Protein AF-A0A5E4KD57-F1 (afdb_monomer_lite)

Sequence (395 aa):
MTILGFFVAEGSLSQRGGVRFAIGSSNQCMKDEISTAMHRVFGITPLFYPGEDGRAGDLKVINNVVSAVFRFIFGFDSLESHTKRIPDLVFNVDWQMQLDFMRGYFMGDGTLDESGISMVTSSKDLASQLIYLFSSHGVLASLSVREPDGKSSGTIRGKPVITRHTVHSLSIKAKEDIEKLRSVWKDHHLAHKLERKMNAENKTGINRSFIPITGDLAAFPVRSVHRVEPTTNMVYDFSVEADENFICGMGGICCHNTDADVDGSHIRTLLLTLFYRYMRQLIDMGFIYIAQPPLFKVKKGKAEFYVYNEDELNKKLAEIGRDGIAMQRYKGLGEMNPQQLWDTTMNPQTRTMLKVSLEDAIKADEIFTILMGDKVEPRREFIERHAKDVKNLDV

Radius of gyration: 28.41 Å; chains: 1; bounding box: 65×50×83 Å

pLDDT: mean 83.38, std 11.2, range [31.33, 98.06]

Structure (mmCIF, N/CA/C/O backbone):
data_AF-A0A5E4KD57-F1
#
_entry.id   AF-A0A5E4KD57-F1
#
loop_
_atom_site.group_PDB
_atom_site.id
_atom_site.type_symbol
_atom_site.label_atom_id
_atom_site.label_alt_id
_atom_site.label_comp_id
_atom_site.label_asym_id
_atom_site.label_entity_id
_atom_site.label_seq_id
_atom_site.pdbx_PDB_ins_code
_atom_site.Cartn_x
_atom_site.Cartn_y
_atom_site.Cartn_z
_atom_site.occupancy
_atom_site.B_iso_or_equiv
_atom_site.auth_seq_id
_atom_site.auth_comp_id
_atom_site.auth_asym_id
_atom_site.auth_atom_id
_atom_site.pdbx_PDB_model_num
ATOM 1 N N . MET A 1 1 ? 14.893 -9.430 -9.750 1.00 94.12 1 MET A N 1
ATOM 2 C CA . MET A 1 1 ? 13.578 -8.777 -9.575 1.00 94.12 1 MET A CA 1
ATOM 3 C C . MET A 1 1 ? 13.333 -7.608 -10.525 1.00 94.12 1 MET A C 1
ATOM 5 O O . MET A 1 1 ? 12.187 -7.402 -10.910 1.00 94.12 1 MET A O 1
ATOM 9 N N . THR A 1 2 ? 14.374 -6.913 -10.997 1.00 94.69 2 THR A N 1
ATOM 10 C CA . THR A 1 2 ? 14.260 -5.781 -11.933 1.00 94.69 2 THR A CA 1
ATOM 11 C C . THR A 1 2 ? 13.353 -6.018 -13.141 1.00 94.69 2 THR A C 1
ATOM 13 O O . THR A 1 2 ? 12.503 -5.182 -13.427 1.00 94.69 2 THR A O 1
ATOM 16 N N . ILE A 1 3 ? 13.463 -7.165 -13.829 1.00 94.94 3 ILE A N 1
ATOM 17 C CA . ILE A 1 3 ? 12.603 -7.456 -14.993 1.00 94.94 3 ILE A CA 1
ATOM 18 C C . ILE A 1 3 ? 11.121 -7.442 -14.609 1.00 94.94 3 ILE A C 1
ATOM 20 O O . ILE A 1 3 ? 10.307 -6.943 -15.375 1.00 94.94 3 ILE A O 1
ATOM 24 N N . LEU A 1 4 ? 10.763 -7.982 -13.439 1.00 95.25 4 LEU A N 1
ATOM 25 C CA . LEU A 1 4 ? 9.367 -8.025 -13.003 1.00 95.25 4 LEU A CA 1
ATOM 26 C C . LEU A 1 4 ? 8.846 -6.617 -12.717 1.00 95.25 4 LEU A C 1
ATOM 28 O O . LEU A 1 4 ? 7.743 -6.295 -13.142 1.00 95.25 4 LEU A O 1
ATOM 32 N N . GLY A 1 5 ? 9.652 -5.763 -12.082 1.00 96.50 5 GLY A N 1
ATOM 33 C CA . GLY A 1 5 ? 9.303 -4.356 -11.882 1.00 96.50 5 GLY A CA 1
ATOM 34 C C . GLY A 1 5 ? 9.108 -3.623 -13.206 1.00 96.50 5 GLY A C 1
ATOM 35 O O . GLY A 1 5 ? 8.077 -2.990 -13.426 1.00 96.50 5 GLY A O 1
ATOM 36 N N . PHE A 1 6 ? 10.059 -3.781 -14.130 1.00 96.50 6 PHE A N 1
ATOM 37 C CA . PHE A 1 6 ? 9.975 -3.161 -15.452 1.00 96.50 6 PHE A CA 1
ATOM 38 C C . PHE A 1 6 ? 8.788 -3.700 -16.257 1.00 96.50 6 PHE A C 1
ATOM 40 O O . PHE A 1 6 ? 8.144 -2.954 -16.984 1.00 96.50 6 PHE A O 1
ATOM 47 N N . PHE A 1 7 ? 8.439 -4.977 -16.090 1.00 94.81 7 PHE A N 1
ATOM 48 C CA . PHE A 1 7 ? 7.245 -5.559 -16.691 1.00 94.81 7 PHE A CA 1
ATOM 49 C C . PHE A 1 7 ? 5.953 -4.940 -16.143 1.00 94.81 7 PHE A C 1
ATOM 51 O O . PHE A 1 7 ? 5.018 -4.708 -16.905 1.00 94.81 7 PHE A O 1
ATOM 58 N N . VAL A 1 8 ? 5.882 -4.637 -14.843 1.00 94.62 8 VAL A N 1
ATOM 59 C CA . VAL A 1 8 ? 4.722 -3.917 -14.294 1.00 94.62 8 VAL A CA 1
ATOM 60 C C . VAL A 1 8 ? 4.593 -2.538 -14.934 1.00 94.62 8 VAL A C 1
ATOM 62 O O . VAL A 1 8 ? 3.481 -2.148 -15.270 1.00 94.62 8 VAL A O 1
ATOM 65 N N . ALA A 1 9 ? 5.694 -1.829 -15.177 1.00 94.25 9 ALA A N 1
ATOM 66 C CA . ALA A 1 9 ? 5.658 -0.516 -15.819 1.00 94.25 9 ALA A CA 1
ATOM 67 C C . ALA A 1 9 ? 5.340 -0.605 -17.325 1.00 94.25 9 ALA A C 1
ATOM 69 O O . ALA A 1 9 ? 4.268 -0.214 -17.782 1.00 94.25 9 ALA A O 1
ATOM 70 N N . GLU A 1 10 ? 6.210 -1.256 -18.092 1.00 93.94 10 GLU A N 1
ATOM 71 C CA . GLU A 1 10 ? 6.255 -1.184 -19.563 1.00 93.94 10 GLU A CA 1
ATOM 72 C C . GLU A 1 10 ? 5.961 -2.534 -20.246 1.00 93.94 10 GLU A C 1
ATOM 74 O O . GLU A 1 10 ? 6.149 -2.721 -21.455 1.00 93.94 10 GLU A O 1
ATOM 79 N N . GLY A 1 11 ? 5.525 -3.525 -19.469 1.00 91.94 11 GLY A N 1
ATOM 80 C CA . GLY A 1 11 ? 5.251 -4.876 -19.936 1.00 91.94 11 GLY A CA 1
ATOM 81 C C . GLY A 1 11 ? 3.824 -5.090 -20.432 1.00 91.94 11 GLY A C 1
ATOM 82 O O . GLY A 1 11 ? 2.861 -4.469 -19.978 1.00 91.94 11 GLY A O 1
ATOM 83 N N . SER A 1 12 ? 3.680 -6.026 -21.368 1.00 90.44 12 SER A N 1
ATOM 84 C CA . SER A 1 12 ? 2.381 -6.551 -21.794 1.00 90.44 12 SER A CA 1
ATOM 85 C C . SER A 1 12 ? 2.471 -8.016 -22.218 1.00 90.44 12 SER A C 1
ATOM 87 O O . SER A 1 12 ? 3.513 -8.499 -22.672 1.00 90.44 12 SER A O 1
ATOM 89 N N . LEU A 1 13 ? 1.350 -8.728 -22.083 1.00 87.81 13 LEU A N 1
ATOM 90 C CA . LEU A 1 13 ? 1.169 -10.076 -22.617 1.00 87.81 13 LEU A CA 1
ATOM 91 C C . LEU A 1 13 ? 0.313 -10.012 -23.877 1.00 87.81 13 LEU A C 1
ATOM 93 O O . LEU A 1 13 ? -0.749 -9.394 -23.894 1.00 87.81 13 LEU A O 1
ATOM 97 N N . SER A 1 14 ? 0.756 -10.684 -24.933 1.00 80.44 14 SER A N 1
ATOM 98 C CA . SER A 1 14 ? -0.061 -10.872 -26.129 1.00 80.44 14 SER A CA 1
ATOM 99 C C . SER A 1 14 ? -0.930 -12.125 -26.019 1.00 80.44 14 SER A C 1
ATOM 101 O O . SER A 1 14 ? -0.543 -13.131 -25.418 1.00 80.44 14 SER A O 1
ATOM 103 N N . GLN A 1 15 ? -2.082 -12.102 -26.693 1.00 70.31 15 GLN A N 1
ATOM 104 C CA . GLN A 1 15 ? -2.976 -13.263 -26.796 1.00 70.31 15 GLN A CA 1
ATOM 105 C C . GLN A 1 15 ? -2.302 -14.481 -27.452 1.00 70.31 15 GLN A C 1
ATOM 107 O O . GLN A 1 15 ? -2.690 -15.614 -27.195 1.00 70.31 15 GLN A O 1
ATOM 112 N N . ARG A 1 16 ? -1.247 -14.264 -28.251 1.00 73.31 16 ARG A N 1
ATOM 113 C CA . ARG A 1 16 ? -0.475 -15.318 -28.932 1.00 73.31 16 ARG A CA 1
ATOM 114 C C . ARG A 1 16 ? 0.668 -15.901 -28.085 1.00 73.31 16 ARG A C 1
ATOM 116 O O . ARG A 1 16 ? 1.558 -16.531 -28.641 1.00 73.31 16 ARG A O 1
ATOM 123 N N . GLY A 1 17 ? 0.676 -15.673 -26.769 1.00 72.69 17 GLY A N 1
ATOM 124 C CA . GLY A 1 17 ? 1.685 -16.259 -25.875 1.00 72.69 17 GLY A CA 1
ATOM 125 C C . GLY A 1 17 ? 3.065 -15.606 -25.991 1.00 72.69 17 GLY A C 1
ATOM 126 O O . GLY A 1 17 ? 4.090 -16.282 -25.888 1.00 72.69 17 GLY A O 1
ATOM 127 N N . GLY A 1 18 ? 3.095 -14.293 -26.231 1.00 87.00 18 GLY A N 1
ATOM 128 C CA . GLY A 1 18 ? 4.324 -13.500 -26.244 1.00 87.00 18 GLY A CA 1
ATOM 129 C C . GLY A 1 18 ? 4.384 -12.486 -25.105 1.00 87.00 18 GLY A C 1
ATOM 130 O O . GLY A 1 18 ? 3.402 -11.776 -24.879 1.00 87.00 18 GLY A O 1
ATOM 131 N N . VAL A 1 19 ? 5.547 -12.390 -24.459 1.00 92.69 19 VAL A N 1
ATOM 132 C CA . VAL A 1 19 ? 5.902 -11.357 -23.476 1.00 92.69 19 VAL A CA 1
ATOM 133 C C . VAL A 1 19 ? 6.570 -10.200 -24.210 1.00 92.69 19 VAL A C 1
ATOM 135 O O . VAL A 1 19 ? 7.494 -10.411 -25.000 1.00 92.69 19 VAL A O 1
ATOM 138 N N . ARG A 1 20 ? 6.093 -8.979 -23.971 1.00 93.88 20 ARG A N 1
ATOM 139 C CA . ARG A 1 20 ? 6.604 -7.752 -24.585 1.00 93.88 20 ARG A CA 1
ATOM 140 C C . ARG A 1 20 ? 7.034 -6.766 -23.507 1.00 93.88 20 ARG A C 1
ATOM 142 O O . ARG A 1 20 ? 6.294 -6.565 -22.551 1.00 93.88 20 ARG A O 1
ATOM 149 N N . PHE A 1 21 ? 8.167 -6.111 -23.732 1.00 94.88 21 PHE A N 1
ATOM 150 C CA . PHE A 1 21 ? 8.639 -4.956 -22.973 1.00 94.88 21 PHE A CA 1
ATOM 151 C C . PHE A 1 21 ? 8.778 -3.771 -23.929 1.00 94.88 21 PHE A C 1
ATOM 153 O O . PHE A 1 21 ? 9.488 -3.887 -24.934 1.00 94.88 21 PHE A O 1
ATOM 160 N N . ALA A 1 22 ? 8.090 -2.667 -23.649 1.00 94.75 22 ALA A N 1
ATOM 161 C CA . ALA A 1 22 ? 8.251 -1.435 -24.409 1.00 94.75 22 ALA A CA 1
ATOM 162 C C . ALA A 1 22 ? 9.560 -0.739 -24.006 1.00 94.75 22 ALA A C 1
ATOM 164 O O . ALA A 1 22 ? 9.862 -0.589 -22.826 1.00 94.75 22 ALA A O 1
ATOM 165 N N . ILE A 1 23 ? 10.353 -0.344 -25.000 1.00 94.81 23 ILE A N 1
ATOM 166 C CA . ILE A 1 23 ? 11.650 0.315 -24.835 1.00 94.81 23 ILE A CA 1
ATOM 167 C C . ILE A 1 23 ? 11.594 1.670 -25.547 1.00 94.81 23 ILE A C 1
ATOM 169 O O . ILE A 1 23 ? 11.737 1.771 -26.771 1.00 94.81 23 ILE A O 1
ATOM 173 N N . GLY A 1 24 ? 11.347 2.717 -24.769 1.00 91.00 24 GLY A N 1
ATOM 174 C CA . GLY A 1 24 ? 11.346 4.112 -25.192 1.00 91.00 24 GLY A CA 1
ATOM 175 C C . GLY A 1 24 ? 12.740 4.741 -25.171 1.00 91.00 24 GLY A C 1
ATOM 176 O O . GLY A 1 24 ? 13.749 4.083 -24.931 1.00 91.00 24 GLY A O 1
ATOM 177 N N . SER A 1 25 ? 12.816 6.045 -25.433 1.00 86.69 25 SER A N 1
ATOM 178 C CA . SER A 1 25 ? 14.075 6.804 -25.375 1.00 86.69 25 SER A CA 1
ATOM 179 C C . SER A 1 25 ? 14.604 6.974 -23.945 1.00 86.69 25 SER A C 1
ATOM 181 O O . SER A 1 25 ? 15.814 7.004 -23.742 1.00 86.69 25 SER A O 1
ATOM 183 N N . SER A 1 26 ? 13.712 7.041 -22.955 1.00 86.44 26 SER A N 1
ATOM 184 C CA . SER A 1 26 ? 14.019 7.256 -21.534 1.00 86.44 26 SER A CA 1
ATOM 185 C C . SER A 1 26 ? 14.566 6.025 -20.805 1.00 86.44 26 SER A C 1
ATOM 187 O O . SER A 1 26 ? 15.160 6.174 -19.737 1.00 86.44 26 SER A O 1
ATOM 189 N N . ASN A 1 27 ? 14.374 4.827 -21.364 1.00 91.69 27 ASN A N 1
ATOM 190 C CA . ASN A 1 27 ? 14.670 3.551 -20.708 1.00 91.69 27 ASN A CA 1
ATOM 191 C C . ASN A 1 27 ? 15.469 2.576 -21.593 1.00 91.69 27 ASN A C 1
ATOM 193 O O . ASN A 1 27 ? 15.510 1.377 -21.330 1.00 91.69 27 ASN A O 1
ATOM 197 N N . GLN A 1 28 ? 16.177 3.094 -22.607 1.00 89.69 28 GLN A N 1
ATOM 198 C CA . GLN A 1 28 ? 17.034 2.294 -23.496 1.00 89.69 28 GLN A CA 1
ATOM 199 C C . GLN A 1 28 ? 18.066 1.440 -22.750 1.00 89.69 28 GLN A C 1
ATOM 201 O O . GLN A 1 28 ? 18.349 0.323 -23.177 1.00 89.69 28 GLN A O 1
ATOM 206 N N . CYS A 1 29 ? 18.602 1.924 -21.624 1.00 89.81 29 CYS A N 1
ATOM 207 C CA . CYS A 1 29 ? 19.566 1.176 -20.810 1.00 89.81 29 CYS A CA 1
ATOM 208 C C . CYS A 1 29 ? 19.012 -0.165 -20.296 1.00 89.81 29 CYS A C 1
ATOM 210 O O . CYS A 1 29 ? 19.778 -1.102 -20.086 1.00 89.81 29 CYS A O 1
ATOM 212 N N . MET A 1 30 ? 17.688 -0.295 -20.170 1.00 94.75 30 MET A N 1
ATOM 213 C CA . MET A 1 30 ? 17.040 -1.529 -19.727 1.00 94.75 30 MET A CA 1
ATOM 214 C C . MET A 1 30 ? 17.075 -2.629 -20.787 1.00 94.75 30 MET A C 1
ATOM 216 O O . MET A 1 30 ? 16.920 -3.801 -20.453 1.00 94.75 30 MET A O 1
ATOM 220 N N . LYS A 1 31 ? 17.287 -2.287 -22.062 1.00 93.94 31 LYS A N 1
ATOM 221 C CA . LYS A 1 31 ? 17.230 -3.243 -23.171 1.00 93.94 31 LYS A CA 1
ATOM 222 C C . LYS A 1 31 ? 18.218 -4.401 -22.992 1.00 93.94 31 LYS A C 1
ATOM 224 O O . LYS A 1 31 ? 17.835 -5.572 -23.089 1.00 93.94 31 LYS A O 1
ATOM 229 N N . ASP A 1 32 ? 19.479 -4.077 -22.728 1.00 93.50 32 ASP A N 1
ATOM 230 C CA . ASP A 1 32 ? 20.545 -5.074 -22.613 1.00 93.50 32 ASP A CA 1
ATOM 231 C C . ASP A 1 32 ? 20.460 -5.824 -21.277 1.00 93.50 32 ASP A C 1
ATOM 233 O O . ASP A 1 32 ? 20.680 -7.038 -21.231 1.00 93.50 32 ASP A O 1
ATOM 237 N N . GLU A 1 33 ? 20.045 -5.136 -20.207 1.00 95.06 33 GLU A N 1
ATOM 238 C CA . GLU A 1 33 ? 19.813 -5.735 -18.888 1.00 95.06 33 GLU A CA 1
ATOM 239 C C . GLU A 1 33 ? 18.693 -6.787 -18.948 1.00 95.06 33 GLU A C 1
ATOM 241 O O . GLU A 1 33 ? 18.885 -7.929 -18.521 1.00 95.06 33 GLU A O 1
ATOM 246 N N . ILE A 1 34 ? 17.551 -6.445 -19.558 1.00 95.94 34 ILE A N 1
ATOM 247 C CA . ILE A 1 34 ? 16.430 -7.371 -19.766 1.00 95.94 34 ILE A CA 1
ATOM 248 C C . ILE A 1 34 ? 16.874 -8.539 -20.641 1.00 95.94 34 ILE A C 1
ATOM 250 O O . ILE A 1 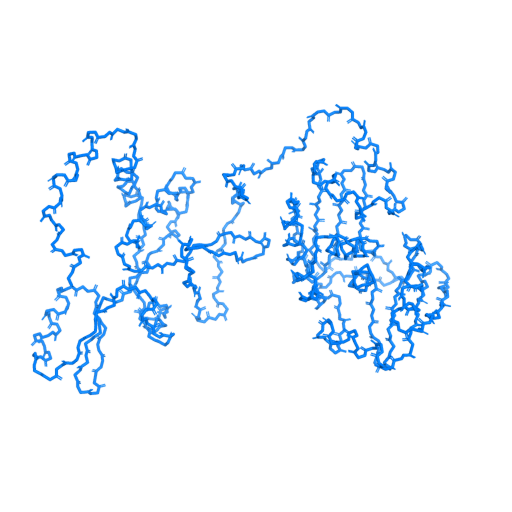34 ? 16.601 -9.688 -20.302 1.00 95.94 34 ILE A O 1
ATOM 254 N N . SER A 1 35 ? 17.579 -8.278 -21.744 1.00 95.62 35 SER A N 1
ATOM 255 C CA . SER A 1 35 ? 18.006 -9.339 -22.663 1.00 95.62 35 SER A CA 1
ATOM 256 C C . SER A 1 35 ? 18.939 -10.343 -21.986 1.00 95.62 35 SER A C 1
ATOM 258 O O . SER A 1 35 ? 18.732 -11.553 -22.091 1.00 95.62 35 SER A O 1
ATOM 260 N N . THR A 1 36 ? 19.911 -9.843 -21.222 1.00 95.75 36 THR A N 1
ATOM 261 C CA . THR A 1 36 ? 20.853 -10.660 -20.447 1.00 95.75 36 THR A CA 1
ATOM 262 C C . THR A 1 36 ? 20.129 -11.483 -19.390 1.00 95.75 36 THR A C 1
ATOM 264 O O . THR A 1 36 ? 20.370 -12.683 -19.248 1.00 95.75 36 THR A O 1
ATOM 267 N N . ALA A 1 37 ? 19.214 -10.862 -18.649 1.00 94.06 37 ALA A N 1
ATOM 268 C CA . ALA A 1 37 ? 18.519 -11.535 -17.568 1.00 94.06 37 ALA A CA 1
ATOM 269 C C . ALA A 1 37 ? 17.492 -12.564 -18.085 1.00 94.06 37 ALA A C 1
ATOM 271 O O . ALA A 1 37 ? 17.385 -13.650 -17.516 1.00 94.06 37 ALA A O 1
ATOM 272 N N . MET A 1 38 ? 16.824 -12.300 -19.213 1.00 94.94 38 MET A N 1
ATOM 273 C CA . MET A 1 38 ? 15.969 -13.282 -19.892 1.00 94.94 38 MET A CA 1
ATOM 274 C C . MET A 1 38 ? 16.774 -14.486 -20.395 1.00 94.94 38 MET A C 1
ATOM 276 O O . MET A 1 38 ? 16.352 -15.626 -20.191 1.00 94.94 38 MET A O 1
ATOM 280 N N . HIS A 1 39 ? 17.961 -14.256 -20.965 1.00 95.69 39 HIS A N 1
ATOM 281 C CA . HIS A 1 39 ? 18.850 -15.341 -21.376 1.00 95.69 39 HIS A CA 1
ATOM 282 C C . HIS A 1 39 ? 19.337 -16.160 -20.174 1.00 95.69 39 HIS A C 1
ATOM 284 O O . HIS A 1 39 ? 19.299 -17.384 -20.204 1.00 95.69 39 HIS A O 1
ATOM 290 N N . ARG A 1 40 ? 19.723 -15.502 -19.077 1.00 95.75 40 ARG A N 1
ATOM 291 C CA . ARG A 1 40 ? 20.188 -16.177 -17.859 1.00 95.75 40 ARG A CA 1
ATOM 292 C C . ARG A 1 40 ? 19.112 -17.050 -17.208 1.00 95.75 40 ARG A C 1
ATOM 294 O O . ARG A 1 40 ? 19.431 -18.130 -16.727 1.00 95.75 40 ARG A O 1
ATOM 301 N N . VAL A 1 41 ? 17.869 -16.569 -17.141 1.00 93.25 41 VAL A N 1
ATOM 302 C CA . VAL A 1 41 ? 16.780 -17.258 -16.424 1.00 93.25 41 VAL A CA 1
ATOM 303 C C . VAL A 1 41 ? 16.092 -18.302 -17.300 1.00 93.25 41 VAL A C 1
ATOM 305 O O . VAL A 1 41 ? 15.792 -19.393 -16.828 1.00 93.25 41 VAL A O 1
ATOM 308 N N . PHE A 1 42 ? 15.839 -17.978 -18.568 1.00 93.38 42 PHE A N 1
ATOM 309 C CA . PHE A 1 42 ? 15.031 -18.815 -19.460 1.00 93.38 42 PHE A CA 1
ATOM 310 C C . PHE A 1 42 ? 15.827 -19.441 -20.609 1.00 93.38 42 PHE A C 1
ATOM 312 O O . PHE A 1 42 ? 15.254 -20.189 -21.395 1.00 93.38 42 PHE A O 1
ATOM 319 N N . GLY A 1 43 ? 17.115 -19.115 -20.762 1.00 94.69 43 GLY A N 1
ATOM 320 C CA . GLY A 1 43 ? 17.910 -19.520 -21.927 1.00 94.69 43 GLY A CA 1
ATOM 321 C C . GLY A 1 43 ? 17.488 -18.829 -23.228 1.00 94.69 43 GLY A C 1
ATOM 322 O O . GLY A 1 43 ? 17.911 -19.242 -24.304 1.00 94.69 43 GLY A O 1
ATOM 323 N N . ILE A 1 44 ? 16.634 -17.799 -23.159 1.00 93.50 44 ILE A N 1
ATOM 324 C CA . ILE A 1 44 ? 16.015 -17.162 -24.328 1.00 93.50 44 ILE A CA 1
ATOM 325 C C . ILE A 1 44 ? 16.395 -15.689 -24.383 1.00 93.50 44 ILE A C 1
ATOM 327 O O . ILE A 1 44 ? 16.103 -14.923 -23.467 1.00 93.50 44 ILE A O 1
ATOM 331 N N . THR A 1 45 ? 16.979 -15.282 -25.506 1.00 95.12 45 THR A N 1
ATOM 332 C CA . THR A 1 45 ? 17.271 -13.876 -25.788 1.00 95.12 45 THR A CA 1
ATOM 333 C C . THR A 1 45 ? 16.068 -13.233 -26.488 1.00 95.12 45 THR A C 1
ATOM 335 O O . THR A 1 45 ? 15.658 -13.720 -27.546 1.00 95.12 45 THR A O 1
ATOM 338 N N . PRO A 1 46 ? 15.475 -12.160 -25.936 1.00 95.44 46 PRO A N 1
ATOM 339 C CA . PRO A 1 46 ? 14.398 -11.429 -26.592 1.00 95.44 46 PRO A CA 1
ATOM 340 C C . PRO A 1 46 ? 14.846 -10.816 -27.920 1.00 95.44 46 PRO A C 1
ATOM 342 O O . PRO A 1 46 ? 15.964 -10.321 -28.048 1.00 95.44 46 PRO A O 1
ATOM 345 N N . LEU A 1 47 ? 13.942 -10.790 -28.897 1.00 95.25 47 LEU A N 1
ATOM 346 C CA . LEU A 1 47 ? 14.164 -10.093 -30.160 1.00 95.25 47 LEU A CA 1
ATOM 347 C C . LEU A 1 47 ? 13.751 -8.629 -30.016 1.00 95.25 47 LEU A C 1
ATOM 349 O O . LEU A 1 47 ? 12.636 -8.340 -29.577 1.00 95.25 47 LEU A O 1
ATOM 353 N N . PHE A 1 48 ? 14.640 -7.716 -30.404 1.00 95.12 48 PHE A N 1
ATOM 354 C CA . PHE A 1 48 ? 14.354 -6.286 -30.419 1.00 95.12 48 PHE A CA 1
ATOM 355 C C . PHE A 1 48 ? 13.767 -5.855 -31.763 1.00 95.12 48 PHE A C 1
ATOM 357 O O . PHE A 1 48 ? 14.382 -6.047 -32.809 1.00 95.12 48 PHE A O 1
ATOM 364 N N . TYR A 1 49 ? 12.604 -5.220 -31.712 1.00 93.00 49 TYR A N 1
ATOM 365 C CA . TYR A 1 49 ? 11.937 -4.598 -32.847 1.00 93.00 49 TYR A CA 1
ATOM 366 C C . TYR A 1 49 ? 11.992 -3.082 -32.644 1.00 93.00 49 TYR A C 1
ATOM 368 O O . TYR A 1 49 ? 11.294 -2.582 -31.760 1.00 93.00 49 TYR A O 1
ATOM 376 N N . PRO A 1 50 ? 12.827 -2.340 -33.390 1.00 90.44 50 PRO A N 1
ATOM 377 C CA . PRO A 1 50 ? 12.896 -0.892 -33.246 1.00 90.44 50 PRO A CA 1
ATOM 378 C C . PRO A 1 50 ? 11.547 -0.251 -33.591 1.00 90.44 50 PRO A C 1
ATOM 380 O O . PRO A 1 50 ? 10.819 -0.732 -34.460 1.00 90.44 50 PRO A O 1
ATOM 383 N N . GLY A 1 51 ? 11.208 0.828 -32.889 1.00 87.00 51 GLY A N 1
ATOM 384 C CA . GLY A 1 51 ? 10.049 1.643 -33.227 1.00 87.00 51 GLY A CA 1
ATOM 385 C C . GLY A 1 51 ? 10.354 2.553 -34.417 1.00 87.00 51 GLY A C 1
ATOM 386 O O . GLY A 1 51 ? 11.485 3.003 -34.591 1.00 87.00 51 GLY A O 1
ATOM 387 N N . GLU A 1 52 ? 9.339 2.840 -35.225 1.00 85.00 52 GLU A N 1
ATOM 388 C CA . GLU A 1 52 ? 9.410 3.800 -36.335 1.00 85.00 52 GLU A CA 1
ATOM 389 C C . GLU A 1 52 ? 8.902 5.182 -35.887 1.00 85.00 52 GLU A C 1
ATOM 391 O O . GLU A 1 52 ? 8.061 5.276 -34.989 1.00 85.00 52 GLU A O 1
ATOM 396 N N . ASP A 1 53 ? 9.398 6.257 -36.510 1.00 78.62 53 ASP A N 1
ATOM 397 C CA . ASP A 1 53 ? 8.949 7.646 -36.300 1.00 78.62 53 ASP A CA 1
ATOM 398 C C . ASP A 1 53 ? 8.954 8.114 -34.831 1.00 78.62 53 ASP A C 1
ATOM 400 O O . ASP A 1 53 ? 7.991 8.703 -34.335 1.00 78.62 53 ASP A O 1
ATOM 404 N N . GLY A 1 54 ? 10.032 7.811 -34.099 1.00 71.19 54 GLY A N 1
ATOM 405 C CA . GLY A 1 54 ? 10.190 8.214 -32.695 1.00 71.19 54 GLY A CA 1
ATOM 406 C C . GLY A 1 54 ? 9.331 7.422 -31.703 1.00 71.19 54 GLY A C 1
ATOM 407 O O . GLY A 1 54 ? 9.238 7.797 -30.534 1.00 71.19 54 GLY A O 1
ATOM 408 N N . ARG A 1 55 ? 8.695 6.326 -32.138 1.00 80.00 55 ARG A N 1
ATOM 409 C CA . ARG A 1 55 ? 7.980 5.404 -31.245 1.00 80.00 55 ARG A CA 1
ATOM 410 C C . ARG A 1 55 ? 8.954 4.548 -30.441 1.00 80.00 55 ARG A C 1
ATOM 412 O O . ARG A 1 55 ? 10.059 4.250 -30.888 1.00 80.00 55 ARG A O 1
ATOM 419 N N . ALA A 1 56 ? 8.496 4.098 -29.275 1.00 86.56 56 ALA A N 1
ATOM 420 C CA . ALA A 1 56 ? 9.183 3.065 -28.514 1.00 86.56 56 ALA A CA 1
ATOM 421 C C . ALA A 1 56 ? 9.342 1.789 -29.360 1.00 86.56 56 ALA A C 1
ATOM 423 O O . ALA A 1 56 ? 8.423 1.391 -30.083 1.00 86.56 56 ALA A O 1
ATOM 424 N N . GLY A 1 57 ? 10.518 1.171 -29.265 1.00 92.56 57 GLY A N 1
ATOM 425 C CA . GLY A 1 57 ? 10.750 -0.181 -29.754 1.00 92.56 57 GLY A CA 1
ATOM 426 C C . GLY A 1 57 ? 10.254 -1.220 -28.756 1.00 92.56 57 GLY A C 1
ATOM 427 O O . GLY A 1 57 ? 9.795 -0.889 -27.667 1.00 92.56 57 GLY A O 1
ATOM 428 N N . ASP A 1 58 ? 10.374 -2.490 -29.118 1.00 94.06 58 ASP A N 1
ATOM 429 C CA . ASP A 1 58 ? 9.882 -3.603 -28.318 1.00 94.06 58 ASP A CA 1
ATOM 430 C C . ASP A 1 58 ? 10.916 -4.710 -28.194 1.00 94.06 58 ASP A C 1
ATOM 432 O O . ASP A 1 58 ? 11.376 -5.239 -29.205 1.00 94.06 58 ASP A O 1
ATOM 436 N N . LEU A 1 59 ? 11.186 -5.159 -26.971 1.00 95.12 59 LEU A N 1
ATOM 437 C CA . LEU A 1 59 ? 11.747 -6.490 -26.756 1.00 95.12 59 LEU A CA 1
ATOM 438 C C . LEU A 1 59 ? 10.606 -7.498 -26.676 1.00 95.12 59 LEU A C 1
ATOM 440 O O . LEU A 1 59 ? 9.692 -7.345 -25.864 1.00 95.12 59 LEU A O 1
ATOM 444 N N . LYS A 1 60 ? 10.651 -8.531 -27.519 1.00 94.81 60 LYS A N 1
ATOM 445 C CA . LYS A 1 60 ? 9.618 -9.569 -27.578 1.00 94.81 60 LYS A CA 1
ATOM 446 C C . LYS A 1 60 ? 10.218 -10.950 -27.380 1.00 94.81 60 LYS A C 1
ATOM 448 O O . LYS A 1 60 ? 11.199 -11.317 -28.024 1.00 94.81 60 LYS A O 1
ATOM 453 N N . VAL A 1 61 ? 9.556 -11.735 -26.540 1.00 94.06 61 VAL A N 1
ATOM 454 C CA . VAL A 1 61 ? 9.798 -13.168 -26.373 1.00 94.06 61 VAL A CA 1
ATOM 455 C C . VAL A 1 61 ? 8.524 -13.904 -26.741 1.00 94.06 61 VAL A C 1
ATOM 457 O O . VAL A 1 61 ? 7.503 -13.743 -26.079 1.00 94.06 61 VAL A O 1
ATOM 460 N N . ILE A 1 62 ? 8.579 -14.716 -27.795 1.00 91.75 62 ILE A N 1
ATOM 461 C CA . ILE A 1 62 ? 7.473 -15.591 -28.194 1.00 91.75 62 ILE A CA 1
ATOM 462 C C . ILE A 1 62 ? 7.803 -16.988 -27.679 1.00 91.75 62 ILE A C 1
ATOM 464 O O . ILE A 1 62 ? 8.530 -17.746 -28.317 1.00 91.75 62 ILE A O 1
ATOM 468 N N . ASN A 1 63 ? 7.326 -17.293 -26.477 1.00 91.88 63 ASN A N 1
ATOM 469 C CA . ASN A 1 63 ? 7.527 -18.584 -25.840 1.00 91.88 63 ASN A CA 1
AT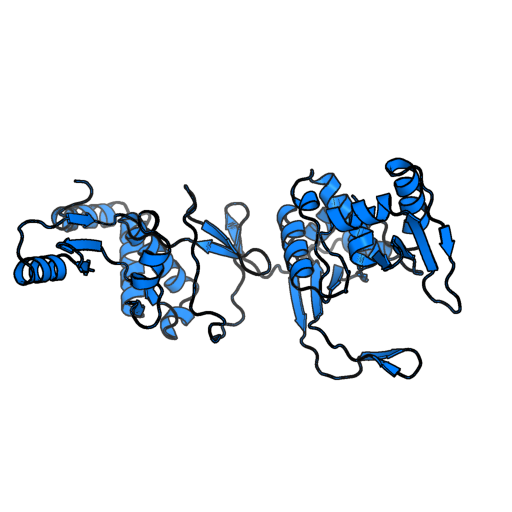OM 470 C C . ASN A 1 63 ? 6.391 -18.841 -24.841 1.00 91.88 63 ASN A C 1
ATOM 472 O O . ASN A 1 63 ? 6.143 -18.029 -23.944 1.00 91.88 63 ASN A O 1
ATOM 476 N N . ASN A 1 64 ? 5.716 -19.981 -24.987 1.00 89.75 64 ASN A N 1
ATOM 477 C CA . ASN A 1 64 ? 4.554 -20.316 -24.165 1.00 89.75 64 ASN A CA 1
ATOM 478 C C . ASN A 1 64 ? 4.916 -20.560 -22.696 1.00 89.75 64 ASN A C 1
ATOM 480 O O . ASN A 1 64 ? 4.133 -20.192 -21.828 1.00 89.75 64 ASN A O 1
ATOM 484 N N . VAL A 1 65 ? 6.094 -21.126 -22.411 1.00 91.25 65 VAL A N 1
ATOM 485 C CA . VAL A 1 65 ? 6.558 -21.376 -21.037 1.00 91.25 65 VAL A CA 1
ATOM 486 C C . VAL A 1 65 ? 6.843 -20.053 -20.339 1.00 91.25 65 VAL A C 1
ATOM 488 O O . VAL A 1 65 ? 6.317 -19.808 -19.259 1.00 91.25 65 VAL A O 1
ATOM 491 N N . VAL A 1 66 ? 7.594 -19.157 -20.985 1.00 92.62 66 VAL A N 1
ATOM 492 C CA . VAL A 1 66 ? 7.874 -17.818 -20.441 1.00 92.62 66 VAL A CA 1
ATOM 493 C C . VAL A 1 66 ? 6.572 -17.057 -20.197 1.00 92.62 66 VAL A C 1
ATOM 495 O O . VAL A 1 66 ? 6.364 -16.512 -19.117 1.00 92.62 66 VAL A O 1
ATOM 498 N N . SER A 1 67 ? 5.653 -17.065 -21.163 1.00 90.69 67 SER A N 1
ATOM 499 C CA . SER A 1 67 ? 4.353 -16.409 -20.995 1.00 90.69 67 SER A CA 1
ATOM 500 C C . SER A 1 67 ? 3.522 -17.018 -19.869 1.00 90.69 67 SER A C 1
ATOM 502 O O . SER A 1 67 ? 2.891 -16.275 -19.124 1.00 90.69 67 SER A O 1
ATOM 504 N N . ALA A 1 68 ? 3.529 -18.344 -19.710 1.00 90.19 68 ALA A N 1
ATOM 505 C CA . ALA A 1 68 ? 2.834 -19.014 -18.616 1.00 90.19 68 ALA A CA 1
ATOM 506 C C . ALA A 1 68 ? 3.425 -18.636 -17.251 1.00 90.19 68 ALA A C 1
ATOM 508 O O . ALA A 1 68 ? 2.669 -18.348 -16.329 1.00 90.19 68 ALA A O 1
ATOM 509 N N . VAL A 1 69 ? 4.754 -18.547 -17.139 1.00 91.62 69 VAL A N 1
ATOM 510 C CA . VAL A 1 69 ? 5.433 -18.091 -15.915 1.00 91.62 69 VAL A CA 1
ATOM 511 C C . VAL A 1 69 ? 5.027 -16.660 -15.568 1.00 91.62 69 VAL A C 1
ATOM 513 O O . VAL A 1 69 ? 4.667 -16.393 -14.427 1.00 91.62 69 VAL A O 1
ATOM 516 N N . PHE A 1 70 ? 5.017 -15.743 -16.538 1.00 90.81 70 PHE A N 1
ATOM 517 C CA . PHE A 1 70 ? 4.573 -14.369 -16.289 1.00 90.81 70 PHE A CA 1
ATOM 518 C C . PHE A 1 70 ? 3.093 -14.322 -15.881 1.00 90.81 70 PHE A C 1
ATOM 520 O O . PHE A 1 70 ? 2.756 -13.658 -14.906 1.00 90.81 70 PHE A O 1
ATOM 527 N N . ARG A 1 71 ? 2.207 -15.068 -16.554 1.00 87.38 71 ARG A N 1
ATOM 528 C CA . ARG A 1 71 ? 0.794 -15.163 -16.142 1.00 87.38 71 ARG A CA 1
ATOM 529 C C . ARG A 1 71 ? 0.640 -15.691 -14.724 1.00 87.38 71 ARG A C 1
ATOM 531 O O . ARG A 1 71 ? -0.159 -15.145 -13.978 1.00 87.38 71 ARG A O 1
ATOM 538 N N . PHE A 1 72 ? 1.418 -16.703 -14.349 1.00 88.38 72 PHE A N 1
ATOM 539 C CA . PHE A 1 72 ? 1.397 -17.269 -13.005 1.00 88.38 72 PHE A CA 1
ATOM 540 C C . PHE A 1 72 ? 1.865 -16.256 -11.954 1.00 88.38 72 PHE A C 1
ATOM 542 O O . PHE A 1 72 ? 1.169 -16.038 -10.971 1.00 88.38 72 PHE A O 1
ATOM 549 N N . ILE A 1 73 ? 2.999 -15.587 -12.191 1.00 89.25 73 ILE A N 1
ATOM 550 C CA . ILE A 1 73 ? 3.569 -14.600 -11.262 1.00 89.25 73 ILE A CA 1
ATOM 551 C C . ILE A 1 73 ? 2.619 -13.421 -11.053 1.00 89.25 73 ILE A C 1
ATOM 553 O O . ILE A 1 73 ? 2.412 -12.983 -9.925 1.00 89.25 73 ILE A O 1
ATOM 557 N N . PHE A 1 74 ? 2.060 -12.879 -12.135 1.00 84.75 74 PHE A N 1
ATOM 558 C CA . PHE A 1 74 ? 1.205 -11.700 -12.043 1.00 84.75 74 PHE A CA 1
ATOM 559 C C . PHE A 1 74 ? -0.251 -12.057 -11.731 1.00 84.75 74 PHE A C 1
ATOM 561 O O . PHE A 1 74 ? -0.967 -11.210 -11.211 1.00 84.75 74 PHE A O 1
ATOM 568 N N . GLY A 1 75 ? -0.687 -13.292 -11.996 1.00 77.56 75 GLY A N 1
ATOM 569 C CA . GLY A 1 75 ? -2.025 -13.830 -11.725 1.00 77.56 75 GLY A CA 1
ATOM 570 C C . GLY A 1 75 ? -3.142 -13.262 -12.616 1.00 77.56 75 GLY A C 1
ATOM 571 O O . GLY A 1 75 ? -4.277 -13.129 -12.157 1.00 77.56 75 GLY A O 1
ATOM 572 N N . PHE A 1 76 ? -2.835 -12.859 -13.852 1.00 70.75 76 PHE A N 1
ATOM 573 C CA . PHE A 1 76 ? -3.830 -12.333 -14.797 1.00 70.75 76 PHE A CA 1
ATOM 574 C C . PHE A 1 76 ? -3.711 -12.978 -16.178 1.00 70.75 76 PHE A C 1
ATOM 576 O O . PHE A 1 76 ? -2.603 -13.188 -16.677 1.00 70.75 76 PHE A O 1
ATOM 583 N N . ASP A 1 77 ? -4.855 -13.172 -16.837 1.00 61.44 77 ASP A N 1
ATOM 584 C CA . ASP A 1 77 ? -4.929 -13.634 -18.230 1.00 61.44 77 ASP A CA 1
ATOM 585 C C . ASP A 1 77 ? -4.793 -12.490 -19.251 1.00 61.44 77 ASP A C 1
ATOM 587 O O . ASP A 1 77 ? -4.261 -12.689 -20.348 1.00 61.44 77 ASP A O 1
ATOM 591 N N . SER A 1 78 ? -5.206 -11.274 -18.875 1.00 64.44 78 SER A N 1
ATOM 592 C CA . SER A 1 78 ? -5.067 -10.040 -19.658 1.00 64.44 78 SER A CA 1
ATOM 593 C C . SER A 1 78 ? -4.598 -8.882 -18.777 1.00 64.44 78 SER A C 1
ATOM 595 O O . SER A 1 78 ? -5.159 -8.642 -17.709 1.00 64.44 78 SER A O 1
ATOM 597 N N . LEU A 1 79 ? -3.576 -8.154 -19.231 1.00 69.75 79 LEU A N 1
ATOM 598 C CA . LEU A 1 79 ? -2.928 -7.093 -18.461 1.00 69.75 79 LEU A CA 1
ATOM 599 C C . LEU A 1 79 ? -3.338 -5.727 -19.023 1.00 69.75 79 LEU A C 1
ATOM 601 O O . LEU A 1 79 ? -2.799 -5.277 -20.035 1.00 69.75 79 LEU A O 1
ATOM 605 N N . GLU A 1 80 ? -4.315 -5.092 -18.380 1.00 81.31 80 GLU A N 1
ATOM 606 C CA . GLU A 1 80 ? -4.696 -3.708 -18.655 1.00 81.31 80 GLU A CA 1
ATOM 607 C C . GLU A 1 80 ? -4.017 -2.775 -17.650 1.00 81.31 80 GLU A C 1
ATOM 609 O O . GLU A 1 80 ? -3.666 -3.175 -16.540 1.00 81.31 80 GLU A O 1
ATOM 614 N N . SER A 1 81 ? -3.810 -1.507 -18.012 1.00 82.44 81 SER A N 1
ATOM 615 C CA . SER A 1 81 ? -3.047 -0.578 -17.165 1.00 82.44 81 SER A CA 1
ATOM 616 C C . SER A 1 81 ? -3.673 -0.363 -15.782 1.00 82.44 81 SER A C 1
ATOM 618 O O . SER A 1 81 ? -2.959 -0.107 -14.816 1.00 82.44 81 SER A O 1
ATOM 620 N N . HIS A 1 82 ? -4.999 -0.457 -15.674 1.00 84.56 82 HIS A N 1
ATOM 621 C CA . HIS A 1 82 ? -5.739 -0.259 -14.428 1.00 84.56 82 HIS A CA 1
ATOM 622 C C . HIS A 1 82 ? -5.887 -1.538 -13.590 1.00 84.56 82 HIS A C 1
ATOM 624 O O . HIS A 1 82 ? -6.304 -1.444 -12.442 1.00 84.56 82 HIS A O 1
ATOM 630 N N . THR A 1 83 ? -5.527 -2.709 -14.131 1.00 85.50 83 THR A N 1
ATOM 631 C CA . THR A 1 83 ? -5.562 -3.988 -13.400 1.00 85.50 83 THR A CA 1
ATOM 632 C C . THR A 1 83 ? -4.187 -4.450 -12.935 1.00 85.50 83 THR A C 1
ATOM 634 O O . THR A 1 83 ? -4.105 -5.382 -12.148 1.00 85.50 83 THR A O 1
ATOM 637 N N . LYS A 1 84 ? -3.099 -3.810 -13.384 1.00 90.12 84 LYS A N 1
ATOM 638 C CA . LYS A 1 84 ? -1.728 -4.110 -12.944 1.00 90.12 84 LYS A CA 1
ATOM 639 C C . LYS A 1 84 ? -1.612 -4.123 -11.416 1.00 90.12 84 LYS A C 1
ATOM 641 O O . LYS A 1 84 ? -2.172 -3.256 -10.753 1.00 90.12 84 LYS A O 1
ATOM 646 N N . ARG A 1 85 ? -0.825 -5.055 -10.880 1.00 91.44 85 ARG A N 1
ATOM 647 C CA . ARG A 1 85 ? -0.486 -5.163 -9.453 1.00 91.44 85 ARG A CA 1
ATOM 648 C C . ARG A 1 85 ? 0.947 -5.667 -9.282 1.00 91.44 85 ARG A C 1
ATOM 650 O O . ARG A 1 85 ? 1.489 -6.309 -10.185 1.00 91.44 85 ARG A O 1
ATOM 657 N N . ILE A 1 86 ? 1.544 -5.385 -8.132 1.00 93.25 86 ILE A N 1
ATOM 658 C CA . ILE A 1 86 ? 2.788 -6.005 -7.681 1.00 93.25 86 ILE A CA 1
ATOM 659 C C . ILE A 1 86 ? 2.501 -7.487 -7.372 1.00 93.25 86 ILE A C 1
ATOM 661 O O . ILE A 1 86 ? 1.533 -7.764 -6.664 1.00 93.25 86 ILE A O 1
ATOM 665 N N . PRO A 1 87 ? 3.300 -8.440 -7.888 1.00 92.06 87 PRO A N 1
ATOM 666 C CA . PRO A 1 87 ? 3.201 -9.850 -7.515 1.00 92.06 87 PRO A CA 1
ATOM 667 C C . PRO A 1 87 ? 3.438 -10.071 -6.023 1.00 92.06 87 PRO A C 1
ATOM 669 O O . PRO A 1 87 ? 4.400 -9.530 -5.479 1.00 92.06 87 PRO A O 1
ATOM 672 N N . ASP A 1 88 ? 2.670 -10.964 -5.399 1.00 87.75 88 ASP A N 1
ATOM 673 C CA . ASP A 1 88 ? 2.818 -11.306 -3.974 1.00 87.75 88 ASP A CA 1
ATOM 674 C C . ASP A 1 88 ? 4.233 -11.793 -3.624 1.00 87.75 88 ASP A C 1
ATOM 676 O O . ASP A 1 88 ? 4.741 -11.544 -2.530 1.00 87.75 88 ASP A O 1
ATOM 680 N N . LEU A 1 89 ? 4.916 -12.420 -4.590 1.00 91.75 89 LEU A N 1
ATOM 681 C CA . LEU A 1 89 ? 6.319 -12.823 -4.478 1.00 91.75 89 LEU A CA 1
ATOM 682 C C . LEU A 1 89 ? 7.230 -11.664 -4.041 1.00 91.75 89 LEU A C 1
ATOM 684 O O . LEU A 1 89 ? 8.157 -11.884 -3.272 1.00 91.75 89 LEU A O 1
ATOM 688 N N . VAL A 1 90 ? 6.974 -10.438 -4.505 1.00 95.31 90 VAL A N 1
ATOM 689 C CA . VAL A 1 90 ? 7.823 -9.270 -4.215 1.00 95.31 90 VAL A CA 1
ATOM 690 C C . VAL A 1 90 ? 7.798 -8.915 -2.729 1.00 95.31 90 VAL A C 1
ATOM 692 O O . VAL A 1 90 ? 8.821 -8.510 -2.193 1.00 95.31 90 VAL A O 1
ATOM 695 N N . PHE A 1 91 ? 6.677 -9.118 -2.040 1.00 89.50 91 PHE A N 1
ATOM 696 C CA . PHE A 1 91 ? 6.577 -8.844 -0.602 1.00 89.50 91 PHE A CA 1
ATOM 697 C C . PHE A 1 91 ? 7.257 -9.912 0.268 1.00 89.50 91 PHE A C 1
ATOM 699 O O . PHE A 1 91 ? 7.444 -9.699 1.459 1.00 89.50 91 PHE A O 1
ATOM 706 N N . ASN A 1 92 ? 7.644 -11.045 -0.325 1.00 90.50 92 ASN A N 1
ATOM 707 C CA . ASN A 1 92 ? 8.202 -12.206 0.372 1.00 90.50 92 ASN A CA 1
ATOM 708 C C . ASN A 1 92 ? 9.680 -12.470 0.033 1.00 90.50 92 ASN A C 1
ATOM 710 O O . ASN A 1 92 ? 10.214 -13.529 0.358 1.00 90.50 92 ASN A O 1
ATOM 714 N N . VAL A 1 93 ? 10.346 -11.530 -0.641 1.00 93.88 93 VAL A N 1
ATOM 715 C CA . VAL A 1 93 ? 11.790 -11.584 -0.919 1.00 93.88 93 VAL A CA 1
ATOM 716 C C . VAL A 1 93 ? 12.557 -10.579 -0.069 1.00 93.88 93 VAL A C 1
ATOM 718 O O . VAL A 1 93 ? 11.966 -9.681 0.530 1.00 93.88 93 VAL A O 1
ATOM 721 N N . ASP A 1 94 ? 13.880 -10.732 -0.019 1.00 96.19 94 ASP A N 1
ATOM 722 C CA . ASP A 1 94 ? 14.753 -9.839 0.738 1.00 96.19 94 ASP A CA 1
ATOM 723 C C . ASP A 1 94 ? 14.680 -8.372 0.266 1.00 96.19 94 ASP A C 1
ATOM 725 O O . ASP A 1 94 ? 14.272 -8.061 -0.857 1.00 96.19 94 ASP A O 1
ATOM 729 N N . TRP A 1 95 ? 15.119 -7.462 1.141 1.00 94.31 95 TRP A N 1
ATOM 730 C CA . TRP A 1 95 ? 15.111 -6.015 0.898 1.00 94.31 95 TRP A CA 1
ATOM 731 C C . TRP A 1 95 ? 15.817 -5.608 -0.401 1.00 94.31 95 TRP A C 1
ATOM 733 O O . TRP A 1 95 ? 15.349 -4.713 -1.104 1.00 94.31 95 TRP A O 1
ATOM 743 N N . GLN A 1 96 ? 16.926 -6.259 -0.760 1.00 96.12 96 GLN A N 1
ATOM 744 C CA . GLN A 1 96 ? 17.653 -5.905 -1.977 1.00 96.12 96 GLN A CA 1
ATOM 745 C C . GLN A 1 96 ? 16.851 -6.291 -3.222 1.00 96.12 96 GLN A C 1
ATOM 747 O O . GLN A 1 96 ? 16.767 -5.517 -4.173 1.00 96.12 96 GLN A O 1
ATOM 752 N N . MET A 1 97 ? 16.195 -7.449 -3.208 1.00 97.06 97 MET A N 1
ATOM 753 C CA . MET A 1 97 ? 15.301 -7.863 -4.283 1.00 97.06 97 MET A CA 1
ATOM 754 C C . MET A 1 97 ? 14.064 -6.958 -4.406 1.00 97.06 97 MET A C 1
ATOM 756 O O . MET A 1 97 ? 13.598 -6.718 -5.525 1.00 97.06 97 MET A O 1
ATOM 760 N N . GLN A 1 98 ? 13.557 -6.418 -3.295 1.00 97.56 98 GLN A N 1
ATOM 761 C CA . GLN A 1 98 ? 12.490 -5.411 -3.301 1.00 97.56 98 GLN A CA 1
ATOM 762 C C . GLN A 1 98 ? 12.960 -4.091 -3.938 1.00 97.56 98 GLN A C 1
ATOM 764 O O . GLN A 1 98 ? 12.275 -3.550 -4.810 1.00 97.56 98 GLN A O 1
ATOM 769 N N . LEU A 1 99 ? 14.166 -3.618 -3.597 1.00 97.44 99 LEU A N 1
ATOM 770 C CA . LEU A 1 99 ? 14.814 -2.470 -4.250 1.00 97.44 99 LEU A CA 1
ATOM 771 C C . LEU A 1 99 ? 15.029 -2.697 -5.749 1.00 97.44 99 LEU A C 1
ATOM 773 O O . LEU A 1 99 ? 14.741 -1.807 -6.547 1.00 97.44 99 LEU A O 1
ATOM 777 N N . ASP A 1 100 ? 15.467 -3.887 -6.155 1.00 97.38 100 ASP A N 1
ATOM 778 C CA . ASP A 1 100 ? 15.636 -4.237 -7.566 1.00 97.38 100 ASP A CA 1
ATOM 779 C C . ASP A 1 100 ? 14.296 -4.202 -8.317 1.00 97.38 100 ASP A C 1
ATOM 781 O O . ASP A 1 100 ? 14.227 -3.715 -9.447 1.00 97.38 100 ASP A O 1
ATOM 785 N N . PHE A 1 101 ? 13.213 -4.697 -7.700 1.00 98.06 101 PHE A N 1
ATOM 786 C CA . PHE A 1 101 ? 11.863 -4.580 -8.259 1.00 98.06 101 PHE A CA 1
ATOM 787 C C . PHE A 1 101 ? 11.466 -3.108 -8.427 1.00 98.06 101 PHE A C 1
ATOM 789 O O . PHE A 1 101 ? 11.075 -2.701 -9.523 1.00 98.06 101 PHE A O 1
ATOM 796 N N . MET A 1 102 ? 11.614 -2.301 -7.371 1.00 97.81 102 MET A N 1
ATOM 797 C CA . MET A 1 102 ? 11.306 -0.871 -7.410 1.00 97.81 102 MET A CA 1
ATOM 798 C C . MET A 1 102 ? 12.124 -0.146 -8.476 1.00 97.81 102 MET A C 1
ATOM 800 O O . MET A 1 102 ? 11.556 0.649 -9.218 1.00 97.81 102 MET A O 1
ATOM 804 N N . ARG A 1 103 ? 13.420 -0.460 -8.615 1.00 97.25 103 ARG A N 1
ATOM 805 C CA . ARG A 1 103 ? 14.288 0.055 -9.684 1.00 97.25 103 ARG A CA 1
ATOM 806 C C . ARG A 1 103 ? 13.710 -0.277 -11.048 1.00 97.25 103 ARG A C 1
ATOM 808 O O . ARG A 1 103 ? 13.543 0.612 -11.870 1.00 97.25 103 ARG A O 1
ATOM 815 N N . GLY A 1 104 ? 13.370 -1.542 -11.285 1.00 97.31 104 GLY A N 1
ATOM 816 C CA . GLY A 1 104 ? 12.779 -1.967 -12.549 1.00 97.31 104 GLY A CA 1
ATOM 817 C C . GLY A 1 104 ? 11.512 -1.190 -12.893 1.00 97.31 104 GLY A C 1
ATOM 818 O O . GLY A 1 104 ? 11.390 -0.677 -14.001 1.00 97.31 104 GLY A O 1
ATOM 819 N N . TYR A 1 105 ? 10.597 -1.061 -11.933 1.00 97.25 105 TYR A N 1
ATOM 820 C CA . TYR A 1 105 ? 9.361 -0.303 -12.119 1.00 97.25 105 TYR A CA 1
ATOM 821 C C . TYR A 1 105 ? 9.641 1.188 -12.364 1.00 97.25 105 TYR A C 1
ATOM 823 O O . TYR A 1 105 ? 9.090 1.788 -13.286 1.00 97.25 105 TYR A O 1
ATOM 831 N N . PHE A 1 106 ? 10.569 1.770 -11.600 1.00 96.75 106 PHE A N 1
ATOM 832 C CA . PHE A 1 106 ? 10.979 3.165 -11.719 1.00 96.75 106 PHE A CA 1
ATOM 833 C C . PHE A 1 106 ? 11.656 3.490 -13.052 1.00 96.75 106 PHE A C 1
ATOM 835 O O . PHE A 1 106 ? 11.424 4.550 -13.620 1.00 96.75 106 PHE A O 1
ATOM 842 N N . MET A 1 107 ? 12.443 2.571 -13.600 1.00 95.75 107 MET A N 1
ATOM 843 C CA . MET A 1 107 ? 13.064 2.753 -14.910 1.00 95.75 107 MET A CA 1
ATOM 844 C C . MET A 1 107 ? 12.053 2.734 -16.065 1.00 95.75 107 MET A C 1
ATOM 846 O O . MET A 1 107 ? 12.383 3.212 -17.146 1.00 95.75 107 MET A O 1
ATOM 850 N N . GLY A 1 108 ? 10.850 2.188 -15.864 1.00 93.75 108 GLY A N 1
ATOM 851 C CA . GLY A 1 108 ? 9.765 2.239 -16.845 1.00 93.75 108 GLY A CA 1
ATOM 852 C C . GLY A 1 108 ? 8.873 3.470 -16.671 1.00 93.75 108 GLY A C 1
ATOM 853 O O . GLY A 1 108 ? 8.855 4.338 -17.535 1.00 93.75 108 GLY A O 1
ATOM 854 N N . ASP A 1 109 ? 8.196 3.566 -15.522 1.00 91.94 109 ASP A N 1
ATOM 855 C CA . ASP A 1 109 ? 7.122 4.549 -15.270 1.00 91.94 109 ASP A CA 1
ATOM 856 C C . ASP A 1 109 ? 7.543 5.703 -14.338 1.00 91.94 109 ASP A C 1
ATOM 858 O O . ASP A 1 109 ? 6.738 6.564 -13.965 1.00 91.94 109 ASP A O 1
ATOM 862 N N . GLY A 1 110 ? 8.803 5.723 -13.907 1.00 92.62 110 GLY A N 1
ATOM 863 C CA . GLY A 1 110 ? 9.340 6.758 -13.037 1.00 92.62 110 GLY A CA 1
ATOM 864 C C . GLY A 1 110 ? 9.651 8.053 -13.774 1.00 92.62 110 GLY A C 1
ATOM 865 O O . GLY A 1 110 ? 10.117 8.075 -14.909 1.00 92.62 110 GLY A O 1
ATOM 866 N N . THR A 1 111 ? 9.424 9.173 -13.098 1.00 92.94 111 THR A N 1
ATOM 867 C CA . THR A 1 111 ? 9.888 10.494 -13.523 1.00 92.94 111 THR A CA 1
ATOM 868 C C . THR A 1 111 ? 10.604 11.155 -12.359 1.00 92.94 111 THR A C 1
ATOM 870 O O . THR A 1 111 ? 10.157 11.072 -11.213 1.00 92.94 111 THR A O 1
ATOM 873 N N . LEU A 1 112 ? 11.708 11.840 -12.645 1.00 92.00 112 LEU A N 1
ATOM 874 C CA . LEU A 1 112 ? 12.426 12.621 -11.648 1.00 92.00 112 LEU A CA 1
ATOM 875 C C . LEU A 1 112 ? 12.746 14.021 -12.166 1.00 92.00 112 LEU A C 1
ATOM 877 O O . LEU A 1 112 ? 12.999 14.232 -13.356 1.00 92.00 112 LEU A O 1
ATOM 881 N N . ASP A 1 113 ? 12.753 14.967 -11.239 1.00 88.75 113 ASP A N 1
ATOM 882 C CA . ASP A 1 113 ? 13.137 16.354 -11.453 1.00 88.75 113 ASP A CA 1
ATOM 883 C C . ASP A 1 113 ? 14.019 16.844 -10.293 1.00 88.75 113 ASP A C 1
ATOM 885 O O . ASP A 1 113 ? 14.504 16.059 -9.480 1.00 88.75 113 ASP A O 1
ATOM 889 N N . GLU A 1 114 ? 14.270 18.150 -10.217 1.00 86.00 114 GLU A N 1
ATOM 890 C CA . GLU A 1 114 ? 15.039 18.733 -9.111 1.00 86.00 114 GLU A CA 1
ATOM 891 C C . GLU A 1 114 ? 14.272 18.692 -7.778 1.00 86.00 114 GLU A C 1
ATOM 893 O O . GLU A 1 114 ? 14.867 18.847 -6.717 1.00 86.00 114 GLU A O 1
ATOM 898 N N . SER A 1 115 ? 12.953 18.480 -7.800 1.00 84.88 115 SER A N 1
ATOM 899 C CA . SER A 1 115 ? 12.088 18.476 -6.620 1.00 84.88 115 SER A CA 1
ATOM 900 C C . SER A 1 115 ? 11.969 17.097 -5.972 1.00 84.88 115 SER A C 1
ATOM 902 O O . SER A 1 115 ? 11.777 17.019 -4.753 1.00 84.88 115 SER A O 1
ATOM 904 N N . GLY A 1 116 ? 12.133 16.017 -6.735 1.00 91.12 116 GLY A N 1
ATOM 905 C CA . GLY A 1 116 ? 12.087 14.657 -6.222 1.00 91.12 116 GLY A CA 1
ATOM 906 C C . GLY A 1 116 ? 11.747 13.620 -7.281 1.00 91.12 116 GLY A C 1
ATOM 907 O O . GLY A 1 116 ? 12.046 13.764 -8.466 1.00 91.12 116 GLY A O 1
ATOM 908 N N . ILE A 1 117 ? 11.127 12.549 -6.803 1.00 94.19 117 ILE A N 1
ATOM 909 C CA . ILE A 1 117 ? 10.769 11.371 -7.578 1.00 94.19 117 ILE A CA 1
ATOM 910 C C . ILE A 1 117 ? 9.248 11.279 -7.648 1.00 94.19 117 ILE A C 1
ATOM 912 O O . ILE A 1 117 ? 8.557 11.542 -6.661 1.00 94.19 117 ILE A O 1
ATOM 916 N N . SER A 1 118 ? 8.719 10.899 -8.805 1.00 94.94 118 SER A N 1
ATOM 917 C CA . SER A 1 118 ? 7.287 10.728 -9.024 1.00 94.94 118 SER A CA 1
ATOM 918 C C . SER A 1 118 ? 6.982 9.526 -9.906 1.00 94.94 118 SER A C 1
ATOM 920 O O . SER A 1 118 ? 7.789 9.142 -10.752 1.00 94.94 118 SER A O 1
ATOM 922 N N . MET A 1 119 ? 5.814 8.931 -9.687 1.00 95.06 119 MET A N 1
ATOM 923 C CA . MET A 1 119 ? 5.301 7.803 -10.461 1.00 95.06 119 MET A CA 1
ATOM 924 C C . MET A 1 119 ? 3.803 7.983 -10.661 1.00 95.06 119 MET A C 1
ATOM 926 O O . MET A 1 119 ? 3.122 8.539 -9.795 1.00 95.06 119 MET A O 1
ATOM 930 N N . VAL A 1 120 ? 3.277 7.511 -11.786 1.00 93.19 120 VAL A N 1
ATOM 931 C CA . VAL A 1 120 ? 1.856 7.652 -12.112 1.00 93.19 120 VAL A CA 1
ATOM 932 C C . VAL A 1 120 ? 1.296 6.308 -12.545 1.00 93.19 120 VAL A C 1
ATOM 934 O O . VAL A 1 120 ? 1.903 5.615 -13.349 1.00 93.19 120 VAL A O 1
ATOM 937 N N . THR A 1 121 ? 0.125 5.944 -12.028 1.00 94.06 121 THR A N 1
ATOM 938 C CA . THR A 1 121 ? -0.579 4.729 -12.441 1.00 94.06 121 THR A CA 1
ATOM 939 C C . THR A 1 121 ? -2.091 4.928 -12.451 1.00 94.06 121 THR A C 1
ATOM 941 O O . THR A 1 121 ? -2.635 5.740 -11.704 1.00 94.06 121 THR A O 1
ATOM 944 N N . SER A 1 122 ? -2.783 4.180 -13.311 1.00 92.56 122 SER A N 1
ATOM 945 C CA . SER A 1 122 ? -4.247 4.072 -13.309 1.00 92.56 122 SER A CA 1
ATOM 946 C C . SER A 1 122 ? -4.766 2.933 -12.426 1.00 92.56 122 SER A C 1
ATOM 948 O O . SER A 1 122 ? -5.974 2.767 -12.303 1.00 92.56 122 SER A O 1
ATOM 950 N N . SER A 1 123 ? -3.877 2.102 -11.871 1.00 91.94 123 SER A N 1
ATOM 951 C CA . SER A 1 123 ? -4.257 1.001 -10.984 1.00 91.94 123 SER A CA 1
ATOM 952 C C . SER A 1 123 ? -4.209 1.452 -9.527 1.00 91.94 123 SER A C 1
ATOM 954 O O . SER A 1 123 ? -3.151 1.817 -9.007 1.00 91.94 123 SER A O 1
ATOM 956 N N . LYS A 1 124 ? -5.365 1.395 -8.859 1.00 91.44 124 LYS A N 1
ATOM 957 C CA . LYS A 1 124 ? -5.485 1.684 -7.425 1.00 91.44 124 LYS A CA 1
ATOM 958 C C . LYS A 1 124 ? -4.672 0.695 -6.587 1.00 91.44 124 LYS A C 1
ATOM 960 O O . LYS A 1 124 ? -3.994 1.112 -5.649 1.00 91.44 124 LYS A O 1
ATOM 965 N N . ASP A 1 125 ? -4.712 -0.586 -6.949 1.00 90.56 125 ASP A N 1
ATOM 966 C CA . ASP A 1 125 ? -4.013 -1.646 -6.220 1.00 90.56 125 ASP A CA 1
ATOM 967 C C . ASP A 1 125 ? -2.502 -1.473 -6.334 1.00 90.56 125 ASP A C 1
ATOM 969 O O . ASP A 1 125 ? -1.813 -1.454 -5.317 1.00 90.56 125 ASP A O 1
ATOM 973 N N . LEU A 1 126 ? -1.994 -1.220 -7.546 1.00 93.44 126 LEU A N 1
ATOM 974 C CA . LEU A 1 126 ? -0.574 -0.939 -7.762 1.00 93.44 126 LEU A CA 1
ATOM 975 C C . LEU A 1 126 ? -0.125 0.304 -6.991 1.00 93.44 126 LEU A C 1
ATOM 977 O O . LEU A 1 126 ? 0.920 0.276 -6.347 1.00 93.44 126 LEU A O 1
ATOM 981 N N . ALA A 1 127 ? -0.916 1.382 -7.014 1.00 95.06 127 ALA A N 1
ATOM 982 C CA . ALA A 1 127 ? -0.609 2.585 -6.247 1.00 95.06 127 ALA A CA 1
ATOM 983 C C . ALA A 1 127 ? -0.512 2.293 -4.743 1.00 95.06 127 ALA A C 1
ATOM 985 O O . ALA A 1 127 ? 0.439 2.724 -4.097 1.00 95.06 127 ALA A O 1
ATOM 986 N N . SER A 1 128 ? -1.464 1.536 -4.190 1.00 92.69 128 SER A N 1
ATOM 987 C CA . SER A 1 128 ? -1.450 1.152 -2.776 1.00 92.69 128 SER A CA 1
ATOM 988 C C . SER A 1 128 ? -0.242 0.271 -2.446 1.00 92.69 128 SER A C 1
ATOM 990 O O . SER A 1 128 ? 0.499 0.558 -1.512 1.00 92.69 128 SER A O 1
ATOM 992 N N . GLN A 1 129 ? 0.005 -0.764 -3.249 1.00 92.94 129 GLN A N 1
ATOM 993 C CA . GLN A 1 129 ? 1.100 -1.719 -3.068 1.00 92.94 129 GLN A CA 1
ATOM 994 C C . GLN A 1 129 ? 2.485 -1.066 -3.153 1.00 92.94 129 GLN A C 1
ATOM 996 O O . GLN A 1 129 ? 3.374 -1.424 -2.386 1.00 92.94 129 GLN A O 1
ATOM 1001 N N . LEU A 1 130 ? 2.669 -0.079 -4.035 1.00 95.44 130 LEU A N 1
ATOM 1002 C CA . LEU A 1 130 ? 3.897 0.716 -4.081 1.00 95.44 130 LEU A CA 1
ATOM 1003 C C . LEU A 1 130 ? 4.100 1.512 -2.792 1.00 95.44 130 LEU A C 1
ATOM 1005 O O . LEU A 1 130 ? 5.218 1.558 -2.293 1.00 95.44 130 LEU A O 1
ATOM 1009 N N . ILE A 1 131 ? 3.040 2.106 -2.229 1.00 93.94 131 ILE A N 1
ATOM 1010 C CA . ILE A 1 131 ? 3.140 2.812 -0.943 1.00 93.94 131 ILE A CA 1
ATOM 1011 C C . ILE A 1 131 ? 3.545 1.838 0.162 1.00 93.94 131 ILE A C 1
ATOM 1013 O O . ILE A 1 131 ? 4.468 2.149 0.902 1.00 93.94 131 ILE A O 1
ATOM 1017 N N . TYR A 1 132 ? 2.936 0.650 0.237 1.00 91.81 132 TYR A N 1
ATOM 1018 C CA . TYR A 1 132 ? 3.353 -0.385 1.192 1.00 91.81 132 TYR A CA 1
ATOM 1019 C C . TYR A 1 132 ? 4.830 -0.756 1.032 1.00 91.81 132 TYR A C 1
ATOM 1021 O O . TYR A 1 132 ? 5.562 -0.831 2.020 1.00 91.81 132 TYR A O 1
ATOM 1029 N N . LEU A 1 133 ? 5.285 -0.939 -0.209 1.00 93.62 133 LEU A N 1
ATOM 1030 C CA . LEU A 1 133 ? 6.668 -1.295 -0.495 1.00 93.62 133 LEU A CA 1
ATOM 1031 C C . LEU A 1 133 ? 7.636 -0.175 -0.082 1.00 93.62 133 LEU A C 1
ATOM 1033 O O . LEU A 1 133 ? 8.628 -0.448 0.588 1.00 93.62 133 LEU A O 1
ATOM 1037 N N . PHE A 1 134 ? 7.318 1.088 -0.374 1.00 94.50 134 PHE A N 1
ATOM 1038 C CA . PHE A 1 134 ? 8.105 2.231 0.097 1.00 94.50 134 PHE A CA 1
ATOM 1039 C C . PHE A 1 134 ? 8.102 2.350 1.628 1.00 94.50 134 PHE A C 1
ATOM 1041 O O . PHE A 1 134 ? 9.166 2.499 2.232 1.00 94.50 134 PHE A O 1
ATOM 1048 N N . SER A 1 135 ? 6.941 2.212 2.270 1.00 90.56 135 SER A N 1
ATOM 1049 C CA . SER A 1 135 ? 6.811 2.277 3.728 1.00 90.56 135 SER A CA 1
ATOM 1050 C C . SER A 1 135 ? 7.620 1.182 4.427 1.00 90.56 135 SER A C 1
ATOM 1052 O O . SER A 1 135 ? 8.281 1.471 5.419 1.00 90.56 135 SER A O 1
ATOM 1054 N N . SER A 1 136 ? 7.681 -0.035 3.869 1.00 89.50 136 SER A N 1
ATOM 1055 C CA . SER A 1 136 ? 8.526 -1.128 4.393 1.00 89.50 136 SER A CA 1
ATOM 1056 C C . SER A 1 136 ? 10.033 -0.815 4.364 1.00 89.50 136 SER A C 1
ATOM 1058 O O . SER A 1 136 ? 10.832 -1.453 5.044 1.00 89.50 136 SER A O 1
ATOM 1060 N N . HIS A 1 137 ? 10.437 0.176 3.567 1.00 92.06 137 HIS A N 1
ATOM 1061 C CA . HIS A 1 137 ? 11.805 0.690 3.485 1.00 92.06 137 HIS A CA 1
ATOM 1062 C C . HIS A 1 137 ? 11.971 2.007 4.263 1.00 92.06 137 HIS A C 1
ATOM 1064 O O . HIS A 1 137 ? 12.977 2.708 4.127 1.00 92.06 137 HIS A O 1
ATOM 1070 N N . GLY A 1 138 ? 10.975 2.378 5.074 1.00 89.38 138 GLY A N 1
ATOM 1071 C CA . GLY A 1 138 ? 10.936 3.629 5.823 1.00 89.38 138 GLY A CA 1
ATOM 1072 C C . GLY A 1 138 ? 10.891 4.866 4.925 1.00 89.38 138 GLY A C 1
ATOM 1073 O O . GLY A 1 138 ? 11.439 5.904 5.304 1.00 89.38 138 GLY A O 1
ATOM 1074 N N . VAL A 1 139 ? 10.321 4.751 3.723 1.00 91.56 139 VAL A N 1
ATOM 1075 C CA . VAL A 1 139 ? 10.168 5.842 2.756 1.00 91.56 139 VAL A CA 1
ATOM 1076 C C . VAL A 1 139 ? 8.705 6.255 2.693 1.00 91.56 139 VAL A C 1
ATOM 1078 O O . VAL A 1 139 ? 7.835 5.453 2.367 1.00 91.56 139 VAL A O 1
ATOM 1081 N N . LEU A 1 140 ? 8.427 7.531 2.964 1.00 89.62 140 LEU A N 1
ATOM 1082 C CA . LEU A 1 140 ? 7.062 8.043 3.000 1.00 89.62 140 LEU A CA 1
ATOM 1083 C C . LEU A 1 140 ? 6.694 8.684 1.662 1.00 89.62 140 LEU A C 1
ATOM 1085 O O . LEU A 1 140 ? 7.000 9.846 1.380 1.00 89.62 140 LEU A O 1
ATOM 1089 N N . ALA A 1 141 ? 6.009 7.906 0.826 1.00 91.62 141 ALA A N 1
ATOM 1090 C CA . ALA A 1 141 ? 5.445 8.393 -0.422 1.00 91.62 141 ALA A CA 1
ATOM 1091 C C . ALA A 1 141 ? 4.132 9.149 -0.176 1.00 91.62 141 ALA A C 1
ATOM 1093 O O . ALA A 1 141 ? 3.242 8.696 0.538 1.00 91.62 141 ALA A O 1
ATOM 1094 N N . SER A 1 142 ? 3.986 10.302 -0.822 1.00 90.31 142 SER A N 1
ATOM 1095 C CA . SER A 1 142 ? 2.707 11.013 -0.889 1.00 90.31 142 SER A CA 1
ATOM 1096 C C . SER A 1 142 ? 1.875 10.496 -2.054 1.00 90.31 142 SER A C 1
ATOM 1098 O O . SER A 1 142 ? 2.415 10.246 -3.130 1.00 90.31 142 SER A O 1
ATOM 1100 N N . LEU A 1 143 ? 0.563 10.388 -1.856 1.00 91.12 143 LEU A N 1
ATOM 1101 C CA . LEU A 1 143 ? -0.389 9.991 -2.885 1.00 91.12 143 LEU A CA 1
ATOM 1102 C C . LEU A 1 143 ? -1.339 11.148 -3.201 1.00 91.12 143 LEU A C 1
ATOM 1104 O O . LEU A 1 143 ? -1.938 11.741 -2.305 1.00 91.12 143 LEU A O 1
ATOM 1108 N N . SER A 1 144 ? -1.506 11.430 -4.487 1.00 90.81 144 SER A N 1
ATOM 1109 C CA . SER A 1 144 ? -2.545 12.308 -5.017 1.00 90.81 144 SER A CA 1
ATOM 1110 C C . SER A 1 144 ? -3.428 11.520 -5.974 1.00 90.81 144 SER A C 1
ATOM 1112 O O . SER A 1 144 ? -2.924 10.744 -6.787 1.00 90.81 144 SER A O 1
ATOM 1114 N N . VAL A 1 145 ? -4.740 11.714 -5.878 1.00 91.19 145 VAL A N 1
ATOM 1115 C CA . VAL A 1 145 ? -5.729 11.039 -6.722 1.00 91.19 145 VAL A CA 1
ATOM 1116 C C . VAL A 1 145 ? -6.468 12.094 -7.528 1.00 91.19 145 VAL A C 1
ATOM 1118 O O . VAL A 1 145 ? -6.961 13.074 -6.970 1.00 91.19 145 VAL A O 1
ATOM 1121 N N . ARG A 1 146 ? -6.527 11.907 -8.846 1.00 89.31 146 ARG A N 1
ATOM 1122 C CA . ARG A 1 146 ? -7.266 12.780 -9.758 1.00 89.31 146 ARG A CA 1
ATOM 1123 C C . ARG A 1 146 ? -8.295 11.969 -10.526 1.00 89.31 146 ARG A C 1
ATOM 1125 O O . ARG A 1 146 ? -7.939 11.058 -11.272 1.00 89.31 146 ARG A O 1
ATOM 1132 N N . GLU A 1 147 ? -9.554 12.358 -10.382 1.00 87.38 147 GLU A N 1
ATOM 1133 C CA . GLU A 1 147 ? -10.637 11.785 -11.171 1.00 87.38 147 GLU A CA 1
ATOM 1134 C C . GLU A 1 147 ? -10.603 12.282 -12.626 1.00 87.38 147 GLU A C 1
ATOM 1136 O O . GLU A 1 147 ? -10.140 13.402 -12.890 1.00 87.38 147 GLU A O 1
ATOM 1141 N N . PRO A 1 148 ? -11.081 11.470 -13.584 1.00 84.94 148 PRO A N 1
ATOM 1142 C CA . PRO A 1 148 ? -11.196 11.889 -14.972 1.00 84.94 148 PRO A CA 1
ATOM 1143 C C . PRO A 1 148 ? -12.122 13.104 -15.091 1.00 84.94 148 PRO A C 1
ATOM 1145 O O . PRO A 1 148 ? -13.272 13.064 -14.665 1.00 84.94 148 PRO A O 1
ATOM 1148 N N . ASP A 1 149 ? -11.647 14.180 -15.714 1.00 78.62 149 ASP A N 1
ATOM 1149 C CA . ASP A 1 149 ? -12.422 15.413 -15.918 1.00 78.62 149 ASP A CA 1
ATOM 1150 C C . ASP A 1 149 ? -13.052 15.501 -17.320 1.00 78.62 149 ASP A C 1
ATOM 1152 O O . ASP A 1 149 ? -13.646 16.520 -17.676 1.00 78.62 149 ASP A O 1
ATOM 1156 N N . GLY A 1 150 ? -12.896 14.449 -18.134 1.00 70.94 150 GLY A N 1
ATOM 1157 C CA . GLY A 1 150 ? -13.355 14.392 -19.524 1.00 70.94 150 GLY A CA 1
ATOM 1158 C C . GLY A 1 150 ? -12.627 15.360 -20.464 1.00 70.94 150 GLY A C 1
ATOM 1159 O O . GLY A 1 150 ? -12.945 15.406 -21.654 1.00 70.94 150 GLY A O 1
ATOM 1160 N N . LYS A 1 151 ? -11.648 16.126 -19.965 1.00 71.94 151 LYS A N 1
ATOM 1161 C CA . LYS A 1 151 ? -10.895 17.092 -20.761 1.00 71.94 151 LYS A CA 1
ATOM 1162 C C . LYS A 1 151 ? -9.774 16.385 -21.506 1.00 71.94 151 LYS A C 1
ATOM 1164 O O . LYS A 1 151 ? -9.161 15.430 -21.029 1.00 71.94 151 LYS A O 1
ATOM 1169 N N . SER A 1 152 ? -9.494 16.888 -22.702 1.00 69.00 152 SER A N 1
ATOM 1170 C CA . SER A 1 152 ? -8.362 16.419 -23.489 1.00 69.00 152 SER A CA 1
ATOM 1171 C C . SER A 1 152 ? -7.063 16.864 -22.814 1.00 69.00 152 SER A C 1
ATOM 1173 O O . SER A 1 152 ? -6.824 18.063 -22.687 1.00 69.00 152 SER A O 1
ATOM 1175 N N . SER A 1 153 ? -6.213 15.923 -22.405 1.00 64.56 153 SER A N 1
ATOM 1176 C CA . SER A 1 153 ? -4.874 16.201 -21.856 1.00 64.56 153 SER A CA 1
ATOM 1177 C C . SER A 1 153 ? -3.835 16.505 -22.942 1.00 64.56 153 SER A C 1
ATOM 1179 O O . SER A 1 153 ? -2.712 16.904 -22.651 1.00 64.56 153 SER A O 1
ATOM 1181 N N . GLY A 1 154 ? -4.220 16.338 -24.204 1.00 71.19 154 GLY A N 1
ATOM 1182 C CA . GLY A 1 154 ? -3.418 16.633 -25.382 1.00 71.19 154 GLY A CA 1
ATOM 1183 C C . GLY A 1 154 ? -4.025 15.974 -26.611 1.00 71.19 154 GLY A C 1
ATOM 1184 O O . GLY A 1 154 ? -5.154 15.482 -26.564 1.00 71.19 154 GLY A O 1
ATOM 1185 N N . THR A 1 155 ? -3.281 15.933 -27.710 1.00 62.22 155 THR A N 1
ATOM 1186 C CA . THR A 1 155 ? -3.653 15.136 -28.882 1.00 62.22 155 THR A CA 1
ATOM 1187 C C . THR A 1 155 ? -2.536 14.158 -29.211 1.00 62.22 155 THR A C 1
ATOM 1189 O O . THR A 1 155 ? -1.367 14.525 -29.264 1.00 62.22 155 THR A O 1
ATOM 1192 N N . ILE A 1 156 ? -2.893 12.894 -29.435 1.00 64.19 156 ILE A N 1
ATOM 1193 C CA . ILE A 1 156 ? -1.987 11.886 -29.988 1.00 64.19 156 ILE A CA 1
ATOM 1194 C C . ILE A 1 156 ? -2.567 11.487 -31.337 1.00 64.19 156 ILE A C 1
ATOM 1196 O O . ILE A 1 156 ? -3.695 11.000 -31.422 1.00 64.19 156 ILE A O 1
ATOM 1200 N N . ARG A 1 157 ? -1.796 11.709 -32.410 1.00 61.28 157 ARG A N 1
ATOM 1201 C CA . ARG A 1 157 ? -2.202 11.405 -33.796 1.00 61.28 157 ARG A CA 1
ATOM 1202 C C . ARG A 1 157 ? -3.512 12.103 -34.204 1.00 61.28 157 ARG A C 1
ATOM 1204 O O . ARG A 1 157 ? -4.388 11.483 -34.799 1.00 61.28 157 ARG A O 1
ATOM 1211 N N . GLY A 1 158 ? -3.677 13.370 -33.813 1.00 66.38 158 GLY A N 1
ATOM 1212 C CA . GLY A 1 158 ? -4.877 14.164 -34.110 1.00 66.38 158 GLY A CA 1
ATOM 1213 C C . GLY A 1 158 ? -6.140 13.742 -33.347 1.00 66.38 158 GLY A C 1
ATOM 1214 O O . GLY A 1 158 ? -7.187 14.354 -33.531 1.00 66.38 158 GLY A O 1
ATOM 1215 N N . LYS A 1 159 ? -6.060 12.726 -32.475 1.00 71.56 159 LYS A N 1
ATOM 1216 C CA . LYS A 1 159 ? -7.159 12.326 -31.592 1.00 71.56 159 LYS A CA 1
ATOM 1217 C C . LYS A 1 159 ? -6.948 12.913 -30.196 1.00 71.56 159 LYS A C 1
ATOM 1219 O O . LYS A 1 159 ? -5.821 12.852 -29.695 1.00 71.56 159 LYS A O 1
ATOM 1224 N N . PRO A 1 160 ? -7.998 13.458 -29.560 1.00 71.56 160 PRO A N 1
ATOM 1225 C CA . PRO A 1 160 ? -7.909 13.939 -28.191 1.00 71.56 160 PRO A CA 1
ATOM 1226 C C . PRO A 1 160 ? -7.584 12.775 -27.253 1.00 71.56 160 PRO A C 1
ATOM 1228 O O . PRO A 1 160 ? -8.241 11.730 -27.284 1.00 71.56 160 PRO A O 1
ATOM 1231 N N . VAL A 1 161 ? -6.550 12.946 -26.434 1.00 72.00 161 VAL A N 1
ATOM 1232 C CA . VAL A 1 161 ? -6.244 12.018 -25.347 1.00 72.00 161 VAL A CA 1
ATOM 1233 C C . VAL A 1 161 ? -7.135 12.401 -24.186 1.00 72.00 161 VAL A C 1
ATOM 1235 O O . VAL A 1 161 ? -6.940 13.442 -23.567 1.00 72.00 161 VAL A O 1
ATOM 1238 N N . ILE A 1 162 ? -8.134 11.573 -23.920 1.00 74.38 162 ILE A N 1
ATOM 1239 C CA . ILE A 1 162 ? -9.044 11.766 -22.798 1.00 74.38 162 ILE A CA 1
ATOM 1240 C C . ILE A 1 162 ? -8.678 10.728 -21.751 1.00 74.38 162 ILE A C 1
ATOM 1242 O O . ILE A 1 162 ? -8.723 9.525 -22.020 1.00 74.38 162 ILE A O 1
ATOM 1246 N N . THR A 1 163 ? -8.315 11.196 -20.563 1.00 74.00 163 THR A N 1
ATOM 1247 C CA . THR A 1 163 ? -8.126 10.329 -19.404 1.00 74.00 163 THR A CA 1
ATOM 1248 C C . THR A 1 163 ? -9.478 9.714 -19.055 1.00 74.00 163 THR A C 1
ATOM 1250 O O . THR A 1 163 ? -10.442 10.443 -18.844 1.00 74.00 163 THR A O 1
ATOM 1253 N N . ARG A 1 164 ? -9.573 8.380 -19.055 1.00 80.69 164 ARG A N 1
ATOM 1254 C CA . ARG A 1 164 ? -10.825 7.643 -18.779 1.00 80.69 164 ARG A CA 1
ATOM 1255 C C . ARG A 1 164 ? -10.868 7.009 -17.394 1.00 80.69 164 ARG A C 1
ATOM 1257 O O . ARG A 1 164 ? -11.943 6.674 -16.918 1.00 80.69 164 ARG A O 1
ATOM 1264 N N . HIS A 1 165 ? -9.704 6.832 -16.780 1.00 83.88 165 HIS A N 1
ATOM 1265 C CA . HIS A 1 165 ? -9.541 6.176 -15.489 1.00 83.88 165 HIS A CA 1
ATOM 1266 C C . HIS A 1 165 ? -8.966 7.159 -14.478 1.00 83.88 165 HIS A C 1
ATOM 1268 O O . HIS A 1 165 ? -8.234 8.077 -14.852 1.00 83.88 165 HIS A O 1
ATOM 1274 N N . THR A 1 166 ? -9.296 6.953 -13.209 1.00 88.56 166 THR A N 1
ATOM 1275 C CA . THR A 1 166 ? -8.692 7.667 -12.087 1.00 88.56 166 THR A CA 1
ATOM 1276 C C . THR A 1 166 ? -7.170 7.542 -12.148 1.00 88.56 166 THR A C 1
ATOM 1278 O O . THR A 1 166 ? -6.626 6.478 -12.447 1.00 88.56 166 THR A O 1
ATOM 1281 N N . VAL A 1 167 ? -6.476 8.651 -11.901 1.00 90.44 167 VAL A N 1
ATOM 1282 C CA . VAL A 1 167 ? -5.015 8.721 -11.942 1.00 90.44 167 VAL A CA 1
ATOM 1283 C C . VAL A 1 167 ? -4.482 8.837 -10.525 1.00 90.44 167 VAL A C 1
ATOM 1285 O O . VAL A 1 167 ? -4.832 9.763 -9.793 1.00 90.44 167 VAL A O 1
ATOM 1288 N N . HIS A 1 168 ? -3.597 7.916 -10.166 1.00 94.25 168 HIS A N 1
ATOM 1289 C CA . HIS A 1 168 ? -2.887 7.890 -8.899 1.00 94.25 168 HIS A CA 1
ATOM 1290 C C . HIS A 1 168 ? -1.450 8.359 -9.124 1.00 94.25 168 HIS A C 1
ATOM 1292 O O . HIS A 1 168 ? -0.680 7.723 -9.843 1.00 94.25 168 HIS A O 1
ATOM 1298 N N . SER A 1 169 ? -1.089 9.486 -8.520 1.00 94.50 169 SER A N 1
ATOM 1299 C CA . SER A 1 169 ? 0.257 10.054 -8.569 1.00 94.50 169 SER A CA 1
ATOM 1300 C C . SER A 1 169 ? 0.948 9.881 -7.227 1.00 94.50 169 SER A C 1
ATOM 1302 O O . SER A 1 169 ? 0.500 10.428 -6.220 1.00 94.50 169 SER A O 1
ATOM 1304 N N . LEU A 1 170 ? 2.053 9.143 -7.227 1.00 95.06 170 LEU A N 1
ATOM 1305 C CA . LEU A 1 170 ? 2.919 8.969 -6.072 1.00 95.06 170 LEU A CA 1
ATOM 1306 C C . LEU A 1 170 ? 4.085 9.951 -6.178 1.00 95.06 170 LEU A C 1
ATOM 1308 O O . LEU A 1 170 ? 4.650 10.111 -7.262 1.00 95.06 170 LEU A O 1
ATOM 1312 N N . SER A 1 171 ? 4.468 10.602 -5.078 1.00 94.12 171 SER A N 1
ATOM 1313 C CA . SER A 1 171 ? 5.663 11.453 -5.060 1.00 94.12 171 SER A CA 1
ATOM 1314 C C . SER A 1 171 ? 6.467 11.359 -3.768 1.00 94.12 171 SER A C 1
ATOM 1316 O O . SER A 1 171 ? 5.906 11.346 -2.669 1.00 94.12 171 SER A O 1
ATOM 1318 N N . ILE A 1 172 ? 7.791 11.328 -3.914 1.00 93.44 172 ILE A N 1
ATOM 1319 C CA . ILE A 1 172 ? 8.775 11.241 -2.834 1.00 93.44 172 ILE A CA 1
ATOM 1320 C C . ILE A 1 172 ? 9.716 12.428 -2.990 1.00 93.44 172 ILE A C 1
ATOM 1322 O O . ILE A 1 172 ? 10.431 12.554 -3.986 1.00 93.44 172 ILE A O 1
ATOM 1326 N N . LYS A 1 173 ? 9.681 13.339 -2.017 1.00 90.50 173 LYS A N 1
ATOM 1327 C CA . LYS A 1 173 ? 10.400 14.617 -2.109 1.00 90.50 173 LYS A CA 1
ATOM 1328 C C . LYS A 1 173 ? 11.419 14.826 -0.991 1.00 90.50 173 LYS A C 1
ATOM 1330 O O . LYS A 1 173 ? 12.364 15.598 -1.180 1.00 90.50 173 LYS A O 1
ATOM 1335 N N . ALA A 1 174 ? 11.227 14.191 0.166 1.00 87.94 174 ALA A N 1
ATOM 1336 C CA . ALA A 1 174 ? 12.115 14.349 1.312 1.00 87.94 174 ALA A CA 1
ATOM 1337 C C . ALA A 1 174 ? 13.516 13.814 0.984 1.00 87.94 174 ALA A C 1
ATOM 1339 O O . ALA A 1 174 ? 13.652 12.748 0.390 1.00 87.94 174 ALA A O 1
ATOM 1340 N N . LYS A 1 175 ? 14.556 14.567 1.362 1.00 86.88 175 LYS A N 1
ATOM 1341 C CA . LYS A 1 175 ? 15.952 14.248 1.022 1.00 86.88 175 LYS A CA 1
ATOM 1342 C C . LYS A 1 175 ? 16.370 12.873 1.556 1.00 86.88 175 LYS A C 1
ATOM 1344 O O . LYS A 1 175 ? 16.935 12.085 0.814 1.00 86.88 175 LYS A O 1
ATOM 1349 N N . GLU A 1 176 ? 16.037 12.576 2.808 1.00 88.19 176 GLU A N 1
ATOM 1350 C CA . GLU A 1 176 ? 16.353 11.294 3.458 1.00 88.19 176 GLU A CA 1
ATOM 1351 C C . GLU A 1 176 ? 15.669 10.109 2.762 1.00 88.19 176 GLU A C 1
ATOM 1353 O O . GLU A 1 176 ? 16.288 9.074 2.550 1.00 88.19 176 GLU A O 1
ATOM 1358 N N . ASP A 1 177 ? 14.407 10.273 2.360 1.00 91.50 177 ASP A N 1
ATOM 1359 C CA . ASP A 1 177 ? 13.644 9.226 1.675 1.00 91.50 177 ASP A CA 1
ATOM 1360 C C . ASP A 1 177 ? 14.178 8.982 0.254 1.00 91.50 177 ASP A C 1
ATOM 1362 O O . ASP A 1 177 ? 14.268 7.843 -0.199 1.00 91.50 177 ASP A O 1
ATOM 1366 N N . ILE A 1 178 ? 14.586 10.050 -0.439 1.00 92.50 178 ILE A N 1
ATOM 1367 C CA . ILE A 1 178 ? 15.256 9.961 -1.741 1.00 92.50 178 ILE A CA 1
ATOM 1368 C C . ILE A 1 178 ? 16.604 9.242 -1.607 1.00 92.50 178 ILE A C 1
ATOM 1370 O O . ILE A 1 178 ? 16.918 8.398 -2.445 1.00 92.50 178 ILE A O 1
ATOM 1374 N N . GLU A 1 179 ? 17.383 9.532 -0.561 1.00 91.81 179 GLU A N 1
ATOM 1375 C CA . GLU A 1 179 ? 18.671 8.871 -0.313 1.00 91.81 179 GLU A CA 1
ATOM 1376 C C . GLU A 1 179 ? 18.496 7.364 -0.076 1.00 91.81 179 GLU A C 1
ATOM 1378 O O . GLU A 1 179 ? 19.205 6.562 -0.681 1.00 91.81 179 GLU A O 1
ATOM 1383 N N . LYS A 1 180 ? 17.490 6.953 0.712 1.00 93.44 180 LYS A N 1
ATOM 1384 C CA . LYS A 1 180 ? 17.158 5.528 0.917 1.00 93.44 180 LYS A CA 1
ATOM 1385 C C . LYS A 1 180 ? 16.866 4.793 -0.393 1.00 93.44 180 LYS A C 1
ATOM 1387 O O . LYS A 1 180 ? 17.158 3.608 -0.517 1.00 93.44 180 LYS A O 1
ATOM 1392 N N . LEU A 1 181 ? 16.322 5.499 -1.384 1.00 95.56 181 LEU A N 1
ATOM 1393 C CA . LEU A 1 181 ? 16.004 4.953 -2.702 1.00 95.56 181 LEU A CA 1
ATOM 1394 C C . LEU A 1 181 ? 17.109 5.164 -3.739 1.00 95.56 181 LEU A C 1
ATOM 1396 O O . LEU A 1 181 ? 16.862 4.961 -4.924 1.00 95.56 181 LEU A O 1
ATOM 1400 N N . ARG A 1 182 ? 18.332 5.544 -3.354 1.00 95.19 182 ARG A N 1
ATOM 1401 C CA . ARG A 1 182 ? 19.399 5.848 -4.321 1.00 95.19 182 ARG A CA 1
ATOM 1402 C C . ARG A 1 182 ? 19.650 4.733 -5.334 1.00 95.19 182 ARG A C 1
ATOM 1404 O O . ARG A 1 182 ? 19.820 5.012 -6.517 1.00 95.19 182 ARG A O 1
ATOM 1411 N N . SER A 1 183 ? 19.605 3.471 -4.915 1.00 96.00 183 SER A N 1
ATOM 1412 C CA . SER A 1 183 ? 19.731 2.313 -5.814 1.00 96.00 183 SER A CA 1
ATOM 1413 C C . SER A 1 183 ? 18.601 2.196 -6.847 1.00 96.00 183 SER A C 1
ATOM 1415 O O . SER A 1 183 ? 18.827 1.624 -7.910 1.00 96.00 183 SER A O 1
ATOM 1417 N N . VAL A 1 184 ? 17.423 2.759 -6.566 1.00 96.69 184 VAL A N 1
ATOM 1418 C CA . VAL A 1 184 ? 16.228 2.722 -7.423 1.00 96.69 184 VAL A CA 1
ATOM 1419 C C . VAL A 1 184 ? 16.305 3.747 -8.552 1.00 96.69 184 VAL A C 1
ATOM 1421 O O . VAL A 1 184 ? 15.925 3.435 -9.677 1.00 96.69 184 VAL A O 1
ATOM 1424 N N . TRP A 1 185 ? 16.793 4.961 -8.280 1.00 95.00 185 TRP A N 1
ATOM 1425 C CA . TRP A 1 185 ? 16.709 6.073 -9.238 1.00 95.00 185 TRP A CA 1
ATOM 1426 C C . TRP A 1 185 ? 18.038 6.483 -9.877 1.00 95.00 185 TRP A C 1
ATOM 1428 O O . TRP A 1 185 ? 18.012 7.168 -10.899 1.00 95.00 185 TRP A O 1
ATOM 1438 N N . LYS A 1 186 ? 19.194 6.092 -9.323 1.00 94.38 186 LYS A N 1
ATOM 1439 C CA . LYS A 1 186 ? 20.516 6.556 -9.800 1.00 94.38 186 LYS A CA 1
ATOM 1440 C C . LYS A 1 186 ? 20.806 6.250 -11.275 1.00 94.38 186 LYS A C 1
ATOM 1442 O O . LYS A 1 186 ? 21.534 7.002 -11.913 1.00 94.38 186 LYS A O 1
ATOM 1447 N N . ASP A 1 187 ? 20.229 5.175 -11.812 1.00 92.62 187 ASP A N 1
ATOM 1448 C CA . ASP A 1 187 ? 20.457 4.731 -13.194 1.00 92.62 187 ASP A CA 1
ATOM 1449 C C . ASP A 1 187 ? 19.495 5.399 -14.194 1.00 92.62 187 ASP A C 1
ATOM 1451 O O . ASP A 1 187 ? 19.596 5.197 -15.406 1.00 92.62 187 ASP A O 1
ATOM 1455 N N . HIS A 1 188 ? 18.552 6.209 -13.704 1.00 94.12 188 HIS A N 1
ATOM 1456 C CA . HIS A 1 188 ? 17.608 6.931 -14.542 1.00 94.12 188 HIS A CA 1
ATOM 1457 C C . HIS A 1 188 ? 18.325 8.033 -15.340 1.00 94.12 188 HIS A C 1
ATOM 1459 O O . HIS A 1 188 ? 19.160 8.764 -14.812 1.00 94.12 188 HIS A O 1
ATOM 1465 N N . HIS A 1 189 ? 17.955 8.233 -16.608 1.00 90.81 189 HIS A N 1
ATOM 1466 C CA . HIS A 1 189 ? 18.641 9.173 -17.513 1.00 90.81 189 HIS A CA 1
ATOM 1467 C C . HIS A 1 189 ? 18.665 10.635 -17.011 1.00 90.81 189 HIS A C 1
ATOM 1469 O O . HIS A 1 189 ? 19.556 11.416 -17.353 1.00 90.81 189 HIS A O 1
ATOM 1475 N N . LEU A 1 190 ? 17.703 11.016 -16.165 1.00 92.06 190 LEU A N 1
ATOM 1476 C CA . LEU A 1 190 ? 17.654 12.338 -15.528 1.00 92.06 190 LEU A CA 1
ATOM 1477 C C . LEU A 1 190 ? 18.296 12.402 -14.135 1.00 92.06 190 LEU A C 1
ATOM 1479 O O . LEU A 1 190 ? 18.263 13.476 -13.544 1.00 92.06 190 LEU A O 1
ATOM 1483 N N . ALA A 1 191 ? 18.891 11.325 -13.609 1.00 92.75 191 ALA A N 1
ATOM 1484 C CA . ALA A 1 191 ? 19.393 11.246 -12.227 1.00 92.75 191 ALA A CA 1
ATOM 1485 C C . ALA A 1 191 ? 20.322 12.410 -11.838 1.00 92.75 191 ALA A C 1
ATOM 1487 O O . ALA A 1 191 ? 20.272 12.892 -10.708 1.00 92.75 191 ALA A O 1
ATOM 1488 N N . HIS A 1 192 ? 21.082 12.946 -12.798 1.00 91.19 192 HIS A N 1
ATOM 1489 C CA . HIS A 1 192 ? 21.923 14.133 -12.619 1.00 91.19 192 HIS A CA 1
ATOM 1490 C C . HIS A 1 192 ? 21.167 15.369 -12.090 1.00 91.19 192 HIS A C 1
ATOM 1492 O O . HIS A 1 192 ? 21.761 16.194 -11.397 1.00 91.19 192 HIS A O 1
ATOM 1498 N N . LYS A 1 193 ? 19.871 15.522 -12.401 1.00 89.50 193 LYS A N 1
ATOM 1499 C CA . LYS A 1 193 ? 19.030 16.620 -11.893 1.00 89.50 193 LYS A CA 1
ATOM 1500 C C . LYS A 1 193 ? 18.780 16.481 -10.396 1.00 89.50 193 LYS A C 1
ATOM 1502 O O . LYS A 1 193 ? 18.844 17.466 -9.668 1.00 89.50 193 LYS A O 1
ATOM 1507 N N . LEU A 1 194 ? 18.541 15.253 -9.942 1.00 88.69 194 LEU A N 1
ATOM 1508 C CA . LEU A 1 194 ? 18.263 14.959 -8.543 1.00 88.69 194 LEU A CA 1
ATOM 1509 C C . LEU A 1 194 ? 19.546 14.945 -7.699 1.00 88.69 194 LEU A C 1
ATOM 1511 O O . LEU A 1 194 ? 19.552 15.480 -6.594 1.00 88.69 194 LEU A O 1
ATOM 1515 N N . GLU A 1 195 ? 20.659 14.447 -8.247 1.00 89.38 195 GLU A N 1
ATOM 1516 C CA . GLU A 1 195 ? 21.985 14.477 -7.602 1.00 89.38 195 GLU A CA 1
ATOM 1517 C C . GLU A 1 195 ? 22.416 15.903 -7.214 1.00 89.38 195 GLU A C 1
ATOM 1519 O O . GLU A 1 195 ? 22.997 16.120 -6.151 1.00 89.38 195 GLU A O 1
ATOM 1524 N N . ARG A 1 196 ? 22.075 16.920 -8.019 1.00 81.75 196 ARG A N 1
ATOM 1525 C CA . ARG A 1 196 ? 22.337 18.329 -7.666 1.00 81.75 196 ARG A CA 1
ATOM 1526 C C . ARG A 1 196 ? 21.652 18.740 -6.362 1.00 81.75 196 ARG A C 1
ATOM 1528 O O . ARG A 1 196 ? 22.273 19.402 -5.536 1.00 81.75 196 ARG A O 1
ATOM 1535 N N . LYS A 1 197 ? 20.400 18.322 -6.153 1.00 77.50 197 LYS A N 1
ATOM 1536 C CA . LYS A 1 197 ? 19.666 18.560 -4.900 1.00 77.50 197 LYS A CA 1
ATOM 1537 C C . LYS A 1 197 ? 20.273 17.780 -3.735 1.00 77.50 197 LYS A C 1
ATOM 1539 O O . LYS A 1 197 ? 20.337 18.304 -2.624 1.00 77.50 197 LYS A O 1
ATOM 1544 N N . MET A 1 198 ? 20.728 16.550 -3.972 1.00 82.38 198 MET A N 1
ATOM 1545 C CA . MET A 1 198 ? 21.351 15.730 -2.927 1.00 82.38 198 MET A CA 1
ATOM 1546 C C . MET A 1 198 ? 22.655 16.349 -2.417 1.00 82.38 198 MET A C 1
ATOM 1548 O O . MET A 1 198 ? 22.880 16.388 -1.205 1.00 82.38 198 MET A O 1
ATOM 1552 N N . ASN A 1 199 ? 23.439 16.937 -3.321 1.00 82.12 199 ASN A N 1
ATOM 1553 C CA . ASN A 1 199 ? 24.710 17.590 -3.010 1.00 82.12 199 ASN A CA 1
ATOM 1554 C C . ASN A 1 199 ? 24.575 19.043 -2.520 1.00 82.12 199 ASN A C 1
ATOM 1556 O O . ASN A 1 199 ? 25.543 19.607 -2.020 1.00 82.12 199 ASN A O 1
ATOM 1560 N N . ALA A 1 200 ? 23.396 19.664 -2.634 1.00 76.25 200 ALA A N 1
ATOM 1561 C CA . ALA A 1 200 ? 23.177 21.011 -2.118 1.00 76.25 200 ALA A CA 1
ATOM 1562 C C . ALA A 1 200 ? 23.219 21.033 -0.575 1.00 76.25 200 ALA A C 1
ATOM 1564 O O . ALA A 1 200 ? 22.544 20.240 0.092 1.00 76.25 200 ALA A O 1
ATOM 1565 N N . GLU A 1 201 ? 23.968 21.988 -0.011 1.00 64.81 201 GLU A N 1
ATOM 1566 C CA . GLU A 1 201 ? 24.167 22.184 1.439 1.00 64.81 201 GLU A CA 1
ATOM 1567 C C . GLU A 1 201 ? 22.920 22.699 2.187 1.00 64.81 201 GLU A C 1
ATOM 1569 O O . GLU A 1 201 ? 22.948 22.869 3.408 1.00 64.81 201 GLU A O 1
ATOM 1574 N N . ASN A 1 202 ? 21.800 22.937 1.491 1.00 59.53 202 ASN A N 1
ATOM 1575 C CA . ASN A 1 202 ? 20.586 23.460 2.115 1.00 59.53 202 ASN A CA 1
ATOM 1576 C C . ASN A 1 202 ? 19.986 22.457 3.118 1.00 59.53 202 ASN A C 1
ATOM 1578 O O . ASN A 1 202 ? 19.433 21.417 2.756 1.00 59.53 202 ASN A O 1
ATOM 1582 N N . LYS A 1 203 ? 20.098 22.832 4.401 1.00 51.09 203 LYS A N 1
ATOM 1583 C CA . LYS A 1 203 ? 19.693 22.104 5.618 1.00 51.09 203 LYS A CA 1
ATOM 1584 C C . LYS A 1 203 ? 18.187 22.024 5.867 1.00 51.09 203 LYS A C 1
ATOM 1586 O O . LYS A 1 203 ? 17.770 21.388 6.831 1.00 51.09 203 LYS A O 1
ATOM 1591 N N . THR A 1 204 ? 17.351 22.656 5.054 1.00 50.03 204 THR A N 1
ATOM 1592 C CA . THR A 1 204 ? 15.902 22.562 5.231 1.00 50.03 204 THR A CA 1
ATOM 1593 C C . THR A 1 204 ? 15.397 21.315 4.522 1.00 50.03 204 THR A C 1
ATOM 1595 O O . THR A 1 204 ? 15.002 21.335 3.356 1.00 50.03 204 THR A O 1
ATOM 1598 N N . GLY A 1 205 ? 15.425 20.191 5.247 1.00 55.78 205 GLY A N 1
ATOM 1599 C CA . GLY A 1 205 ? 14.596 19.042 4.907 1.00 55.78 205 GLY A CA 1
ATOM 1600 C C . GLY A 1 205 ? 13.179 19.535 4.628 1.00 55.78 205 GLY A C 1
ATOM 1601 O O . GLY A 1 205 ? 12.679 20.424 5.318 1.00 55.78 205 GLY A O 1
ATOM 1602 N N . ILE A 1 206 ? 12.558 19.027 3.562 1.00 57.47 206 ILE A N 1
ATOM 1603 C CA . ILE A 1 206 ? 11.159 19.344 3.268 1.00 57.47 206 ILE A CA 1
ATOM 1604 C C . ILE A 1 206 ? 10.363 19.154 4.551 1.00 57.47 206 ILE A C 1
ATOM 1606 O O . ILE A 1 206 ? 10.504 18.118 5.199 1.00 57.47 206 ILE A O 1
ATOM 1610 N N . ASN A 1 207 ? 9.566 20.163 4.905 1.00 59.22 207 ASN A N 1
ATOM 1611 C CA . ASN A 1 207 ? 8.730 20.133 6.091 1.00 59.22 207 ASN A CA 1
ATOM 1612 C C . ASN A 1 207 ? 7.758 18.954 5.947 1.00 59.22 207 ASN A C 1
ATOM 1614 O O . ASN A 1 207 ? 6.794 19.008 5.178 1.00 59.22 207 ASN A O 1
ATOM 1618 N N . ARG A 1 208 ? 8.102 17.833 6.583 1.00 69.19 208 ARG A N 1
ATOM 1619 C CA . ARG A 1 208 ? 7.314 16.608 6.571 1.00 69.19 208 ARG A CA 1
ATOM 1620 C C . ARG A 1 208 ? 6.035 16.923 7.341 1.00 69.19 208 ARG A C 1
ATOM 1622 O O . ARG A 1 208 ? 6.086 17.254 8.518 1.00 69.19 208 ARG A O 1
ATOM 1629 N N . SER A 1 209 ? 4.883 16.865 6.677 1.00 73.19 209 SER A N 1
ATOM 1630 C CA . SER A 1 209 ? 3.588 17.173 7.297 1.00 73.19 209 SER A CA 1
ATOM 1631 C C . SER A 1 209 ? 3.051 15.981 8.098 1.00 73.19 209 SER A C 1
ATOM 1633 O O . SER A 1 209 ? 1.930 15.531 7.860 1.00 73.19 209 SER A O 1
ATOM 1635 N N . PHE A 1 210 ? 3.877 15.420 8.978 1.00 81.62 210 PHE A N 1
ATOM 1636 C CA . PHE A 1 210 ? 3.505 14.358 9.905 1.00 81.62 210 PHE A CA 1
ATOM 1637 C C . PHE A 1 210 ? 4.265 14.528 11.218 1.00 81.62 210 PHE A C 1
ATOM 1639 O O . PHE A 1 210 ? 5.328 15.148 11.259 1.00 81.62 210 PHE A O 1
ATOM 1646 N N . ILE A 1 211 ? 3.714 13.966 12.285 1.00 82.75 211 ILE A N 1
ATOM 1647 C CA . ILE A 1 211 ? 4.344 13.924 13.601 1.00 82.75 211 ILE A CA 1
ATOM 1648 C C . ILE A 1 211 ? 4.882 12.502 13.786 1.00 82.75 211 ILE A C 1
ATOM 1650 O O . ILE A 1 211 ? 4.088 11.562 13.707 1.00 82.75 211 ILE A O 1
ATOM 1654 N N . PRO A 1 212 ? 6.197 12.300 13.975 1.00 78.62 212 PRO A N 1
ATOM 1655 C CA . PRO A 1 212 ? 6.715 10.974 14.284 1.00 78.62 212 PRO A CA 1
ATOM 1656 C C . PRO A 1 212 ? 6.132 10.506 15.621 1.00 78.62 212 PRO A C 1
ATOM 1658 O O . PRO A 1 212 ? 6.112 11.261 16.594 1.00 78.62 212 PRO A O 1
ATOM 1661 N N . ILE A 1 213 ? 5.642 9.272 15.651 1.00 81.19 213 ILE A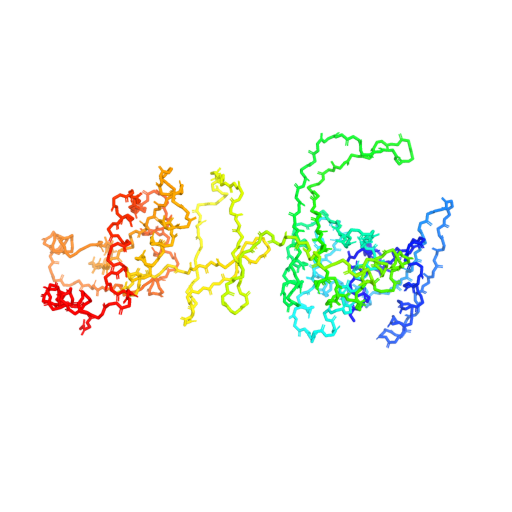 N 1
ATOM 1662 C CA . ILE A 1 213 ? 5.276 8.566 16.879 1.00 81.19 213 ILE A CA 1
ATOM 1663 C C . ILE A 1 213 ? 6.458 7.647 17.241 1.00 81.19 213 ILE A C 1
ATOM 1665 O O . ILE A 1 213 ? 7.419 7.510 16.485 1.00 81.19 213 ILE A O 1
ATOM 1669 N N . THR A 1 214 ? 6.443 7.060 18.433 1.00 76.12 214 THR A N 1
ATOM 1670 C CA . THR A 1 214 ? 7.404 6.032 18.841 1.00 76.12 214 THR A CA 1
ATOM 1671 C C . THR A 1 214 ? 7.406 4.837 17.883 1.00 76.12 214 THR A C 1
ATOM 1673 O O . THR A 1 214 ? 6.345 4.380 17.460 1.00 76.12 214 THR A O 1
ATOM 1676 N N . GLY A 1 215 ? 8.595 4.297 17.602 1.00 78.56 215 GLY A N 1
ATOM 1677 C CA . GLY A 1 215 ? 8.769 3.150 16.710 1.00 78.56 215 GLY A CA 1
ATOM 1678 C C . GLY A 1 215 ? 8.598 3.528 15.238 1.00 78.56 215 GLY A C 1
ATOM 1679 O O . GLY A 1 215 ? 9.140 4.537 14.790 1.00 78.56 215 GLY A O 1
ATOM 1680 N N . ASP A 1 216 ? 7.827 2.722 14.510 1.00 82.19 216 ASP A N 1
ATOM 1681 C CA . ASP A 1 216 ? 7.651 2.826 13.054 1.00 82.19 216 ASP A CA 1
ATOM 1682 C C . ASP A 1 216 ? 6.371 3.582 12.648 1.00 82.19 216 ASP A C 1
ATOM 1684 O O . ASP A 1 216 ? 5.919 3.517 11.503 1.00 82.19 216 ASP A O 1
ATOM 1688 N N . LEU A 1 217 ? 5.760 4.306 13.591 1.00 84.06 217 LEU A N 1
ATOM 1689 C CA . LEU A 1 217 ? 4.490 4.999 13.398 1.00 84.06 217 LEU A CA 1
ATOM 1690 C C . LEU A 1 217 ? 4.676 6.497 13.128 1.00 84.06 217 LEU A C 1
ATOM 1692 O O . LEU A 1 217 ? 5.550 7.170 13.675 1.00 84.06 217 LEU A O 1
ATOM 1696 N N . ALA A 1 218 ? 3.779 7.050 12.316 1.00 85.38 218 ALA A N 1
ATOM 1697 C CA . ALA A 1 218 ? 3.697 8.478 12.041 1.00 85.38 218 ALA A CA 1
ATOM 1698 C C . ALA A 1 218 ? 2.234 8.936 12.041 1.00 85.38 218 ALA A C 1
ATOM 1700 O O . ALA A 1 218 ? 1.374 8.316 11.416 1.00 85.38 218 ALA A O 1
ATOM 1701 N N . ALA A 1 219 ? 1.952 10.046 12.720 1.00 86.38 219 ALA A N 1
ATOM 1702 C CA . ALA A 1 219 ? 0.642 10.681 12.721 1.00 86.38 219 ALA A CA 1
ATOM 1703 C C . ALA A 1 219 ? 0.532 11.687 11.575 1.00 86.38 219 ALA A C 1
ATOM 1705 O O . ALA A 1 219 ? 1.287 12.661 11.502 1.00 86.38 219 ALA A O 1
ATOM 1706 N N . PHE A 1 220 ? -0.461 11.485 10.715 1.00 86.44 220 PHE A N 1
ATOM 1707 C CA . PHE A 1 220 ? -0.795 12.396 9.626 1.00 86.44 220 PHE A CA 1
ATOM 1708 C C . PHE A 1 220 ? -2.072 13.176 9.957 1.00 86.44 220 PHE A C 1
ATOM 1710 O O . PHE A 1 220 ? -3.017 12.601 10.499 1.00 86.44 220 PHE A O 1
ATOM 1717 N N . PRO A 1 221 ? -2.148 14.474 9.616 1.00 86.06 221 PRO A N 1
ATOM 1718 C CA . PRO A 1 221 ? -3.365 15.244 9.818 1.00 86.06 221 PRO A CA 1
ATOM 1719 C C . PRO A 1 221 ? -4.477 14.754 8.883 1.00 86.06 221 PRO A C 1
ATOM 1721 O O . PRO A 1 221 ? -4.284 14.637 7.667 1.00 86.06 221 PRO A O 1
ATOM 1724 N N . VAL A 1 222 ? -5.666 14.528 9.442 1.00 88.31 222 VAL A N 1
ATOM 1725 C CA . VAL A 1 222 ? -6.878 14.246 8.663 1.00 88.31 222 VAL A CA 1
ATOM 1726 C C . VAL A 1 222 ? -7.246 15.496 7.864 1.00 88.31 222 VAL A C 1
ATOM 1728 O O . VAL A 1 222 ? -7.467 16.564 8.430 1.00 88.31 222 VAL A O 1
ATOM 1731 N N . ARG A 1 223 ? -7.293 15.378 6.532 1.00 85.94 223 ARG A N 1
ATOM 1732 C CA . ARG A 1 223 ? -7.607 16.508 5.635 1.00 85.94 223 ARG A CA 1
ATOM 1733 C C . ARG A 1 223 ? -9.102 16.712 5.431 1.00 85.94 223 ARG A C 1
ATOM 1735 O O . ARG A 1 223 ? -9.559 17.845 5.331 1.00 85.94 223 ARG A O 1
ATOM 1742 N N . SER A 1 224 ? -9.845 15.618 5.322 1.00 87.50 224 SER A N 1
ATOM 1743 C CA . SER A 1 224 ? -11.291 15.623 5.144 1.00 87.50 224 SER A CA 1
ATOM 1744 C C . SER A 1 224 ? -11.880 14.299 5.612 1.00 87.50 224 SER A C 1
ATOM 1746 O O . SER A 1 224 ? -11.203 13.271 5.631 1.00 87.50 224 SER A O 1
ATOM 1748 N N . VAL A 1 225 ? -13.157 14.335 5.983 1.00 87.94 225 VAL A N 1
ATOM 1749 C CA . VAL A 1 225 ? -13.958 13.157 6.315 1.00 87.94 225 VAL A CA 1
ATOM 1750 C C . VAL A 1 225 ? -15.246 13.256 5.516 1.00 87.94 225 VAL A C 1
ATOM 1752 O O . VAL A 1 225 ? -15.894 14.303 5.495 1.00 87.94 225 VAL A O 1
ATOM 1755 N N . HIS A 1 226 ? -15.603 12.175 4.831 1.00 84.81 226 HIS A N 1
ATOM 1756 C CA . HIS A 1 226 ? -16.798 12.112 4.001 1.00 84.81 226 HIS A CA 1
ATOM 1757 C C . HIS A 1 226 ? -17.673 10.959 4.467 1.00 84.81 226 HIS A C 1
ATOM 1759 O O . HIS A 1 226 ? -17.184 9.857 4.711 1.00 84.81 226 HIS A O 1
ATOM 1765 N N . ARG A 1 227 ? -18.981 11.204 4.556 1.00 84.50 227 ARG A N 1
ATOM 1766 C CA . ARG A 1 227 ? -19.950 10.127 4.724 1.00 84.50 227 ARG A CA 1
ATOM 1767 C C . ARG A 1 227 ? -20.094 9.408 3.386 1.00 84.50 227 ARG A C 1
ATOM 1769 O O . ARG A 1 227 ? -20.359 10.052 2.375 1.00 84.50 227 ARG A O 1
ATOM 1776 N N . VAL A 1 228 ? -19.910 8.095 3.398 1.00 81.88 228 VAL A N 1
ATOM 1777 C CA . VAL A 1 228 ? -20.083 7.237 2.224 1.00 81.88 228 VAL A CA 1
ATOM 1778 C C . VAL A 1 228 ? -21.290 6.338 2.428 1.00 81.88 228 VAL A C 1
ATOM 1780 O O . VAL A 1 228 ? -21.555 5.893 3.546 1.00 81.88 228 VAL A O 1
ATOM 1783 N N . GLU A 1 229 ? -22.023 6.086 1.348 1.00 82.81 229 GLU A N 1
ATOM 1784 C CA . GLU A 1 229 ? -23.057 5.060 1.363 1.00 82.81 229 GLU A CA 1
ATOM 1785 C C . GLU A 1 229 ? -22.388 3.679 1.376 1.00 82.81 229 GLU A C 1
ATOM 1787 O O . GLU A 1 229 ? -21.428 3.455 0.628 1.00 82.81 229 GLU A O 1
ATOM 1792 N N . PRO A 1 230 ? -22.845 2.754 2.233 1.00 76.44 230 PRO A N 1
ATOM 1793 C CA . PRO A 1 230 ? -22.272 1.423 2.306 1.00 76.44 230 PRO A CA 1
ATOM 1794 C C . PRO A 1 230 ? -22.492 0.683 0.979 1.00 76.44 230 PRO A C 1
ATOM 1796 O O . PRO A 1 230 ? -23.613 0.573 0.486 1.00 76.44 230 PRO A O 1
ATOM 1799 N N . THR A 1 231 ? -21.414 0.157 0.395 1.00 76.56 231 THR A N 1
ATOM 1800 C CA . THR A 1 231 ? -21.481 -0.661 -0.831 1.00 76.56 231 THR A CA 1
ATOM 1801 C C . THR A 1 231 ? -22.043 -2.053 -0.567 1.00 76.56 231 THR A C 1
ATOM 1803 O O . THR A 1 231 ? -22.570 -2.696 -1.472 1.00 76.56 231 THR A O 1
ATOM 1806 N N . THR A 1 232 ? -21.930 -2.521 0.675 1.00 75.31 232 THR A N 1
ATOM 1807 C CA . THR A 1 232 ? -22.498 -3.779 1.149 1.00 75.31 232 THR A CA 1
ATOM 1808 C C . THR A 1 232 ? -23.100 -3.558 2.523 1.00 75.31 232 THR A C 1
ATOM 1810 O O . THR A 1 232 ? -22.694 -2.640 3.232 1.00 75.31 232 THR A O 1
ATOM 1813 N N . ASN A 1 233 ? -24.015 -4.428 2.937 1.00 76.06 233 ASN A N 1
ATOM 1814 C CA . ASN A 1 233 ? -24.525 -4.359 4.301 1.00 76.06 233 ASN A CA 1
ATOM 1815 C C . ASN A 1 233 ? -23.422 -4.714 5.323 1.00 76.06 233 ASN A C 1
ATOM 1817 O O . ASN A 1 233 ? -23.439 -4.188 6.428 1.00 76.06 233 ASN A O 1
ATOM 1821 N N . MET A 1 234 ? -22.430 -5.527 4.943 1.00 67.44 234 MET A N 1
ATOM 1822 C CA . MET A 1 234 ? -21.381 -6.033 5.834 1.00 67.44 234 MET A CA 1
ATOM 1823 C C . MET A 1 234 ? -20.323 -4.971 6.176 1.00 67.44 234 MET A C 1
ATOM 1825 O O . MET A 1 234 ? -19.826 -4.264 5.299 1.00 67.44 234 MET A O 1
ATOM 1829 N N . VAL A 1 235 ? -19.928 -4.923 7.450 1.00 69.62 235 VAL A N 1
ATOM 1830 C CA . VAL A 1 235 ? -18.650 -4.347 7.908 1.00 69.62 235 VAL A CA 1
ATOM 1831 C C . VAL A 1 235 ? -17.748 -5.490 8.377 1.00 69.62 235 VAL A C 1
ATOM 1833 O O . VAL A 1 235 ? -18.235 -6.600 8.556 1.00 69.62 235 VAL A O 1
ATOM 1836 N N . TYR A 1 236 ? -16.447 -5.269 8.521 1.00 69.38 236 TYR A N 1
ATOM 1837 C CA . TYR A 1 236 ? -15.507 -6.322 8.914 1.00 69.38 236 TYR A CA 1
ATOM 1838 C C . TYR A 1 236 ? -14.572 -5.793 9.994 1.00 69.38 236 TYR A C 1
ATOM 1840 O O . TYR A 1 236 ? -14.228 -4.611 9.970 1.00 69.38 236 TYR A O 1
ATOM 1848 N N . ASP A 1 237 ? -14.169 -6.679 10.898 1.00 72.56 237 ASP A N 1
ATOM 1849 C CA . ASP A 1 237 ? -13.148 -6.440 11.915 1.00 72.56 237 ASP A CA 1
ATOM 1850 C C . ASP A 1 237 ? -12.301 -7.716 12.081 1.00 72.56 237 ASP A C 1
ATOM 1852 O O . ASP A 1 237 ? -12.721 -8.800 11.657 1.00 72.56 237 ASP A O 1
ATOM 1856 N N . PHE A 1 238 ? -11.112 -7.592 12.665 1.00 66.31 238 PHE A N 1
ATOM 1857 C CA . PHE A 1 238 ? -10.170 -8.691 12.893 1.00 66.31 238 PHE A CA 1
ATOM 1858 C C . PHE A 1 238 ? -9.746 -8.700 14.351 1.00 66.31 238 PHE A C 1
ATOM 1860 O O . PHE A 1 238 ? -9.328 -7.665 14.822 1.00 66.31 238 PHE A O 1
ATOM 1867 N N . SER A 1 239 ? -9.743 -9.834 15.048 1.00 72.75 239 SER A N 1
ATOM 1868 C CA . SER A 1 239 ? -9.016 -9.917 16.324 1.00 72.75 239 SER A CA 1
ATOM 1869 C C . SER A 1 239 ? -7.550 -10.245 16.030 1.00 72.75 239 SER A C 1
ATOM 1871 O O . SER A 1 239 ? -7.267 -11.236 15.349 1.00 72.75 239 SER A O 1
ATOM 1873 N N . VAL A 1 240 ? -6.633 -9.383 16.475 1.00 71.12 240 VAL A N 1
ATOM 1874 C CA . VAL A 1 240 ? -5.182 -9.565 16.324 1.00 71.12 240 VAL A CA 1
ATOM 1875 C C . VAL A 1 240 ? -4.581 -9.774 17.702 1.00 71.12 240 VAL A C 1
ATOM 1877 O O . VAL A 1 240 ? -4.752 -8.943 18.587 1.00 71.12 240 VAL A O 1
ATOM 1880 N N . GLU A 1 241 ? -3.876 -10.888 17.877 1.00 66.62 241 GLU A N 1
ATOM 1881 C CA . GLU A 1 241 ? -3.248 -11.234 19.150 1.00 66.62 241 GLU A CA 1
ATOM 1882 C C . GLU A 1 241 ? -2.197 -10.187 19.567 1.00 66.62 241 GLU A C 1
ATOM 1884 O O . GLU A 1 241 ? -1.434 -9.691 18.735 1.00 66.62 241 GLU A O 1
ATOM 1889 N N . ALA A 1 242 ? -2.144 -9.909 20.873 1.00 73.00 242 ALA A N 1
ATOM 1890 C CA . ALA A 1 242 ? -1.231 -8.994 21.564 1.00 73.00 242 ALA A CA 1
ATOM 1891 C C . ALA A 1 242 ? -1.437 -7.499 21.286 1.00 73.00 242 ALA A C 1
ATOM 1893 O O . ALA A 1 242 ? -1.748 -6.751 22.209 1.00 73.00 242 ALA A O 1
ATOM 1894 N N . ASP A 1 243 ? -1.217 -7.058 20.052 1.00 71.12 243 ASP A N 1
ATOM 1895 C CA . ASP A 1 243 ? -1.134 -5.628 19.737 1.00 71.12 243 ASP A CA 1
ATOM 1896 C C . ASP A 1 243 ? -2.499 -4.996 19.436 1.00 71.12 243 ASP A C 1
ATOM 1898 O O . ASP A 1 243 ? -2.615 -3.768 19.408 1.00 71.12 243 ASP A O 1
ATOM 1902 N N . GLU A 1 244 ? -3.517 -5.822 19.180 1.00 78.06 244 GLU A N 1
ATOM 1903 C CA . GLU A 1 244 ? -4.889 -5.383 18.918 1.00 78.06 244 GLU A CA 1
ATOM 1904 C C . GLU A 1 244 ? -5.007 -4.325 17.794 1.00 78.06 244 GLU A C 1
ATOM 1906 O O . GLU A 1 244 ? -5.904 -3.478 17.725 1.00 78.06 244 GLU A O 1
ATOM 1911 N N . ASN A 1 245 ? -4.059 -4.353 16.859 1.00 81.19 245 ASN A N 1
ATOM 1912 C CA . ASN A 1 245 ? -4.037 -3.453 15.723 1.00 81.19 245 ASN A CA 1
ATOM 1913 C C . ASN A 1 245 ? -3.593 -4.158 14.444 1.00 81.19 245 ASN A C 1
ATOM 1915 O O . ASN A 1 245 ? -2.931 -5.193 14.449 1.00 81.19 245 ASN A O 1
ATOM 1919 N N . PHE A 1 246 ? -4.013 -3.596 13.319 1.00 82.50 246 PHE A N 1
ATOM 1920 C CA . PHE A 1 246 ? -3.723 -4.090 11.986 1.00 82.50 246 PHE A CA 1
ATOM 1921 C C . PHE A 1 246 ? -3.588 -2.934 11.002 1.00 82.50 246 PHE A C 1
ATOM 1923 O O . PHE A 1 246 ? -4.097 -1.833 11.208 1.00 82.50 246 PHE A O 1
ATOM 1930 N N . ILE A 1 247 ? -2.913 -3.190 9.884 1.00 84.94 247 ILE A N 1
ATOM 1931 C CA . ILE A 1 247 ? -2.737 -2.193 8.833 1.00 84.94 247 ILE A CA 1
ATOM 1932 C C . ILE A 1 247 ? -3.829 -2.356 7.774 1.00 84.94 247 ILE A C 1
ATOM 1934 O O . ILE A 1 247 ? -3.989 -3.425 7.187 1.00 84.94 247 ILE A O 1
ATOM 1938 N N . CYS A 1 248 ? -4.567 -1.283 7.503 1.00 83.69 248 CYS A N 1
ATOM 1939 C CA . CYS A 1 248 ? -5.709 -1.276 6.604 1.00 83.69 248 CYS A CA 1
ATOM 1940 C C . CYS A 1 248 ? -5.756 -0.031 5.702 1.00 83.69 248 CYS A C 1
ATOM 1942 O O . CYS A 1 248 ? -4.982 0.915 5.845 1.00 83.69 248 CYS A O 1
ATOM 1944 N N . GLY A 1 249 ? -6.665 -0.034 4.724 1.00 83.38 249 GLY A N 1
ATOM 1945 C CA . GLY A 1 249 ? -6.878 1.109 3.836 1.00 83.38 249 GLY A CA 1
ATOM 1946 C C . GLY A 1 249 ? -5.730 1.398 2.859 1.00 83.38 249 GLY A C 1
ATOM 1947 O O . GLY A 1 249 ? -4.744 0.674 2.748 1.00 83.38 249 GLY A O 1
ATOM 1948 N N . MET A 1 250 ? -5.890 2.472 2.087 1.00 83.06 250 MET A N 1
ATOM 1949 C CA . MET A 1 250 ? -4.893 2.867 1.094 1.00 83.06 250 MET A CA 1
ATOM 1950 C C . MET A 1 250 ? -3.722 3.580 1.771 1.00 83.06 250 MET A C 1
ATOM 1952 O O . MET A 1 250 ? -3.919 4.583 2.452 1.00 83.06 250 MET A O 1
ATOM 1956 N N . GLY A 1 251 ? -2.509 3.086 1.526 1.00 75.38 251 GLY A N 1
ATOM 1957 C CA . GLY A 1 251 ? -1.279 3.680 2.049 1.00 75.38 251 GLY A CA 1
ATOM 1958 C C . GLY A 1 251 ? -0.866 3.217 3.448 1.00 75.38 251 GLY A C 1
ATOM 1959 O O . GLY A 1 251 ? 0.075 3.780 3.995 1.00 75.38 251 GLY A O 1
ATOM 1960 N N . GLY A 1 252 ? -1.523 2.188 3.993 1.00 82.38 252 GLY A N 1
ATOM 1961 C CA . GLY A 1 252 ? -1.121 1.548 5.244 1.00 82.38 252 GLY A CA 1
ATOM 1962 C C . GLY A 1 252 ? -1.501 2.343 6.493 1.00 82.38 252 GLY A C 1
ATOM 1963 O O . GLY A 1 252 ? -0.637 2.838 7.208 1.00 82.38 252 GLY A O 1
ATOM 1964 N N . ILE A 1 253 ? -2.801 2.460 6.757 1.00 87.31 253 ILE A N 1
ATOM 1965 C CA . ILE A 1 253 ? -3.345 3.112 7.954 1.00 87.31 253 ILE A CA 1
ATOM 1966 C C . ILE A 1 253 ? -3.353 2.098 9.099 1.00 87.31 253 ILE A C 1
ATOM 1968 O O . ILE A 1 253 ? -3.836 0.987 8.919 1.00 87.31 253 ILE A O 1
ATOM 1972 N N . CYS A 1 254 ? -2.847 2.471 10.273 1.00 86.25 254 CYS A N 1
ATOM 1973 C CA . CYS A 1 254 ? -2.976 1.642 11.470 1.00 86.25 254 CYS A CA 1
ATOM 1974 C C . CYS A 1 254 ? -4.406 1.742 12.029 1.00 86.25 254 CYS A C 1
ATOM 1976 O O . CYS A 1 254 ? -4.911 2.842 12.264 1.00 86.25 254 CYS A O 1
ATOM 1978 N N . CYS A 1 255 ? -5.056 0.594 12.189 1.00 83.31 255 CYS A N 1
ATOM 1979 C CA . CYS A 1 255 ? -6.447 0.403 12.587 1.00 83.31 255 CYS A CA 1
ATOM 1980 C C . CYS A 1 255 ? -6.455 -0.497 13.842 1.00 83.31 255 CYS A C 1
ATOM 1982 O O . CYS A 1 255 ? -5.655 -1.420 13.915 1.00 83.31 255 CYS A O 1
ATOM 1984 N N . HIS A 1 256 ? -7.310 -0.236 14.832 1.00 76.69 256 HIS A N 1
ATOM 1985 C CA . HIS A 1 256 ? -7.411 -1.032 16.071 1.00 76.69 256 HIS A CA 1
ATOM 1986 C C . HIS A 1 256 ? -8.640 -1.953 15.999 1.00 76.69 256 HIS A C 1
ATOM 1988 O O . HIS A 1 256 ? -9.665 -1.509 15.472 1.00 76.69 256 HIS A O 1
ATOM 1994 N N . ASN A 1 257 ? -8.580 -3.183 16.520 1.00 75.88 257 ASN A N 1
ATOM 1995 C CA . ASN A 1 257 ? -9.760 -4.060 16.591 1.00 75.88 257 ASN A CA 1
ATOM 1996 C C . ASN A 1 257 ? -10.647 -3.735 17.786 1.00 75.88 257 ASN A C 1
ATOM 1998 O O . ASN A 1 257 ? -10.178 -3.239 18.798 1.00 75.88 257 ASN A O 1
ATOM 2002 N N . THR A 1 258 ? -11.946 -3.985 17.715 1.00 60.06 258 THR A N 1
ATOM 2003 C CA . THR A 1 258 ? -12.815 -3.689 18.863 1.00 60.06 258 THR A CA 1
ATOM 2004 C C . THR A 1 258 ? -13.136 -4.972 19.618 1.00 60.06 258 THR A C 1
ATOM 2006 O O . THR A 1 258 ? -13.856 -5.796 19.076 1.00 60.06 258 THR A O 1
ATOM 2009 N N . ASP A 1 259 ? -12.672 -5.138 20.860 1.00 55.91 259 ASP A N 1
ATOM 2010 C CA . ASP A 1 259 ? -13.138 -6.213 21.750 1.00 55.91 259 ASP A CA 1
ATOM 2011 C C . ASP A 1 259 ? -14.166 -5.732 22.792 1.00 55.91 259 ASP A C 1
ATOM 2013 O O . ASP A 1 259 ? -14.379 -4.534 23.009 1.00 55.91 259 ASP A O 1
ATOM 2017 N N . ALA A 1 260 ? -14.900 -6.691 23.366 1.00 45.28 260 ALA A N 1
ATOM 2018 C CA . ALA A 1 260 ? -16.075 -6.473 24.220 1.00 45.28 260 ALA A CA 1
ATOM 2019 C C . ALA A 1 260 ? -15.844 -6.772 25.717 1.00 45.28 260 ALA A C 1
ATOM 2021 O O . ALA A 1 260 ? -16.795 -6.714 26.502 1.00 45.28 260 ALA A O 1
ATOM 2022 N N . ASP A 1 261 ? -14.618 -7.104 26.110 1.00 53.88 261 ASP A N 1
ATOM 2023 C CA . ASP A 1 261 ? -14.220 -7.440 27.479 1.00 53.88 261 ASP A CA 1
ATOM 2024 C C . ASP A 1 261 ? -13.876 -6.195 28.326 1.00 53.88 261 ASP A C 1
ATOM 2026 O O . ASP A 1 261 ? -14.104 -5.036 27.958 1.00 53.88 261 ASP A O 1
ATOM 2030 N N . VAL A 1 262 ? -13.374 -6.452 29.539 1.00 46.31 262 VAL A N 1
ATOM 2031 C CA . VAL A 1 262 ? -12.886 -5.442 30.487 1.00 46.31 262 VAL A CA 1
ATOM 2032 C C . VAL A 1 262 ? -11.787 -4.589 29.843 1.00 46.31 262 VAL A C 1
ATOM 2034 O O . VAL A 1 262 ? -11.781 -3.368 30.040 1.00 46.31 262 VAL A O 1
ATOM 2037 N N . ASP A 1 263 ? -10.940 -5.196 29.010 1.00 54.50 263 ASP A N 1
ATOM 2038 C CA . ASP A 1 263 ? -9.921 -4.511 28.215 1.00 54.50 263 ASP A CA 1
ATOM 2039 C C . ASP A 1 263 ? -10.560 -3.624 27.139 1.00 54.50 263 ASP A C 1
ATOM 2041 O O . ASP A 1 263 ? -10.195 -2.453 27.019 1.00 54.50 263 ASP A O 1
ATOM 2045 N N . GLY A 1 264 ? -11.647 -4.065 26.502 1.00 57.94 264 GLY A N 1
ATOM 2046 C CA . GLY A 1 264 ? -12.492 -3.234 25.638 1.00 57.94 264 GLY A CA 1
ATOM 2047 C C . GLY A 1 264 ? -12.998 -1.947 26.310 1.00 57.94 264 GLY A C 1
ATOM 2048 O O . GLY A 1 264 ? -13.085 -0.891 25.675 1.00 57.94 264 GLY A O 1
ATOM 2049 N N . SER A 1 265 ? -13.278 -1.965 27.621 1.00 61.66 265 SER A N 1
ATOM 2050 C CA . SER A 1 265 ? -13.659 -0.753 28.371 1.00 61.66 265 SER A CA 1
ATOM 2051 C C . SER A 1 265 ? -12.482 0.204 28.626 1.00 61.66 265 SER A C 1
ATOM 2053 O O . SER A 1 265 ? -12.657 1.432 28.589 1.00 61.66 265 SER A O 1
ATOM 2055 N N . HIS A 1 266 ? -11.280 -0.344 28.820 1.00 64.19 266 HIS A N 1
ATOM 2056 C CA . HIS A 1 266 ? -10.037 0.410 28.966 1.00 64.19 266 HIS A CA 1
ATOM 2057 C C . HIS A 1 266 ? -9.620 1.035 27.625 1.00 64.19 266 HIS A C 1
ATOM 2059 O O . HIS A 1 266 ? -9.399 2.247 27.550 1.00 64.19 266 HIS A O 1
ATOM 2065 N N . ILE A 1 267 ? -9.651 0.253 26.547 1.00 68.00 267 ILE A N 1
ATOM 2066 C CA . ILE A 1 267 ? -9.394 0.673 25.164 1.00 68.00 267 ILE A CA 1
ATOM 2067 C C . ILE A 1 267 ? -10.404 1.720 24.713 1.00 68.00 267 ILE A C 1
ATOM 2069 O O . ILE A 1 267 ? -10.031 2.744 24.146 1.00 68.00 267 ILE A O 1
ATOM 2073 N N . ARG A 1 268 ? -11.689 1.543 25.032 1.00 74.38 268 ARG A N 1
ATOM 2074 C CA . ARG A 1 268 ? -12.708 2.56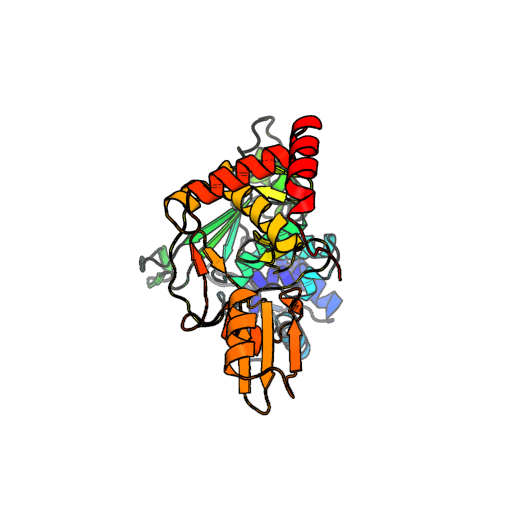6 24.771 1.00 74.38 268 ARG A CA 1
ATOM 2075 C C . ARG A 1 268 ? -12.338 3.896 25.420 1.00 74.38 268 ARG A C 1
ATOM 2077 O O . ARG A 1 268 ? -12.464 4.935 24.781 1.00 74.38 268 ARG A O 1
ATOM 2084 N N . THR A 1 269 ? -11.867 3.877 26.664 1.00 75.19 269 THR A N 1
ATOM 2085 C CA . THR A 1 269 ? -11.451 5.095 27.379 1.00 75.19 269 THR A CA 1
ATOM 2086 C C . THR A 1 269 ? -10.211 5.728 26.734 1.00 75.19 269 THR A C 1
ATOM 2088 O O . THR A 1 269 ? -10.177 6.945 26.541 1.00 75.19 269 THR A O 1
ATOM 2091 N N . LEU A 1 270 ? -9.236 4.914 26.315 1.00 77.06 270 LEU A N 1
ATOM 2092 C CA . LEU A 1 270 ? -8.051 5.339 25.559 1.00 77.06 270 LEU A CA 1
ATOM 2093 C C . LEU A 1 270 ? -8.423 6.002 24.223 1.00 77.06 270 LEU A C 1
ATOM 2095 O O . LEU A 1 270 ? -7.998 7.125 23.947 1.00 77.06 270 LEU A O 1
ATOM 2099 N N . LEU A 1 271 ? -9.257 5.344 23.415 1.00 77.31 271 LEU A N 1
ATOM 2100 C CA . LEU A 1 271 ? -9.702 5.838 22.112 1.00 77.31 271 LEU A CA 1
ATOM 2101 C C . LEU A 1 271 ? -10.545 7.106 22.249 1.00 77.31 271 LEU A C 1
ATOM 2103 O O . LEU A 1 271 ? -10.326 8.069 21.516 1.00 77.31 271 LEU A O 1
ATOM 2107 N N . LEU A 1 272 ? -11.470 7.160 23.211 1.00 81.94 272 LEU A N 1
ATOM 2108 C CA . LEU A 1 272 ? -12.243 8.374 23.485 1.00 81.94 272 LEU A CA 1
ATOM 2109 C C . LEU A 1 272 ? -11.337 9.541 23.885 1.00 81.94 272 LEU A C 1
ATOM 2111 O O . LEU A 1 272 ? -11.532 10.652 23.396 1.00 81.94 272 LEU A O 1
ATOM 2115 N N . THR A 1 273 ? -10.313 9.283 24.698 1.00 79.88 273 THR A N 1
ATOM 2116 C CA . THR A 1 273 ? -9.319 10.293 25.082 1.00 79.88 273 THR A CA 1
ATOM 2117 C C . THR A 1 273 ? -8.493 10.757 23.881 1.00 79.88 273 THR A C 1
ATOM 2119 O O . THR A 1 273 ? -8.289 11.958 23.696 1.00 79.88 273 THR A O 1
ATOM 2122 N N . LEU A 1 274 ? -8.066 9.834 23.013 1.00 80.12 274 LEU A N 1
ATOM 2123 C CA . LEU A 1 274 ? -7.382 10.146 21.756 1.00 80.12 274 LEU A CA 1
ATOM 2124 C C . LEU A 1 274 ? -8.250 11.054 20.870 1.00 80.12 274 LEU A C 1
ATOM 2126 O O . LEU A 1 274 ? -7.789 12.108 20.420 1.00 80.12 274 LEU A O 1
ATOM 2130 N N . PHE A 1 275 ? -9.511 10.675 20.642 1.00 80.25 275 PHE A N 1
ATOM 2131 C CA . PHE A 1 275 ? -10.440 11.473 19.845 1.00 80.25 275 PHE A CA 1
ATOM 2132 C C . PHE A 1 275 ? -10.691 12.837 20.483 1.00 80.25 275 PHE A C 1
ATOM 2134 O O . PHE A 1 275 ? -10.690 13.838 19.775 1.00 80.25 275 PHE A O 1
ATOM 2141 N N . TYR A 1 276 ? -10.831 12.910 21.804 1.00 81.12 276 TYR A N 1
ATOM 2142 C CA . TYR A 1 276 ? -11.037 14.170 22.510 1.00 81.12 276 TYR A CA 1
ATOM 2143 C C . TYR A 1 276 ? -9.838 15.119 22.393 1.00 81.12 276 TYR A C 1
ATOM 2145 O O . TYR A 1 276 ? -10.015 16.295 22.070 1.00 81.12 276 TYR A O 1
ATOM 2153 N N . ARG A 1 277 ? -8.614 14.618 22.605 1.00 78.81 277 ARG A N 1
ATOM 2154 C CA . ARG A 1 277 ? -7.394 15.441 22.628 1.00 78.81 277 ARG A CA 1
ATOM 2155 C C . ARG A 1 277 ? -6.905 15.849 21.244 1.00 78.81 277 ARG A C 1
ATOM 2157 O O . ARG A 1 277 ? -6.445 16.976 21.076 1.00 78.81 277 ARG A O 1
ATOM 2164 N N . TYR A 1 278 ? -6.991 14.955 20.260 1.00 72.81 278 TYR A N 1
ATOM 2165 C CA . TYR A 1 278 ? -6.357 15.160 18.952 1.00 72.81 278 TYR A CA 1
ATOM 2166 C C . TYR A 1 278 ? -7.353 15.350 17.805 1.00 72.81 278 TYR A C 1
ATOM 2168 O O . TYR A 1 278 ? -6.998 15.935 16.784 1.00 72.81 278 TYR A O 1
ATOM 2176 N N . MET A 1 279 ? -8.596 14.878 17.946 1.00 82.75 279 MET A N 1
ATOM 2177 C CA . MET A 1 279 ? -9.583 14.837 16.857 1.00 82.75 279 MET A CA 1
ATOM 2178 C C . MET A 1 279 ? -10.983 15.280 17.312 1.00 82.75 279 MET A C 1
ATOM 2180 O O . MET A 1 279 ? -11.993 14.740 16.858 1.00 82.75 279 MET A O 1
ATOM 2184 N N . ARG A 1 280 ? -11.056 16.287 18.196 1.00 81.25 280 ARG A N 1
ATOM 2185 C CA . ARG A 1 280 ? -12.298 16.722 18.867 1.00 81.25 280 ARG A CA 1
ATOM 2186 C C . ARG A 1 280 ? -13.460 16.995 17.910 1.00 81.25 280 ARG A C 1
ATOM 2188 O O . ARG A 1 280 ? -14.603 16.672 18.215 1.00 81.25 280 ARG A O 1
ATOM 2195 N N . GLN A 1 281 ? -13.149 17.503 16.719 1.00 73.12 281 GLN A N 1
ATOM 2196 C CA . GLN A 1 281 ? -14.121 17.780 15.659 1.00 73.12 281 GLN A CA 1
ATOM 2197 C C . GLN A 1 281 ? -14.981 16.553 15.302 1.00 73.12 281 GLN A C 1
ATOM 2199 O O . GLN A 1 281 ? -16.155 16.712 14.980 1.00 73.12 281 GLN A O 1
ATOM 2204 N N . LEU A 1 282 ? -14.441 15.330 15.397 1.00 74.25 282 LEU A N 1
ATOM 2205 C CA . LEU A 1 282 ? -15.199 14.099 15.141 1.00 74.25 282 LEU A CA 1
ATOM 2206 C C . LEU A 1 282 ? -16.282 13.849 16.197 1.00 74.25 282 LEU A C 1
ATOM 2208 O O . LEU A 1 282 ? -17.354 13.338 15.870 1.00 74.25 282 LEU A O 1
ATOM 2212 N N . ILE A 1 283 ? -16.015 14.223 17.449 1.00 82.00 283 ILE A N 1
ATOM 2213 C CA . ILE A 1 283 ? -16.975 14.124 18.552 1.00 82.00 283 ILE A CA 1
ATOM 2214 C C . ILE A 1 283 ? -18.019 15.234 18.416 1.00 82.00 283 ILE A C 1
ATOM 2216 O O . ILE A 1 283 ? -19.213 14.946 18.448 1.00 82.00 283 ILE A O 1
ATOM 2220 N N . ASP A 1 284 ? -17.584 16.474 18.168 1.00 79.38 284 ASP A N 1
ATOM 2221 C CA . ASP A 1 284 ? -18.476 17.636 18.037 1.00 79.38 284 ASP A CA 1
ATOM 2222 C C . ASP A 1 284 ? -19.475 17.469 16.878 1.00 79.38 284 ASP A C 1
ATOM 2224 O O . ASP A 1 284 ? -20.653 17.805 16.997 1.00 79.38 284 ASP A O 1
ATOM 2228 N N . MET A 1 285 ? -19.029 16.894 15.758 1.00 84.19 285 MET A N 1
ATOM 2229 C CA . MET A 1 285 ? -19.891 16.587 14.611 1.00 84.19 285 MET A CA 1
ATOM 2230 C C . MET A 1 285 ? -20.713 15.298 14.798 1.00 84.19 285 MET A C 1
ATOM 2232 O O . MET A 1 285 ? -21.575 14.981 13.976 1.00 84.19 285 MET A O 1
ATOM 2236 N N . GLY A 1 286 ? -20.488 14.551 15.884 1.00 82.44 286 GLY A N 1
ATOM 2237 C CA . GLY A 1 286 ? -21.240 13.348 16.220 1.00 82.44 286 GLY A CA 1
ATOM 2238 C C . GLY A 1 286 ? -20.969 12.170 15.284 1.00 82.44 286 GLY A C 1
ATOM 2239 O O . GLY A 1 286 ? -21.910 11.473 14.891 1.00 82.44 286 GLY A O 1
ATOM 2240 N N . PHE A 1 287 ? -19.707 11.967 14.902 1.00 82.38 287 PHE A N 1
ATOM 2241 C CA . PHE A 1 287 ? -19.273 10.860 14.045 1.00 82.38 287 PHE A CA 1
ATOM 2242 C C . PHE A 1 287 ? -18.776 9.633 14.812 1.00 82.38 287 PHE A C 1
ATOM 2244 O O . PHE A 1 287 ? -18.597 8.583 14.200 1.00 82.38 287 PHE A O 1
ATOM 2251 N N . ILE A 1 288 ? -18.579 9.735 16.128 1.00 79.56 288 ILE A N 1
ATOM 2252 C CA . ILE A 1 288 ? -18.114 8.615 16.950 1.00 79.56 288 ILE A CA 1
ATOM 2253 C C . ILE A 1 288 ? -19.315 7.854 17.528 1.00 79.56 288 ILE A C 1
ATOM 2255 O O . ILE A 1 288 ? -20.184 8.430 18.189 1.00 79.56 288 ILE A O 1
ATOM 2259 N N . TYR A 1 289 ? -19.348 6.546 17.278 1.00 81.62 289 TYR A N 1
ATOM 2260 C CA . TYR A 1 289 ? -20.369 5.623 17.768 1.00 81.62 289 TYR A CA 1
ATOM 2261 C C . TYR A 1 289 ? -19.703 4.387 18.362 1.00 81.62 289 TYR A C 1
ATOM 2263 O O . TYR A 1 289 ? -18.659 3.953 17.884 1.00 81.62 289 TYR A O 1
ATOM 2271 N N . ILE A 1 290 ? -20.338 3.801 19.369 1.00 80.38 290 ILE A N 1
ATOM 2272 C CA . ILE A 1 290 ? -19.861 2.616 20.076 1.00 80.38 290 ILE A CA 1
ATOM 2273 C C . ILE A 1 290 ? -20.896 1.519 19.883 1.00 80.38 290 ILE A C 1
ATOM 2275 O O . ILE A 1 290 ? -22.049 1.676 20.288 1.00 80.38 290 ILE A O 1
ATOM 2279 N N . ALA A 1 291 ? -20.499 0.419 19.250 1.00 80.88 291 ALA A N 1
ATOM 2280 C CA . ALA A 1 291 ? -21.361 -0.747 19.137 1.00 80.88 291 ALA A CA 1
ATOM 2281 C C . ALA A 1 291 ? -21.577 -1.382 20.518 1.00 80.88 291 ALA A C 1
ATOM 2283 O O . ALA A 1 291 ? -20.683 -1.375 21.364 1.00 80.88 291 ALA A O 1
ATOM 2284 N N . GLN A 1 292 ? -22.779 -1.897 20.757 1.00 79.31 292 GLN A N 1
ATOM 2285 C CA . GLN A 1 292 ? -23.126 -2.606 21.987 1.00 79.31 292 GLN A CA 1
ATOM 2286 C C . GLN A 1 292 ? -23.366 -4.082 21.649 1.00 79.31 292 GLN A C 1
ATOM 2288 O O . GLN A 1 292 ? -24.473 -4.426 21.234 1.00 79.31 292 GLN A O 1
ATOM 2293 N N . PRO A 1 293 ? -22.347 -4.952 21.758 1.00 82.88 293 PRO A N 1
ATOM 2294 C CA . PRO A 1 293 ? -22.530 -6.385 21.563 1.00 82.88 293 PRO A CA 1
ATOM 2295 C C . PRO A 1 293 ? -23.336 -7.007 22.720 1.00 82.88 293 PRO A C 1
ATOM 2297 O O . PRO A 1 293 ? -23.352 -6.464 23.827 1.00 82.88 293 PRO A O 1
ATOM 2300 N N . PRO A 1 294 ? -24.025 -8.140 22.495 1.00 85.25 294 PRO A N 1
ATOM 2301 C CA . PRO A 1 294 ? -24.763 -8.823 23.550 1.00 85.25 294 PRO A CA 1
ATOM 2302 C C . PRO A 1 294 ? -23.817 -9.503 24.546 1.00 85.25 294 PRO A C 1
ATOM 2304 O O . PRO A 1 294 ? -22.844 -10.144 24.156 1.00 85.25 294 PRO A O 1
ATOM 2307 N N . LEU A 1 295 ? -24.159 -9.434 25.832 1.00 85.06 295 LEU A N 1
ATOM 2308 C CA . LEU A 1 295 ? -23.408 -10.074 26.916 1.00 85.06 295 LEU A CA 1
ATOM 2309 C C . LEU A 1 295 ? -23.784 -11.545 27.105 1.00 85.06 295 LEU A C 1
ATOM 2311 O O . LEU A 1 295 ? -22.952 -12.353 27.515 1.00 85.06 295 LEU A O 1
ATOM 2315 N N . PHE A 1 296 ? -25.033 -11.914 26.809 1.00 86.19 296 PHE A N 1
ATOM 2316 C CA . PHE A 1 296 ? -25.521 -13.278 26.997 1.00 86.19 296 PHE A CA 1
ATOM 2317 C C . PHE A 1 296 ? -26.292 -13.781 25.779 1.00 86.19 296 PHE A C 1
ATOM 2319 O O . PHE A 1 296 ? -27.056 -13.051 25.144 1.00 86.19 296 PHE A O 1
ATOM 2326 N N . LYS A 1 297 ? -26.149 -15.076 25.506 1.00 89.50 297 LYS A N 1
ATOM 2327 C CA . LYS A 1 297 ? -27.041 -15.866 24.662 1.00 89.50 297 LYS A CA 1
ATOM 2328 C C . LYS A 1 297 ? -27.799 -16.852 25.537 1.00 89.50 297 LYS A C 1
ATOM 2330 O O . LYS A 1 297 ? -27.204 -17.703 26.194 1.00 89.50 297 LYS A O 1
ATOM 2335 N N . VAL A 1 298 ? -29.120 -16.762 25.510 1.00 90.81 298 VAL A N 1
ATOM 2336 C CA . VAL A 1 298 ? -30.028 -17.632 26.256 1.00 90.81 298 VAL A CA 1
ATOM 2337 C C . VAL A 1 298 ? -30.799 -18.497 25.268 1.00 90.81 298 VAL A C 1
ATOM 2339 O O . VAL A 1 298 ? -31.476 -17.984 24.379 1.00 90.81 298 VAL A O 1
ATOM 2342 N N . LYS A 1 299 ? -30.706 -19.819 25.405 1.00 90.75 299 LYS A N 1
ATOM 2343 C CA . LYS A 1 299 ? -31.345 -20.787 24.512 1.00 90.75 299 LYS A CA 1
ATOM 2344 C C . LYS A 1 299 ? -32.332 -21.660 25.271 1.00 90.75 299 LYS A C 1
ATOM 2346 O O . LYS A 1 299 ? -31.937 -22.407 26.163 1.00 90.75 299 LYS A O 1
ATOM 2351 N N . LYS A 1 300 ? -33.606 -21.618 24.869 1.00 89.44 300 LYS A N 1
ATOM 2352 C CA . LYS A 1 300 ? -34.666 -22.481 25.408 1.00 89.44 300 LYS A CA 1
ATOM 2353 C C . LYS A 1 300 ? -35.290 -23.306 24.285 1.00 89.44 300 LYS A C 1
ATOM 2355 O O . LYS A 1 300 ? -36.023 -22.791 23.440 1.00 89.44 300 LYS A O 1
ATOM 2360 N N . GLY A 1 301 ? -34.978 -24.602 24.253 1.00 87.12 301 GLY A N 1
ATOM 2361 C CA . GLY A 1 301 ? -35.371 -25.484 23.152 1.00 87.12 301 GLY A CA 1
ATOM 2362 C C . GLY A 1 301 ? -34.772 -25.025 21.816 1.00 87.12 301 GLY A C 1
ATOM 2363 O O . GLY A 1 301 ? -33.555 -25.048 21.639 1.00 87.12 301 GLY A O 1
ATOM 2364 N N . LYS A 1 302 ? -35.629 -24.609 20.872 1.00 85.25 302 LYS A N 1
ATOM 2365 C CA . LYS A 1 302 ? -35.217 -24.073 19.558 1.00 85.25 302 LYS A CA 1
ATOM 2366 C C . LYS A 1 302 ? -35.085 -22.546 19.518 1.00 85.25 302 LYS A C 1
ATOM 2368 O O . LYS A 1 302 ? -34.558 -22.032 18.539 1.00 85.25 302 LYS A O 1
ATOM 2373 N N . ALA A 1 303 ? -35.568 -21.832 20.536 1.00 86.00 303 ALA A N 1
ATOM 2374 C CA . ALA A 1 303 ? -35.515 -20.375 20.570 1.00 86.00 303 ALA A CA 1
ATOM 2375 C C . ALA A 1 303 ? -34.175 -19.894 21.142 1.00 86.00 303 ALA A C 1
ATOM 2377 O O . ALA A 1 303 ? -33.710 -20.417 22.158 1.00 86.00 303 ALA A O 1
ATOM 2378 N N . GLU A 1 304 ? -33.579 -18.893 20.495 1.00 89.69 304 GLU A N 1
ATOM 2379 C CA . GLU A 1 304 ? -32.333 -18.249 20.909 1.00 89.69 304 GLU A CA 1
ATOM 2380 C C . GLU A 1 304 ? -32.592 -16.757 21.136 1.00 89.69 304 GLU A C 1
ATOM 2382 O O . GLU A 1 304 ? -33.224 -16.100 20.311 1.00 89.69 304 GLU A O 1
ATOM 2387 N N . PHE A 1 305 ? -32.116 -16.231 22.262 1.00 89.06 305 PHE A N 1
ATOM 2388 C CA . PHE A 1 305 ? -32.289 -14.839 22.663 1.00 89.06 305 PHE A CA 1
ATOM 2389 C C . PHE A 1 305 ? -30.929 -14.227 22.993 1.00 89.06 305 PHE A C 1
ATOM 2391 O O . PHE A 1 305 ? -30.173 -14.796 23.782 1.00 89.06 305 PHE A O 1
ATOM 2398 N N . TYR A 1 306 ? -30.638 -13.068 22.410 1.00 89.19 306 TYR A N 1
ATOM 2399 C CA . TYR A 1 306 ? -29.462 -12.264 22.733 1.00 89.19 306 TYR A CA 1
ATOM 2400 C C . TYR A 1 306 ? -29.850 -11.166 23.717 1.00 89.19 306 TYR A C 1
ATOM 2402 O O . TYR A 1 306 ? -30.906 -10.551 23.576 1.00 89.19 306 TYR A O 1
ATOM 2410 N N . VAL A 1 307 ? -29.019 -10.969 24.735 1.00 88.44 307 VAL A N 1
ATOM 2411 C CA . VAL A 1 307 ? -29.313 -10.110 25.882 1.00 88.44 307 VAL A CA 1
ATOM 2412 C C . VAL A 1 307 ? -28.106 -9.223 26.171 1.00 88.44 307 VAL A C 1
ATOM 2414 O O . VAL A 1 307 ? -26.978 -9.717 26.191 1.00 88.44 307 VAL A O 1
ATOM 2417 N N . TYR A 1 308 ? -28.334 -7.930 26.409 1.00 84.06 308 TYR A N 1
ATOM 2418 C CA . TYR A 1 308 ? -27.272 -6.916 26.411 1.00 84.06 308 TYR A CA 1
ATOM 2419 C C . TYR A 1 308 ? -26.868 -6.439 27.810 1.00 84.06 308 TYR A C 1
ATOM 2421 O O . TYR A 1 308 ? -25.822 -5.820 27.965 1.00 84.06 308 TYR A O 1
ATOM 2429 N N . ASN A 1 309 ? -27.657 -6.740 28.844 1.00 81.94 309 ASN A N 1
ATOM 2430 C CA . ASN A 1 309 ? -27.335 -6.428 30.239 1.00 81.94 309 ASN A CA 1
ATOM 2431 C C . ASN A 1 309 ? -27.973 -7.436 31.214 1.00 81.94 309 ASN A C 1
ATOM 2433 O O . ASN A 1 309 ? -28.832 -8.238 30.842 1.00 81.94 309 ASN A O 1
ATOM 2437 N N . GLU A 1 310 ? -27.533 -7.414 32.474 1.00 82.38 310 GLU A N 1
ATOM 2438 C CA . GLU A 1 310 ? -28.027 -8.332 33.511 1.00 82.38 310 GLU A CA 1
ATOM 2439 C C . GLU A 1 310 ? -29.510 -8.109 33.853 1.00 82.38 310 GLU A C 1
ATOM 2441 O O . GLU A 1 310 ? -30.231 -9.064 34.154 1.00 82.38 310 GLU A O 1
ATOM 2446 N N . ASP A 1 311 ? -30.004 -6.873 33.768 1.00 85.50 311 ASP A N 1
ATOM 2447 C CA . ASP A 1 311 ? -31.413 -6.563 34.032 1.00 85.50 311 ASP A CA 1
ATOM 2448 C C . ASP A 1 311 ? -32.330 -7.177 32.970 1.00 85.50 311 ASP A C 1
ATOM 2450 O O . ASP A 1 311 ? -33.361 -7.778 33.288 1.00 85.50 311 ASP A O 1
ATOM 2454 N N . GLU A 1 312 ? -31.945 -7.070 31.700 1.00 86.12 312 GLU A N 1
ATOM 2455 C CA . GLU A 1 312 ? -32.604 -7.743 30.587 1.00 86.12 312 GLU A CA 1
ATOM 2456 C C . GLU A 1 312 ? -32.510 -9.257 30.728 1.00 86.12 312 GLU A C 1
ATOM 2458 O O . GLU A 1 312 ? -33.496 -9.940 30.458 1.00 86.12 312 GLU A O 1
ATOM 2463 N N . LEU A 1 313 ? -31.381 -9.789 31.209 1.00 86.94 313 LEU A N 1
ATOM 2464 C CA . LEU A 1 313 ? -31.234 -11.221 31.457 1.00 86.94 313 LEU A CA 1
ATOM 2465 C C . LEU A 1 313 ? -32.246 -11.685 32.497 1.00 86.94 313 LEU A C 1
ATOM 2467 O O . LEU A 1 313 ? -32.987 -12.633 32.253 1.00 86.94 313 LEU A O 1
ATOM 2471 N N . ASN A 1 314 ? -32.340 -10.988 33.627 1.00 87.88 314 ASN A N 1
ATOM 2472 C CA . ASN A 1 314 ? -33.281 -11.326 34.688 1.00 87.88 314 ASN A CA 1
ATOM 2473 C C . ASN A 1 314 ? -34.736 -11.237 34.219 1.00 87.88 314 ASN A C 1
ATOM 2475 O O . ASN A 1 314 ? -35.518 -12.153 34.485 1.00 87.88 314 ASN A O 1
ATOM 2479 N N . LYS A 1 315 ? -35.092 -10.186 33.469 1.00 90.50 315 LYS A N 1
ATOM 2480 C CA . LYS A 1 315 ? -36.420 -10.059 32.848 1.00 90.50 315 LYS A CA 1
ATOM 2481 C C . LYS A 1 315 ? -36.691 -11.204 31.878 1.00 90.50 315 LYS A C 1
ATOM 2483 O O . LYS A 1 315 ? -37.766 -11.798 31.922 1.00 90.50 315 LYS A O 1
ATOM 2488 N N . LYS A 1 316 ? -35.710 -11.559 31.043 1.00 88.56 316 LYS A N 1
ATOM 2489 C CA . LYS A 1 316 ? -35.865 -12.620 30.048 1.00 88.56 316 LYS A CA 1
ATOM 2490 C C . LYS A 1 316 ? -36.009 -13.986 30.699 1.00 88.56 316 LYS A C 1
ATOM 2492 O O . LYS A 1 316 ? -36.876 -14.754 30.303 1.00 88.56 316 LYS A O 1
ATOM 2497 N N . LEU A 1 317 ? -35.227 -14.260 31.741 1.00 87.75 317 LEU A N 1
ATOM 2498 C CA . LEU A 1 317 ? -35.321 -15.474 32.550 1.00 87.75 317 LEU A CA 1
ATOM 2499 C C . LEU A 1 317 ? -36.647 -15.569 33.318 1.00 87.75 317 LEU A C 1
ATOM 2501 O O . LEU A 1 317 ? -37.149 -16.675 33.508 1.00 87.75 317 LEU A O 1
ATOM 2505 N N . ALA A 1 318 ? -37.221 -14.441 33.746 1.00 89.62 318 ALA A N 1
ATOM 2506 C CA . ALA A 1 318 ? -38.545 -14.407 34.367 1.00 89.62 318 ALA A CA 1
ATOM 2507 C C . ALA A 1 318 ? -39.668 -14.700 33.356 1.00 89.62 318 ALA A C 1
ATOM 2509 O O . ALA A 1 318 ? -40.619 -15.399 33.692 1.00 89.62 318 ALA A O 1
ATOM 2510 N N . GLU A 1 319 ? -39.538 -14.214 32.119 1.00 88.69 319 GLU A N 1
ATOM 2511 C CA . GLU A 1 319 ? -40.500 -14.447 31.033 1.00 88.69 319 GLU A CA 1
ATOM 2512 C C . GLU A 1 319 ? -40.468 -15.901 30.543 1.00 88.69 319 GLU A C 1
ATOM 2514 O O . GLU A 1 319 ? -41.502 -16.558 30.439 1.00 88.69 319 GLU A O 1
ATOM 2519 N N . ILE A 1 320 ? -39.275 -16.417 30.239 1.00 86.94 320 ILE A N 1
ATOM 2520 C CA . ILE A 1 320 ? -39.135 -17.738 29.624 1.00 86.94 320 ILE A CA 1
ATOM 2521 C C . ILE A 1 320 ? -39.034 -18.857 30.661 1.00 86.94 320 ILE A C 1
ATOM 2523 O O . ILE A 1 320 ? -39.164 -20.011 30.278 1.00 86.94 320 ILE A O 1
ATOM 2527 N N . GLY A 1 321 ? -38.822 -18.562 31.946 1.00 84.06 321 GLY A N 1
ATOM 2528 C CA . GLY A 1 321 ? -38.622 -19.541 33.021 1.00 84.06 321 GLY A CA 1
ATOM 2529 C C . GLY A 1 321 ? -37.214 -20.153 33.039 1.00 84.06 321 GLY A C 1
ATOM 2530 O O . GLY A 1 321 ? -36.597 -20.327 31.991 1.00 84.06 321 GLY A O 1
ATOM 2531 N N . ARG A 1 322 ? -36.720 -20.503 34.238 1.00 85.25 322 ARG A N 1
ATOM 2532 C CA . ARG A 1 322 ? -35.315 -20.891 34.493 1.00 85.25 322 ARG A CA 1
ATOM 2533 C C . ARG A 1 322 ? -34.946 -22.347 34.180 1.00 85.25 322 ARG A C 1
ATOM 2535 O O . ARG A 1 322 ? -33.763 -22.673 34.133 1.00 85.25 322 ARG A O 1
ATOM 2542 N N . ASP A 1 323 ? -35.931 -23.204 33.931 1.00 83.19 323 ASP A N 1
ATOM 2543 C CA . ASP A 1 323 ? -35.694 -24.632 33.713 1.00 83.19 323 ASP A CA 1
ATOM 2544 C C . ASP A 1 323 ? -35.433 -24.968 32.238 1.00 83.19 323 ASP A C 1
ATOM 2546 O O . ASP A 1 323 ? -36.137 -24.503 31.333 1.00 83.19 323 ASP A O 1
ATOM 2550 N N . GLY A 1 324 ? -34.431 -25.823 32.003 1.00 81.75 324 GLY A N 1
ATOM 2551 C CA . GLY A 1 324 ? -34.094 -26.353 30.677 1.00 81.75 324 GLY A CA 1
ATOM 2552 C C . GLY A 1 324 ? -33.458 -25.338 29.722 1.00 81.75 324 GLY A C 1
ATOM 2553 O O . GLY A 1 324 ? -33.609 -25.469 28.506 1.00 81.75 324 GLY A O 1
ATOM 2554 N N . ILE A 1 325 ? -32.784 -24.315 30.255 1.00 89.06 325 ILE A N 1
ATOM 2555 C CA . ILE A 1 325 ? -32.117 -23.281 29.462 1.00 89.06 325 ILE A CA 1
ATOM 2556 C C . ILE A 1 325 ? -30.620 -23.568 29.352 1.00 89.06 325 ILE A C 1
ATOM 2558 O O . ILE A 1 325 ? -29.972 -23.901 30.340 1.00 89.06 325 ILE A O 1
ATOM 2562 N N . ALA A 1 326 ? -30.063 -23.366 28.161 1.00 86.69 326 ALA A N 1
ATOM 2563 C CA . ALA A 1 326 ? -28.625 -23.249 27.968 1.00 86.69 326 ALA A CA 1
ATOM 2564 C C . ALA A 1 326 ? -28.265 -21.762 27.873 1.00 86.69 326 ALA A C 1
ATOM 2566 O O . ALA A 1 326 ? -28.817 -21.043 27.040 1.00 86.69 326 ALA A O 1
ATOM 2567 N N . MET A 1 327 ? -27.361 -21.298 28.731 1.00 88.38 327 MET A N 1
ATOM 2568 C CA . MET A 1 327 ? -26.895 -19.913 28.750 1.00 88.38 327 MET A CA 1
ATOM 2569 C C . MET A 1 327 ? -25.404 -19.875 28.432 1.00 88.38 327 MET A C 1
ATOM 2571 O O . MET A 1 327 ? -24.624 -20.610 29.030 1.00 88.38 327 MET A O 1
ATOM 2575 N N . GLN A 1 328 ? -25.022 -19.000 27.510 1.00 85.62 328 GLN A N 1
ATOM 2576 C CA . GLN A 1 328 ? -23.638 -18.690 27.182 1.00 85.62 328 GLN A CA 1
ATOM 2577 C C . GLN A 1 328 ? -23.415 -17.204 27.446 1.00 85.62 328 GLN A C 1
ATOM 2579 O O . GLN A 1 328 ? -24.205 -16.373 27.002 1.00 85.62 328 GLN A O 1
ATOM 2584 N N . ARG A 1 329 ? -22.360 -16.873 28.183 1.00 84.12 329 ARG A N 1
ATOM 2585 C CA . ARG A 1 329 ? -21.896 -15.496 28.358 1.00 84.12 329 ARG A CA 1
ATOM 2586 C C . ARG A 1 329 ? -20.775 -15.258 27.356 1.00 84.12 329 ARG A C 1
ATOM 2588 O O . ARG A 1 329 ? -19.899 -16.110 27.262 1.00 84.12 329 ARG A O 1
ATOM 2595 N N . TYR A 1 330 ? -20.824 -14.142 26.641 1.00 80.62 330 TYR A N 1
ATOM 2596 C CA . TYR A 1 330 ? -19.731 -13.723 25.771 1.00 80.62 330 TYR A CA 1
ATOM 2597 C C . TYR A 1 330 ? -18.757 -12.877 26.573 1.00 80.62 330 TYR A C 1
ATOM 2599 O O . TYR A 1 330 ? -19.175 -11.924 27.236 1.00 80.62 330 TYR A O 1
ATOM 2607 N N . LYS A 1 331 ? -17.478 -13.247 26.542 1.00 69.88 331 LYS A N 1
ATOM 2608 C CA . LYS A 1 331 ? -16.410 -12.455 27.157 1.00 69.88 331 LYS A CA 1
ATOM 2609 C C . LYS A 1 331 ? -15.769 -11.493 26.161 1.00 69.88 331 LYS A C 1
ATOM 2611 O O . LYS A 1 331 ? -15.500 -10.371 26.547 1.00 69.88 331 LYS A O 1
ATOM 2616 N N . GLY A 1 332 ? -15.641 -11.875 24.892 1.00 69.00 332 GLY A N 1
ATOM 2617 C CA . GLY A 1 332 ? -15.098 -11.029 23.822 1.00 69.00 332 GLY A CA 1
ATOM 2618 C C . GLY A 1 332 ? -15.801 -11.273 22.486 1.00 69.00 332 GLY A C 1
ATOM 2619 O O . GLY A 1 332 ? -16.610 -12.201 22.363 1.00 69.00 332 GLY A O 1
ATOM 2620 N N . LEU A 1 333 ? -15.503 -10.456 21.467 1.00 70.94 333 LEU A N 1
ATOM 2621 C CA . LEU A 1 333 ? -16.136 -10.624 20.150 1.00 70.94 333 LEU A CA 1
ATOM 2622 C C . LEU A 1 333 ? -15.654 -11.897 19.443 1.00 70.94 333 LEU A C 1
ATOM 2624 O O . LEU A 1 333 ? -16.420 -12.505 18.695 1.00 70.94 333 LEU A O 1
ATOM 2628 N N . GLY A 1 334 ? -14.427 -12.346 19.731 1.00 69.88 334 GLY A N 1
ATOM 2629 C CA . GLY A 1 334 ? -13.849 -13.578 19.181 1.00 69.88 334 GLY A CA 1
ATOM 2630 C C . GLY A 1 334 ? -14.579 -14.874 19.568 1.00 69.88 334 GLY A C 1
ATOM 2631 O O . GLY A 1 334 ? -14.388 -15.901 18.922 1.00 69.88 334 GLY A O 1
ATOM 2632 N N . GLU A 1 335 ? -15.455 -14.846 20.579 1.00 75.50 335 GLU A N 1
ATOM 2633 C CA . GLU A 1 335 ? -16.282 -16.000 20.970 1.00 75.50 335 GLU A CA 1
ATOM 2634 C C . GLU A 1 335 ? -17.555 -16.152 20.115 1.00 75.50 335 GLU A C 1
ATOM 2636 O O . GLU A 1 335 ? -18.290 -17.139 20.246 1.00 75.50 335 GLU A O 1
ATOM 2641 N N . MET A 1 336 ? -17.842 -15.179 19.243 1.00 79.75 336 MET A N 1
ATOM 2642 C CA . MET A 1 336 ? -18.993 -15.190 18.345 1.00 79.75 336 MET A CA 1
ATOM 2643 C C . MET A 1 336 ? -18.603 -15.717 16.968 1.00 79.75 336 MET A C 1
ATOM 2645 O O . MET A 1 336 ? -17.587 -15.335 16.392 1.00 79.75 336 MET A O 1
ATOM 2649 N N . ASN A 1 337 ? -19.459 -16.552 16.378 1.00 81.88 337 ASN A N 1
ATOM 2650 C CA . ASN A 1 337 ? -19.289 -16.884 14.967 1.00 81.88 337 ASN A CA 1
ATOM 2651 C C . ASN A 1 337 ? -19.708 -15.693 14.067 1.00 81.88 337 ASN A C 1
ATOM 2653 O O . ASN A 1 337 ? -20.475 -14.827 14.506 1.00 81.88 337 ASN A O 1
ATOM 2657 N N . PRO A 1 338 ? -19.274 -15.652 12.791 1.00 80.94 338 PRO A N 1
ATOM 2658 C CA . PRO A 1 338 ? -19.547 -14.518 11.902 1.00 80.94 338 PRO A CA 1
ATOM 2659 C C . PRO A 1 338 ? -21.033 -14.175 11.733 1.00 80.94 338 PRO A C 1
ATOM 2661 O O . PRO A 1 338 ? -21.390 -13.002 11.641 1.00 80.94 338 PRO A O 1
ATOM 2664 N N . GLN A 1 339 ? -21.911 -15.184 11.720 1.00 82.00 339 GLN A N 1
ATOM 2665 C CA . GLN A 1 339 ? -23.352 -14.974 11.583 1.00 82.00 339 GLN A CA 1
ATOM 2666 C C . GLN A 1 339 ? -23.942 -14.324 12.840 1.00 82.00 339 GLN A C 1
ATOM 2668 O O . GLN A 1 339 ? -24.756 -13.413 12.741 1.00 82.00 339 GLN A O 1
ATOM 2673 N N . GLN A 1 340 ? -23.493 -14.751 14.023 1.00 83.38 340 GLN A N 1
ATOM 2674 C CA . GLN A 1 340 ? -23.920 -14.165 15.292 1.00 83.38 340 GLN A CA 1
ATOM 2675 C C . GLN A 1 340 ? -23.502 -12.702 15.388 1.00 83.38 340 GLN A C 1
ATOM 2677 O O . GLN A 1 340 ? -24.345 -11.857 15.668 1.00 83.38 340 GLN A O 1
ATOM 2682 N N . LEU A 1 341 ? -22.237 -12.400 15.082 1.00 81.62 341 LEU A N 1
ATOM 2683 C CA . LEU A 1 341 ? -21.718 -11.034 15.111 1.00 81.62 341 LEU A CA 1
ATOM 2684 C C . LEU A 1 341 ? -22.489 -10.114 14.152 1.00 81.62 341 LEU A C 1
ATOM 2686 O O . LEU A 1 341 ? -22.836 -8.980 14.502 1.00 81.62 341 LEU A O 1
ATOM 2690 N N . TRP A 1 342 ? -22.794 -10.624 12.954 1.00 83.19 342 TRP A N 1
ATOM 2691 C CA . TRP A 1 342 ? -23.615 -9.922 11.978 1.00 83.19 342 TRP A CA 1
ATOM 2692 C C . TRP A 1 342 ? -25.005 -9.604 12.530 1.00 83.19 342 TRP A C 1
ATOM 2694 O O . TRP A 1 342 ? -25.391 -8.436 12.570 1.00 83.19 342 TRP A O 1
ATOM 2704 N N . ASP A 1 343 ? -25.728 -10.615 13.008 1.00 83.19 343 ASP A N 1
ATOM 2705 C CA . ASP A 1 343 ? -27.121 -10.471 13.435 1.00 83.19 343 ASP A CA 1
ATOM 2706 C C . ASP A 1 343 ? -27.281 -9.590 14.683 1.00 83.19 343 ASP A C 1
ATOM 2708 O O . ASP A 1 343 ? -28.313 -8.926 14.835 1.00 83.19 343 ASP A O 1
ATOM 2712 N N . THR A 1 344 ? -26.275 -9.550 15.563 1.00 82.69 344 THR A N 1
ATOM 2713 C CA . THR A 1 344 ? -26.373 -8.848 16.851 1.00 82.69 344 THR A CA 1
ATOM 2714 C C . THR A 1 344 ? -25.743 -7.463 16.858 1.00 82.69 344 THR A C 1
ATOM 2716 O O . THR A 1 344 ? -26.290 -6.556 17.486 1.00 82.69 344 THR A O 1
ATOM 2719 N N . THR A 1 345 ? -24.591 -7.293 16.205 1.00 79.88 345 THR A N 1
ATOM 2720 C CA . THR A 1 345 ? -23.714 -6.130 16.433 1.00 79.88 345 THR A CA 1
ATOM 2721 C C . THR A 1 345 ? -23.525 -5.287 15.173 1.00 79.88 345 THR A C 1
ATOM 2723 O O . THR A 1 345 ? -23.349 -4.073 15.264 1.00 79.88 345 THR A O 1
ATOM 2726 N N . MET A 1 346 ? -23.598 -5.892 13.983 1.00 78.38 346 MET A N 1
ATOM 2727 C CA . MET A 1 346 ? -23.230 -5.213 12.733 1.00 78.38 346 MET A CA 1
ATOM 2728 C C . MET A 1 346 ? -24.403 -4.914 11.797 1.00 78.38 346 MET A C 1
ATOM 2730 O O . MET A 1 346 ? -24.352 -3.906 11.086 1.00 78.38 346 MET A O 1
ATOM 2734 N N . ASN A 1 347 ? -25.471 -5.716 11.817 1.00 84.19 347 ASN A N 1
ATOM 2735 C CA . ASN A 1 347 ? -26.639 -5.531 10.961 1.00 84.19 347 ASN A CA 1
ATOM 2736 C C . ASN A 1 347 ? -27.331 -4.180 11.253 1.00 84.19 347 ASN A C 1
ATOM 2738 O O . ASN A 1 347 ? -27.842 -3.980 12.355 1.00 84.19 347 ASN A O 1
ATOM 2742 N N . PRO A 1 348 ? -27.420 -3.250 10.279 1.00 83.31 348 PRO A N 1
ATOM 2743 C CA . PRO A 1 348 ? -28.015 -1.928 10.481 1.00 83.31 348 PRO A CA 1
ATOM 2744 C C . PRO A 1 348 ? -29.464 -1.924 10.980 1.00 83.31 348 PRO A C 1
ATOM 2746 O O . PRO A 1 348 ? -29.890 -0.926 11.554 1.00 83.31 348 PRO A O 1
ATOM 2749 N N . GLN A 1 349 ? -30.215 -3.002 10.741 1.00 82.94 349 GLN A N 1
ATOM 2750 C CA . GLN A 1 349 ? -31.616 -3.122 11.148 1.00 82.94 349 GLN A CA 1
ATOM 2751 C C . GLN A 1 349 ? -31.785 -3.558 12.609 1.00 82.94 349 GLN A C 1
ATOM 2753 O O . GLN A 1 349 ? -32.824 -3.274 13.199 1.00 82.94 349 GLN A O 1
ATOM 2758 N N . THR A 1 350 ? -30.798 -4.253 13.181 1.00 80.31 350 THR A N 1
ATOM 2759 C CA . THR A 1 350 ? -30.895 -4.875 14.515 1.00 80.31 350 THR A CA 1
ATOM 2760 C C . THR A 1 350 ? -29.826 -4.400 15.496 1.00 80.31 350 THR A C 1
ATOM 2762 O O . THR A 1 350 ? -29.987 -4.600 16.696 1.00 80.31 350 THR A O 1
ATOM 2765 N N . ARG A 1 351 ? -28.748 -3.764 15.019 1.00 83.50 351 ARG A N 1
ATOM 2766 C CA . ARG A 1 351 ? -27.635 -3.314 15.860 1.00 83.50 351 ARG A CA 1
ATOM 2767 C C . ARG A 1 351 ? -28.040 -2.203 16.824 1.00 83.50 351 ARG A C 1
ATOM 2769 O O . ARG A 1 351 ? -28.755 -1.266 16.463 1.00 83.50 351 ARG A O 1
ATOM 2776 N N . THR A 1 352 ? -27.439 -2.241 18.005 1.00 80.25 352 THR A N 1
ATOM 2777 C CA . THR A 1 352 ? -27.530 -1.179 19.007 1.00 80.25 352 THR A CA 1
ATOM 2778 C C . THR A 1 352 ? -26.219 -0.400 19.033 1.00 80.25 352 THR A C 1
ATOM 2780 O O . THR A 1 352 ? -25.150 -0.972 19.243 1.00 80.25 352 THR A O 1
ATOM 2783 N N . MET A 1 353 ? -26.295 0.913 18.813 1.00 82.12 353 MET A N 1
ATOM 2784 C CA . MET A 1 353 ? -25.136 1.810 18.811 1.00 82.12 353 MET A CA 1
ATOM 2785 C C . MET A 1 353 ? -25.366 2.943 19.809 1.00 82.12 353 MET A C 1
ATOM 2787 O O . MET A 1 353 ? -26.437 3.549 19.825 1.00 82.12 353 MET A O 1
ATOM 2791 N N . LEU A 1 354 ? -24.341 3.278 20.585 1.00 82.69 354 LEU A N 1
ATOM 2792 C CA . LEU A 1 354 ? -24.323 4.455 21.444 1.00 82.69 354 LEU A CA 1
ATOM 2793 C C . LEU A 1 354 ? -23.564 5.575 20.734 1.00 82.69 354 LEU A C 1
ATOM 2795 O O . LEU A 1 354 ? -22.408 5.405 20.352 1.00 82.69 354 LEU A O 1
ATOM 2799 N N . LYS A 1 355 ? -24.215 6.719 20.524 1.00 86.06 355 LYS A N 1
ATOM 2800 C CA . LYS A 1 355 ? -23.563 7.904 19.957 1.00 86.06 355 LYS A CA 1
ATOM 2801 C C . LYS A 1 355 ? -22.794 8.624 21.059 1.00 86.06 355 LYS A C 1
ATOM 2803 O O . LYS A 1 355 ? -23.387 8.976 22.073 1.00 86.06 355 LYS A O 1
ATOM 2808 N N . VAL A 1 356 ? -21.505 8.857 20.843 1.00 87.00 356 VAL A N 1
ATOM 2809 C CA . VAL A 1 356 ? -20.641 9.517 21.828 1.00 87.00 356 VAL A CA 1
ATOM 2810 C C . VAL A 1 356 ? -20.940 11.009 21.858 1.00 87.00 356 VAL A C 1
ATOM 2812 O O . VAL A 1 356 ? -20.928 11.667 20.814 1.00 87.00 356 VAL A O 1
ATOM 2815 N N . SER A 1 357 ? -21.195 11.540 23.052 1.00 88.75 357 SER A N 1
ATOM 2816 C CA . SER A 1 357 ? -21.323 12.977 23.276 1.00 88.75 357 SER A CA 1
ATOM 2817 C C . SER A 1 357 ? -19.995 13.605 23.707 1.00 88.75 357 SER A C 1
ATOM 2819 O O . SER A 1 357 ? -19.065 12.925 24.149 1.00 88.75 357 SER A O 1
ATOM 2821 N N . LEU A 1 358 ? -19.911 14.934 23.617 1.00 84.31 358 LEU A N 1
ATOM 2822 C CA . LEU A 1 358 ? -18.764 15.673 24.141 1.00 84.31 358 LEU A CA 1
ATOM 2823 C C . LEU A 1 358 ? -18.604 15.481 25.659 1.00 84.31 358 LEU A C 1
ATOM 2825 O O . LEU A 1 358 ? -17.481 15.403 26.146 1.00 84.31 358 LEU A O 1
ATOM 2829 N N . GLU A 1 359 ? -19.708 15.367 26.399 1.00 86.06 359 GLU A N 1
ATOM 2830 C CA . GLU A 1 359 ? -19.679 15.128 27.845 1.00 86.06 359 GLU A CA 1
ATOM 2831 C C . GLU A 1 359 ? -19.064 13.766 28.187 1.00 86.06 359 GLU A C 1
ATOM 2833 O O . GLU A 1 359 ? -18.284 13.667 29.133 1.00 86.06 359 GLU A O 1
ATOM 2838 N N . ASP A 1 360 ? -19.364 12.727 27.401 1.00 80.69 360 ASP A N 1
ATOM 2839 C CA . ASP A 1 360 ? -18.776 11.393 27.582 1.00 80.69 360 ASP A CA 1
ATOM 2840 C C . ASP A 1 360 ? -17.267 11.413 27.332 1.00 80.69 360 ASP A C 1
ATOM 2842 O O . ASP A 1 360 ? -16.498 10.801 28.072 1.00 80.69 360 ASP A O 1
ATOM 2846 N N . ALA A 1 361 ? -16.836 12.159 26.313 1.00 78.25 361 ALA A N 1
ATOM 2847 C CA . ALA A 1 361 ? -15.430 12.309 25.971 1.00 78.25 361 ALA A CA 1
ATOM 2848 C C . ALA A 1 361 ? -14.638 13.089 27.040 1.00 78.25 361 ALA A C 1
ATOM 2850 O O . ALA A 1 361 ? -13.511 12.712 27.352 1.00 78.25 361 ALA A O 1
ATOM 2851 N N . ILE A 1 362 ? -15.238 14.124 27.646 1.00 84.62 362 ILE A N 1
ATOM 2852 C CA . ILE A 1 362 ? -14.641 14.860 28.776 1.00 84.62 362 ILE A CA 1
ATOM 2853 C C . ILE A 1 362 ? -14.473 13.934 29.984 1.00 84.62 362 ILE A C 1
ATOM 2855 O O . ILE A 1 362 ? -13.387 13.859 30.552 1.00 84.62 362 ILE A O 1
ATOM 2859 N N . LYS A 1 363 ? -15.519 13.181 30.348 1.00 83.44 363 LYS A N 1
ATOM 2860 C CA . LYS A 1 363 ? -15.451 12.219 31.460 1.00 83.44 363 LYS A CA 1
ATOM 2861 C C . LYS A 1 363 ? -14.386 11.150 31.219 1.00 83.44 363 LYS A C 1
ATOM 2863 O O . LYS A 1 363 ? -13.661 10.793 32.143 1.00 83.44 363 LYS A O 1
ATOM 2868 N N . ALA A 1 364 ? -14.277 10.651 29.987 1.00 77.75 364 ALA A N 1
ATOM 2869 C CA . ALA A 1 364 ? -13.244 9.689 29.617 1.00 77.75 364 ALA A CA 1
ATOM 2870 C C . ALA A 1 364 ? -11.830 10.267 29.809 1.00 77.75 364 ALA A C 1
ATOM 2872 O O . ALA A 1 364 ? -10.982 9.586 30.378 1.00 77.75 364 ALA A O 1
ATOM 2873 N N . ASP A 1 365 ? -11.594 11.523 29.417 1.00 80.00 365 ASP A N 1
ATOM 2874 C CA . ASP A 1 365 ? -10.305 12.208 29.590 1.00 80.00 365 ASP A CA 1
ATOM 2875 C C . ASP A 1 365 ? -9.953 12.474 31.065 1.00 80.00 365 ASP A C 1
ATOM 2877 O O . ASP A 1 365 ? -8.796 12.326 31.470 1.00 80.00 365 ASP A O 1
ATOM 2881 N N . GLU A 1 366 ? -10.943 12.824 31.891 1.00 83.19 366 GLU A N 1
ATOM 2882 C CA . GLU A 1 366 ? -10.770 12.976 33.340 1.00 83.19 366 GLU A CA 1
ATOM 2883 C C . GLU A 1 366 ? -10.371 11.647 33.989 1.00 83.19 366 GLU A C 1
ATOM 2885 O O . GLU A 1 366 ? -9.364 11.581 34.699 1.00 83.19 366 GLU A O 1
ATOM 2890 N N . ILE A 1 367 ? -11.113 10.573 33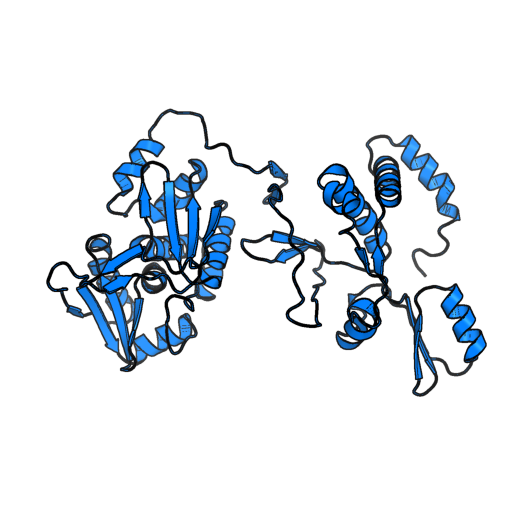.693 1.00 79.38 367 ILE A N 1
ATOM 2891 C CA . ILE A 1 367 ? -10.815 9.218 34.175 1.00 79.38 367 ILE A CA 1
ATOM 2892 C C . ILE A 1 367 ? -9.427 8.783 33.698 1.00 79.38 367 ILE A C 1
ATOM 2894 O O . ILE A 1 367 ? -8.632 8.287 34.496 1.00 79.38 367 ILE A O 1
ATOM 2898 N N . PHE A 1 368 ? -9.100 9.019 32.427 1.00 78.25 368 PHE A N 1
ATOM 2899 C CA . PHE A 1 368 ? -7.790 8.705 31.870 1.00 78.25 368 PHE A CA 1
ATOM 2900 C C . PHE A 1 368 ? -6.671 9.461 32.590 1.00 78.25 368 PHE A C 1
ATOM 2902 O O . PHE A 1 368 ? -5.658 8.876 32.959 1.00 78.25 368 PHE A O 1
ATOM 2909 N N . THR A 1 369 ? -6.857 10.753 32.855 1.00 80.94 369 THR A N 1
ATOM 2910 C CA . THR A 1 369 ? -5.865 11.579 33.555 1.00 80.94 369 THR A CA 1
ATOM 2911 C C . THR A 1 369 ? -5.656 11.121 34.999 1.00 80.94 369 THR A C 1
ATOM 2913 O O . THR A 1 369 ? -4.522 11.117 35.479 1.00 80.94 369 THR A O 1
ATOM 2916 N N . ILE A 1 370 ? -6.719 10.700 35.688 1.00 80.88 370 ILE A N 1
ATOM 2917 C CA . ILE A 1 370 ? -6.637 10.161 37.052 1.00 80.88 370 ILE A CA 1
ATOM 2918 C C . ILE A 1 370 ? -5.927 8.802 37.061 1.00 80.88 370 ILE A C 1
ATOM 2920 O O . ILE A 1 370 ? -5.036 8.580 37.879 1.00 80.88 370 ILE A O 1
ATOM 2924 N N . LEU A 1 371 ? -6.301 7.894 36.156 1.00 75.06 371 LEU A N 1
ATOM 2925 C CA . LEU A 1 371 ? -5.791 6.523 36.146 1.00 75.06 371 LEU A CA 1
ATOM 2926 C C . LEU A 1 371 ? -4.390 6.412 35.538 1.00 75.06 371 LEU A C 1
ATOM 2928 O O . LEU A 1 371 ? -3.569 5.660 36.052 1.00 75.06 371 LEU A O 1
ATOM 2932 N N . MET A 1 372 ? -4.078 7.187 34.504 1.00 71.69 372 MET A N 1
ATOM 2933 C CA . MET A 1 372 ? -2.850 7.056 33.708 1.00 71.69 372 MET A CA 1
ATOM 2934 C C . MET A 1 372 ? -1.902 8.255 33.845 1.00 71.69 372 MET A C 1
ATOM 2936 O O . MET A 1 372 ? -0.824 8.245 33.261 1.00 71.69 372 MET A O 1
ATOM 2940 N N . GLY A 1 373 ? -2.260 9.281 34.625 1.00 73.12 373 GLY A N 1
ATOM 2941 C CA . GLY A 1 373 ? -1.378 10.416 34.909 1.00 73.12 373 GLY A CA 1
ATOM 2942 C C . GLY A 1 373 ? -0.239 10.082 35.879 1.00 73.12 373 GLY A C 1
ATOM 2943 O O . GLY A 1 373 ? -0.282 9.093 36.608 1.00 73.12 373 GLY A O 1
ATOM 2944 N N . ASP A 1 374 ? 0.771 10.951 35.938 1.00 71.38 374 ASP A N 1
ATOM 2945 C CA . ASP A 1 374 ? 1.997 10.738 36.732 1.00 71.38 374 ASP A CA 1
ATOM 2946 C C . ASP A 1 374 ? 1.775 10.776 38.255 1.00 71.38 374 ASP A C 1
ATOM 2948 O O . ASP A 1 374 ? 2.633 10.374 39.043 1.00 71.38 374 ASP A O 1
ATOM 2952 N N . LYS A 1 375 ? 0.626 11.301 38.698 1.00 74.69 375 LYS A N 1
ATOM 2953 C CA . LYS A 1 375 ? 0.312 11.483 40.116 1.00 74.69 375 LYS A CA 1
ATOM 2954 C C . LYS A 1 375 ? -0.280 10.202 40.699 1.00 74.69 375 LYS A C 1
ATOM 2956 O O . LYS A 1 375 ? -1.390 9.809 40.356 1.00 74.69 375 LYS A O 1
ATOM 2961 N N . VAL A 1 376 ? 0.442 9.609 41.646 1.00 74.81 376 VAL A N 1
ATOM 2962 C CA . VAL A 1 376 ? 0.053 8.349 42.301 1.00 74.81 376 VAL A CA 1
ATOM 2963 C C . VAL A 1 376 ? -1.167 8.512 43.216 1.00 74.81 376 VAL A C 1
ATOM 2965 O O . VAL A 1 376 ? -2.042 7.651 43.208 1.00 74.81 376 VAL A O 1
ATOM 2968 N N . GLU A 1 377 ? -1.275 9.613 43.964 1.00 80.31 377 GLU A N 1
ATOM 2969 C CA . GLU A 1 377 ? -2.343 9.742 44.971 1.00 80.31 377 GLU A CA 1
ATOM 2970 C C . GLU A 1 377 ? -3.766 9.867 44.416 1.00 80.31 377 GLU A C 1
ATOM 2972 O O . GLU A 1 377 ? -4.629 9.132 44.893 1.00 80.31 377 GLU A O 1
ATOM 2977 N N . PRO A 1 378 ? -4.038 10.663 43.365 1.00 81.56 378 PRO A N 1
ATOM 2978 C CA . PRO A 1 378 ? -5.359 10.679 42.736 1.00 81.56 378 PRO A CA 1
ATOM 2979 C C . PRO A 1 378 ? -5.779 9.304 42.204 1.00 81.56 378 PRO A C 1
ATOM 2981 O O . PRO A 1 378 ? -6.934 8.906 42.346 1.00 81.56 378 PRO A O 1
ATOM 2984 N N . ARG A 1 379 ? -4.830 8.551 41.630 1.00 80.00 379 ARG A N 1
ATOM 2985 C CA . ARG A 1 379 ? -5.057 7.176 41.173 1.00 80.00 379 ARG A CA 1
ATOM 2986 C C . ARG A 1 379 ? -5.428 6.267 42.343 1.00 80.00 379 ARG A C 1
ATOM 2988 O O . ARG A 1 379 ? -6.393 5.512 42.246 1.00 80.00 379 ARG A O 1
ATOM 2995 N N . ARG A 1 380 ? -4.671 6.334 43.444 1.00 74.94 380 ARG A N 1
ATOM 2996 C CA . ARG A 1 380 ? -4.892 5.498 44.630 1.00 74.94 380 ARG A CA 1
ATOM 2997 C C . ARG A 1 380 ? -6.258 5.762 45.259 1.00 74.94 380 ARG A C 1
ATOM 2999 O O . ARG A 1 380 ? -7.002 4.814 45.482 1.00 74.94 380 ARG A O 1
ATOM 3006 N N . GLU A 1 381 ? -6.619 7.027 45.462 1.00 82.69 381 GLU A N 1
ATOM 3007 C CA . GLU A 1 381 ? -7.927 7.415 46.006 1.00 82.69 381 GLU A CA 1
ATOM 3008 C C . GLU A 1 381 ? -9.087 6.944 45.119 1.00 82.69 381 GLU A C 1
ATOM 3010 O O . GLU A 1 381 ? -10.097 6.448 45.621 1.00 82.69 381 GLU A O 1
ATOM 3015 N N . PHE A 1 382 ? -8.939 7.065 43.797 1.00 80.25 382 PHE A N 1
ATOM 3016 C CA . PHE A 1 382 ? -9.947 6.613 42.842 1.00 80.25 382 PHE A CA 1
ATOM 3017 C C . PHE A 1 382 ? -10.159 5.095 42.911 1.00 80.25 382 PHE A C 1
ATOM 3019 O O . PHE A 1 382 ? -11.299 4.635 42.995 1.00 80.25 382 PHE A O 1
ATOM 3026 N N . ILE A 1 383 ? -9.070 4.318 42.933 1.00 79.00 383 ILE A N 1
ATOM 3027 C CA . ILE A 1 383 ? -9.131 2.857 43.057 1.00 79.00 383 ILE A CA 1
ATOM 3028 C C . ILE A 1 383 ? -9.750 2.466 44.402 1.00 79.00 383 ILE A C 1
ATOM 3030 O O . ILE A 1 383 ? -10.687 1.678 44.426 1.00 79.00 383 ILE A O 1
ATOM 3034 N N . GLU A 1 384 ? -9.295 3.038 45.520 1.00 81.38 384 GLU A N 1
ATOM 3035 C CA . GLU A 1 384 ? -9.827 2.719 46.854 1.00 81.38 384 GLU A CA 1
ATOM 3036 C C . GLU A 1 384 ? -11.330 3.031 46.976 1.00 81.38 384 GLU A C 1
ATOM 3038 O O . GLU A 1 384 ? -12.074 2.278 47.615 1.00 81.38 384 GLU A O 1
ATOM 3043 N N . ARG A 1 385 ? -11.793 4.113 46.335 1.00 82.00 385 ARG A N 1
ATOM 3044 C CA . ARG A 1 385 ? -13.201 4.527 46.337 1.00 82.00 385 ARG A CA 1
ATOM 3045 C C . ARG A 1 385 ? -14.093 3.606 45.504 1.00 82.00 385 ARG A C 1
ATOM 3047 O O . ARG A 1 385 ? -15.189 3.291 45.959 1.00 82.00 385 ARG A O 1
ATOM 3054 N N . HIS A 1 386 ? -13.639 3.185 44.324 1.00 77.31 386 HIS A N 1
ATOM 3055 C CA . HIS A 1 386 ? -14.467 2.467 43.344 1.00 77.31 386 HIS A CA 1
ATOM 3056 C C . HIS A 1 386 ? -14.213 0.954 43.277 1.00 77.31 386 HIS A C 1
ATOM 3058 O O . HIS A 1 386 ? -15.008 0.226 42.687 1.00 77.31 386 HIS A O 1
ATOM 3064 N N . ALA A 1 387 ? -13.167 0.436 43.931 1.00 68.50 387 ALA A N 1
ATOM 3065 C CA . ALA A 1 387 ? -12.841 -0.995 43.932 1.00 68.50 387 ALA A CA 1
ATOM 306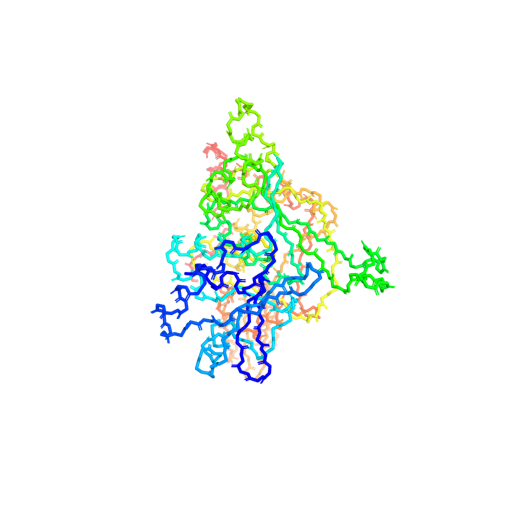6 C C . ALA A 1 387 ? -13.966 -1.887 44.486 1.00 68.50 387 ALA A C 1
ATOM 3068 O O . ALA A 1 387 ? -14.066 -3.050 44.112 1.00 68.50 387 ALA A O 1
ATOM 3069 N N . LYS A 1 388 ? -14.826 -1.360 45.369 1.00 63.84 388 LYS A N 1
ATOM 3070 C CA . LYS A 1 388 ? -15.958 -2.108 45.948 1.00 63.84 388 LYS A CA 1
ATOM 3071 C C . LYS A 1 388 ? -17.190 -2.160 45.040 1.00 63.84 388 LYS A C 1
ATOM 3073 O O . LYS A 1 388 ? -18.063 -2.998 45.266 1.00 63.84 388 LYS A O 1
ATOM 3078 N N . ASP A 1 389 ? -17.251 -1.287 44.038 1.00 62.91 389 ASP A N 1
ATOM 3079 C CA . ASP A 1 389 ? -18.358 -1.217 43.081 1.00 62.91 389 ASP A CA 1
ATOM 3080 C C . ASP A 1 389 ? -18.184 -2.246 41.948 1.00 62.91 389 ASP A C 1
ATOM 3082 O O . ASP A 1 389 ? -19.150 -2.630 41.287 1.00 62.91 389 ASP A O 1
ATOM 3086 N N . VAL A 1 390 ? -16.960 -2.752 41.755 1.00 57.16 390 VAL A N 1
ATOM 3087 C CA . VAL A 1 390 ? -16.630 -3.760 40.745 1.00 57.16 390 VAL A CA 1
ATOM 3088 C C . VAL A 1 390 ? -16.849 -5.156 41.329 1.00 57.16 390 VAL A C 1
ATOM 3090 O O . VAL A 1 390 ? -15.979 -5.725 41.982 1.00 57.16 390 VAL A O 1
ATOM 3093 N N . LYS A 1 391 ? -18.049 -5.714 41.134 1.00 49.00 391 LYS A N 1
ATOM 3094 C CA . LYS A 1 391 ? -18.427 -6.996 41.753 1.00 49.00 391 LYS A CA 1
ATOM 3095 C C . LYS A 1 391 ? -17.908 -8.254 41.060 1.00 49.00 391 LYS A C 1
ATOM 3097 O O . LYS A 1 391 ? -17.897 -9.280 41.721 1.00 49.00 391 LYS A O 1
ATOM 3102 N N . ASN A 1 392 ? -17.479 -8.215 39.799 1.00 48.25 392 ASN A N 1
ATOM 3103 C CA . ASN A 1 392 ? -17.002 -9.408 39.089 1.00 48.25 392 ASN A CA 1
ATOM 3104 C C . ASN A 1 392 ? -15.993 -9.022 38.003 1.00 48.25 392 ASN A C 1
ATOM 3106 O O . ASN A 1 392 ? -16.405 -8.612 36.919 1.00 48.25 392 ASN A O 1
ATOM 3110 N N . LEU A 1 393 ? -14.697 -9.168 38.293 1.00 42.25 393 LEU A N 1
ATOM 3111 C CA . LEU A 1 393 ? -13.656 -9.129 37.261 1.00 42.25 393 LEU A CA 1
ATOM 3112 C C . LEU A 1 393 ? -13.269 -10.527 36.769 1.00 42.25 393 LEU A C 1
ATOM 3114 O O . LEU A 1 393 ? -13.078 -10.669 35.576 1.00 42.25 393 LEU A O 1
ATOM 3118 N N . ASP A 1 394 ? -13.298 -11.568 37.607 1.00 35.41 394 ASP A N 1
ATOM 3119 C CA . ASP A 1 394 ? -12.945 -12.933 37.183 1.00 35.41 394 ASP A CA 1
ATOM 3120 C C . ASP A 1 394 ? -13.599 -14.009 38.070 1.00 35.41 394 ASP A C 1
ATOM 3122 O O . ASP A 1 394 ? -12.998 -14.467 39.043 1.00 35.41 394 ASP A O 1
ATOM 3126 N N . VAL A 1 395 ? -14.824 -14.437 37.738 1.00 31.33 395 VAL A N 1
ATOM 3127 C CA . VAL A 1 395 ? -15.355 -15.767 38.113 1.00 31.33 395 VAL A CA 1
ATOM 3128 C C . VAL A 1 395 ? -16.102 -16.364 36.930 1.00 31.33 395 VAL A C 1
ATOM 3130 O O . VAL A 1 395 ? -16.960 -15.652 36.351 1.00 31.33 395 VAL A O 1
#

Foldseek 3Di:
DLQLLLCLQQWFADPQQKIKGWAAPFQVVVQVVNQVVCCVPPVDGFDWACDPPRGTIMGMDRDNVVSVVSCVQQVDPGDDQQSRAHGPVLVVDDLVSVLSSLLNNCSRAWDDALQFIKGKGLHLRRLQVVLVSLLVLVFHKDKDKDDFPQAFPDDDPNHGDGDPGIMIMITGGFLVSRVSSCSRPVPGPCNVRNVVNNPDPDPDGPPPQWDDDPDSDIHHDDPDDDDDDDPDLDDDFDQDPPPQWDFDDGSTDIDGGQKDAPVNVVVVLVVLLCCVPPPVVCQVVQVDKDWQAFQKWKDAPPDIDGHRDPVSVVVVCVVVPDPRIDMDGDRIPVVDDPVSCCQETRRPVHIDMDGHHSVNSVVSNVVCCQCVPPDPVSNVVVCVVCVVVPPDPDD

Secondary structure (DSSP, 8-state):
-HHHHHHHHHEEE-TTSEEEEEE-STTTTHHHHHHHHHHHHHS-PPEEEPPSTT--EEEEEE-HHHHHHHHHHHT-SS--TTT----HHHHTS-HHHHHHHHHHHHHHHEEE-SS-EEEEES-HHHHHHHHHHHHHTT---EEEEE---S-EEEEETTEEEE--S-EEEEEE--HHHHHHTHHHHTTSTTHHHHHHHHH---------SSEEPSTT-EE-----------SSS-------TTT-EEEETTTTEEEE----SHHHHHHHHHHHHHHHHH-HHHHHTT--EEE---SEEEEETTEEEEESSHHHHHHHHHHH-STTEEEEE-SSGGGS-HHHHIIIII-TTT--EEEPPHHHHHHHHHHHHHHHSS-HHHHHHHHHHHTTT---S--